Protein AF-A0A834H681-F1 (afdb_monomer_lite)

pLDDT: mean 88.31, std 17.69, range [28.94, 98.94]

Sequence (691 aa):
MGNYQSVFQFLSPVRQLLLTHRRGERERERERESEMENQNDLPNHPPKPRTVCCIGDIHGYITKLRNLWSNLETLIPPPDFQTALVIFLGDYCDRGPDTRLVIDFLVGLPSRYPNQTHVFLSGNHDLAFAAFVGVLPPPRDGSGFPETWREYAASEEREGWFKEEGFYEDMHLQGRRWAGTIRVRFNTAKGIEYKGSIYDAGTTFESYGVLHGSADLISAVPDEHKKFLADLVWVHEEDDVCLETKEGIKHCKLIAVHAGLEKGKAVEEQLKFLKARDTRVPKVEALSGRKSVWDIPEELTEYPTIVVSGHHAKLHIEGLRLIIDEGGGFENNAVAAVVLPSLKIVRDTDILAKQPPEFCGPSARERERESEMENQNDLSKPPPKPRTVCCIGDIHGYITKLRKLWSNLETLIPPPDFQTALVIFLGDYCDRGPDTRHVIDFLIGLPSKYPNQTHVFLSGNHDLAFAAFVGVLPPPRGGSGFSETWREYAASEEREGWFKEEGFYEDMHLQGRRWAGTIRVRFNAVKGTEYKGSIYDAGTTFESYGVQHGSADLIRAVPNEHKKFLADLVWVHEEDDVCLETEEGIKHCKLIAVHAGLEKGKAVEEQLKFLKARDTRVPKVEALSGKKNVWDIPEELTEYPTIVVSGHHAKLHIEGLRLIIDEGGGLENNAVAAVVLPSMKIVRDTDILAK

Foldseek 3Di:
DDDDDDDDDDDDPVVVVVVVVVVVVVVVVVVVVVVVVVVPPDPDDDDDFAKEKEWFAAAQPLLFVVLLVVQCCQVDAPVNSLQHEYEYFEHLHALYQASVVSLVVLLCVCVVRVNYHYAFAHALLLLLVLLQLVLADAAPVPDALVLLCVVPVVCCVQFQFQDDPPRPPRGHLSVRQLLGAGPDQADPVVRHGACRGPRNRQSVCVNLPHGRNDSCVSVSQDPSSSVVSNPHAQKDKDQWGWAQDPVGIDTAIEIRGAQADFEPDDVVVLVVCRRVSRSSHSDNCSNANEPRGQDHYPVCVVGHYAYEHEQHCDQDDDRSYGYQHVPNSPPPTWTWMAMPRHRDITTSPDDRDHDDDDDDDDDDPVVVVVVVVVVPPPPPDDPDDFAKEKEWFAAAQVVLFVVLLVVQCCQPDPVVNVLQHEYEYFEHLHALYQASPVSLVVLLCVCVVRVNYHYAFAHALLLLLVLLQLVLADAAPPPDALVLLCVVPVVCCVQQQFQDDPPRPPRGHLSVRQLLGAGPDQADPVVRHGQCRGPRNRQSVQVNLVHGRNDSCVSVSQDPSSSVVSNPHAQKDKDQWGWAQDPVGIDTAIEMRGAQADFEPDDPVVLVVCRRVSRRSHNDNCSNANEPRGQDHYPVRVVGHYAYEHEQHCDQDDDRSYGYQHVPNSPPPTWTWMAMPRHRDITTSPDDDDD

Organism: Rhododendron simsii (NCBI:txid118357)

Radius of gyration: 31.91 Å; chains: 1; bounding box: 69×125×88 Å

Secondary structure (DSSP, 8-state):
---------PPPHHHHHHHHHHHHHHHHHHHHHHHHHTTS-S--PPPPPPPEEEE---TT-HHHHHHHHHHHHHHS-HHHHHT-EEEE-S--SSSSS-HHHHHHHHHHHHHH-TTSEEEEB--HHHHHHHHHTT-SPPPTTS--GGGGGGGGGGGHHHHT----TTTSTT--HHHHHHS---S--EETTTTEE-SSSTT-THHHHHHTTS-TT-THHHHHS-HHHHHHHHH-BS-EEEEEEEEEETTEEEEEEEEE-SS---TTS-HHHHHHHHHHT-TTSSS-HHHH-SGGGSSPPGGGGTTTEEEEE--SSSEEEETTEEEE-SSTT-TTSPPEEEEETTTEEEETT---PPPPPPPP---TTSHHHHTTTTTS-TT-SPPPPPPPEEEE---TT-HHHHHHHHHHHHHHS-HHHHHT-EEEE-S--SSSSS-HHHHHHHHHHHHHH-TTSEEEEBPPHHHHHHHHHTT-SPPPTTS--GGGGGGGGGGGHHHHT----TTTSTT--HHHHHHT---S--EETTTTEE-SSSTT-THHHHHHTT--TT-TTHHHHS-HHHHHHHHH-BS-EEEEEEEEEETTEEEEEEEEE-SS---TTS-HHHHHHHHHTT-TT-SS-HHHH-SGGGSSPPGGGGSS-EEEEE--SSSEEEETTEEEE-SSTT-TTSPPEEEEETTTEEEETT-----

Structure (mmCIF, N/CA/C/O backbone):
data_AF-A0A834H681-F1
#
_entry.id   AF-A0A834H681-F1
#
loop_
_atom_site.group_PDB
_atom_site.id
_atom_site.type_symbol
_atom_site.label_atom_id
_atom_site.label_alt_id
_atom_site.label_comp_id
_atom_site.label_asym_id
_atom_site.label_entity_id
_atom_site.label_seq_id
_atom_site.pdbx_PDB_ins_code
_atom_site.Cartn_x
_atom_site.Cartn_y
_atom_site.Cartn_z
_atom_site.occupancy
_atom_site.B_iso_or_equiv
_atom_site.auth_seq_id
_atom_site.auth_comp_id
_atom_site.auth_asym_id
_atom_site.auth_atom_id
_atom_site.pdbx_PDB_model_num
ATOM 1 N N . MET A 1 1 ? 1.747 -93.106 55.199 1.00 36.97 1 MET A N 1
ATOM 2 C CA . MET A 1 1 ? 2.583 -92.811 54.008 1.00 36.97 1 MET A CA 1
ATOM 3 C C . MET A 1 1 ? 1.776 -91.834 53.155 1.00 36.97 1 MET A C 1
ATOM 5 O O . MET A 1 1 ? 0.634 -92.174 52.912 1.00 36.97 1 MET A O 1
ATOM 9 N N . GLY A 1 2 ? 2.163 -90.626 52.734 1.00 33.56 2 GLY A N 1
ATOM 10 C CA . GLY A 1 2 ? 3.380 -89.804 52.777 1.00 33.56 2 GLY A CA 1
ATOM 11 C C . GLY A 1 2 ? 3.065 -88.418 52.140 1.00 33.56 2 GLY A C 1
ATOM 12 O O . GLY A 1 2 ? 2.022 -88.267 51.511 1.00 33.56 2 GLY A O 1
ATOM 13 N N . ASN A 1 3 ? 3.946 -87.431 52.357 1.00 43.88 3 ASN A N 1
ATOM 14 C CA . ASN A 1 3 ? 3.920 -86.013 51.920 1.00 43.88 3 ASN A CA 1
ATOM 15 C C . ASN A 1 3 ? 3.771 -85.759 50.397 1.00 43.88 3 ASN A C 1
ATOM 17 O O . ASN A 1 3 ? 4.261 -86.570 49.620 1.00 43.88 3 ASN A O 1
ATOM 21 N N . TYR A 1 4 ? 3.243 -84.585 49.981 1.00 37.84 4 TYR A N 1
ATOM 22 C CA . TYR A 1 4 ? 3.998 -83.439 49.393 1.00 37.84 4 TYR A CA 1
ATOM 23 C C . TYR A 1 4 ? 3.100 -82.254 48.931 1.00 37.84 4 TYR A C 1
ATOM 25 O O . TYR A 1 4 ? 1.891 -82.383 48.780 1.00 37.84 4 TYR A O 1
ATOM 33 N N . GLN A 1 5 ? 3.742 -81.087 48.782 1.00 36.34 5 GLN A N 1
ATOM 34 C CA . GLN A 1 5 ? 3.258 -79.699 48.648 1.00 36.34 5 GLN A CA 1
ATOM 35 C C . GLN A 1 5 ? 2.785 -79.235 47.241 1.00 36.34 5 GLN A C 1
ATOM 37 O O . GLN A 1 5 ? 3.112 -79.844 46.232 1.00 36.34 5 GLN A O 1
ATOM 42 N N . SER A 1 6 ? 2.090 -78.081 47.244 1.00 41.66 6 SER A N 1
ATOM 43 C CA . SER A 1 6 ? 1.960 -76.962 46.269 1.00 41.66 6 SER A CA 1
ATOM 44 C C . SER A 1 6 ? 2.517 -77.043 44.839 1.00 41.66 6 SER A C 1
ATOM 46 O O . SER A 1 6 ? 3.700 -77.318 44.680 1.00 41.66 6 SER A O 1
ATOM 48 N N . VAL A 1 7 ? 1.766 -76.486 43.866 1.00 35.12 7 VAL A N 1
ATOM 49 C CA . VAL A 1 7 ? 2.305 -75.649 42.763 1.00 35.12 7 VAL A CA 1
ATOM 50 C C . VAL A 1 7 ? 1.282 -74.571 42.334 1.00 35.12 7 VAL A C 1
ATOM 52 O O . VAL A 1 7 ? 0.176 -74.888 41.907 1.00 35.12 7 VAL A O 1
ATOM 55 N N . PHE A 1 8 ? 1.680 -73.295 42.426 1.00 38.97 8 PHE A N 1
ATOM 56 C CA . PHE A 1 8 ? 1.077 -72.123 41.766 1.00 38.97 8 PHE A CA 1
ATOM 57 C C . PHE A 1 8 ? 1.587 -72.035 40.314 1.00 38.97 8 PHE A C 1
ATOM 59 O O . PHE A 1 8 ? 2.791 -72.163 40.094 1.00 38.97 8 PHE A O 1
ATOM 66 N N . GLN A 1 9 ? 0.721 -71.756 39.331 1.00 40.28 9 GLN A N 1
ATOM 67 C CA . GLN A 1 9 ? 1.133 -71.467 37.947 1.00 40.28 9 GLN A CA 1
ATOM 68 C C . GLN A 1 9 ? 1.022 -69.969 37.623 1.00 40.28 9 GLN A C 1
ATOM 70 O O . GLN A 1 9 ? -0.032 -69.353 37.763 1.00 40.28 9 GLN A O 1
ATOM 75 N N . PHE A 1 10 ? 2.157 -69.414 37.193 1.00 38.12 10 PHE A N 1
ATOM 76 C CA . PHE A 1 10 ? 2.402 -68.034 36.776 1.00 38.12 10 PHE A CA 1
ATOM 77 C C . PHE A 1 10 ? 1.747 -67.702 35.420 1.00 38.12 10 PHE A C 1
ATOM 79 O O . PHE A 1 10 ? 1.908 -68.442 34.451 1.00 38.12 10 PHE A O 1
ATOM 86 N N . LEU A 1 11 ? 1.094 -66.538 35.323 1.00 45.34 11 LEU A N 1
ATOM 87 C CA . LEU A 1 11 ? 0.776 -65.862 34.055 1.00 45.34 11 LEU A CA 1
ATOM 88 C C . LEU A 1 11 ? 1.923 -64.899 33.691 1.00 45.34 11 LEU A C 1
ATOM 90 O O . LEU A 1 11 ? 2.527 -64.297 34.576 1.00 45.34 11 LEU A O 1
ATOM 94 N N . SER A 1 12 ? 2.253 -64.770 32.399 1.00 55.94 12 SER A N 1
ATOM 95 C CA . SER A 1 12 ? 3.413 -63.977 31.959 1.00 55.94 12 SER A CA 1
ATOM 96 C C . SER A 1 12 ? 3.204 -62.457 32.130 1.00 55.94 12 SER A C 1
ATOM 98 O O . SER A 1 12 ? 2.076 -61.974 31.969 1.00 55.94 12 SER A O 1
ATOM 100 N N . PRO A 1 13 ? 4.280 -61.673 32.369 1.00 50.03 13 PRO A N 1
ATOM 101 C CA . PRO A 1 13 ? 4.199 -60.225 32.619 1.00 50.03 13 PRO A CA 1
ATOM 102 C C . PRO A 1 13 ? 3.519 -59.420 31.498 1.00 50.03 13 PRO A C 1
ATOM 104 O O . PRO A 1 13 ? 2.881 -58.402 31.755 1.00 50.03 13 PRO A O 1
ATOM 107 N N . VAL A 1 14 ? 3.593 -59.903 30.253 1.00 49.69 14 VAL A N 1
ATOM 108 C CA . VAL A 1 14 ? 3.029 -59.226 29.072 1.00 49.69 14 VAL A CA 1
ATOM 109 C C . VAL A 1 14 ? 1.497 -59.293 29.054 1.00 49.69 14 VAL A C 1
ATOM 111 O O . VAL A 1 14 ? 0.837 -58.334 28.655 1.00 49.69 14 VAL A O 1
ATOM 114 N N . ARG A 1 15 ? 0.899 -60.390 29.546 1.00 50.88 15 ARG A N 1
ATOM 115 C CA . ARG A 1 15 ? -0.566 -60.500 29.662 1.00 50.88 15 ARG A CA 1
ATOM 116 C C . ARG A 1 15 ? -1.120 -59.634 30.790 1.00 50.88 15 ARG A C 1
ATOM 118 O O . ARG A 1 15 ? -2.207 -59.089 30.631 1.00 50.88 15 ARG A O 1
ATOM 125 N N . GLN A 1 16 ? -0.371 -59.467 31.882 1.00 50.88 16 GLN A N 1
ATOM 126 C CA . GLN A 1 16 ? -0.759 -58.584 32.984 1.00 50.88 16 GLN A CA 1
ATOM 127 C C . GLN A 1 16 ? -0.803 -57.112 32.528 1.00 50.88 16 GLN A C 1
ATOM 129 O O . GLN A 1 16 ? -1.748 -56.407 32.868 1.00 50.88 16 GLN A O 1
ATOM 134 N N . LEU A 1 17 ? 0.162 -56.685 31.698 1.00 49.53 17 LEU A N 1
ATOM 135 C CA . LEU A 1 17 ? 0.259 -55.315 31.174 1.00 49.53 17 LEU A CA 1
ATOM 136 C C . LEU A 1 17 ? -0.844 -54.980 30.149 1.00 49.53 17 LEU A C 1
ATOM 138 O O . LEU A 1 17 ? -1.405 -53.889 30.162 1.00 49.53 17 LEU A O 1
ATOM 142 N N . LEU A 1 18 ? -1.212 -55.933 29.285 1.00 47.47 18 LEU A N 1
ATOM 143 C CA . LEU A 1 18 ? -2.312 -55.759 28.321 1.00 47.47 18 LEU A CA 1
ATOM 144 C C . LEU A 1 18 ? -3.694 -55.722 28.995 1.00 47.47 18 LEU A C 1
ATOM 146 O O . LEU A 1 18 ? -4.605 -55.052 28.507 1.00 47.47 18 LEU A O 1
ATOM 150 N N . LEU A 1 19 ? -3.858 -56.425 30.120 1.00 48.88 19 LEU A N 1
ATOM 151 C CA . LEU A 1 19 ? -5.096 -56.420 30.903 1.00 48.88 19 LEU A CA 1
ATOM 152 C C . LEU A 1 19 ? -5.259 -55.138 31.728 1.00 48.88 19 LEU A C 1
ATOM 154 O O . LEU A 1 19 ? -6.383 -54.658 31.854 1.00 48.88 19 LEU A O 1
ATOM 158 N N . THR A 1 20 ? -4.175 -54.551 32.246 1.00 52.03 20 THR A N 1
ATOM 159 C CA . THR A 1 20 ? -4.227 -53.251 32.936 1.00 52.03 20 THR A CA 1
ATOM 160 C C . THR A 1 20 ? -4.429 -52.089 31.965 1.00 52.03 20 THR A C 1
ATOM 162 O O . THR A 1 20 ? -5.186 -51.174 32.284 1.00 52.03 20 THR A O 1
ATOM 165 N N . HIS A 1 21 ? -3.864 -52.150 30.753 1.00 50.16 21 HIS A N 1
ATOM 166 C CA . HIS A 1 21 ? -4.070 -51.105 29.743 1.00 50.16 21 HIS A CA 1
ATOM 167 C C . HIS A 1 21 ? -5.521 -51.069 29.229 1.00 50.16 21 HIS A C 1
ATOM 169 O O . HIS A 1 21 ? -6.155 -50.019 29.267 1.00 50.16 21 HIS A O 1
ATOM 175 N N . ARG A 1 22 ? -6.113 -52.234 28.910 1.00 50.38 22 ARG A N 1
ATOM 176 C CA . ARG A 1 22 ? -7.532 -52.339 28.501 1.00 50.38 22 ARG A CA 1
ATOM 177 C C . ARG A 1 22 ? -8.534 -51.973 29.597 1.00 50.38 22 ARG A C 1
ATOM 179 O O . ARG A 1 22 ? -9.690 -51.693 29.289 1.00 50.38 22 ARG A O 1
ATOM 186 N N . ARG A 1 23 ? -8.133 -52.036 30.870 1.00 51.38 23 ARG A N 1
ATOM 187 C CA . ARG A 1 23 ? -8.980 -51.644 32.006 1.00 51.38 23 ARG A CA 1
ATOM 188 C C . ARG A 1 23 ? -8.952 -50.128 32.213 1.00 51.38 23 ARG A C 1
ATOM 190 O O . ARG A 1 23 ? -10.011 -49.540 32.379 1.00 51.38 23 ARG A O 1
ATOM 197 N N . GLY A 1 24 ? -7.778 -49.507 32.060 1.00 48.78 24 GLY A N 1
ATOM 198 C CA . GLY A 1 24 ? -7.617 -48.051 32.094 1.00 48.78 24 GLY A CA 1
ATOM 199 C C . GLY A 1 24 ? -8.143 -47.310 30.856 1.00 48.78 24 GLY A C 1
ATOM 200 O O . GLY A 1 24 ? -8.369 -46.107 30.939 1.00 48.78 24 GLY A O 1
ATOM 201 N N . GLU A 1 25 ? -8.341 -47.987 29.720 1.00 48.75 25 GLU A N 1
ATOM 202 C CA . GLU A 1 25 ? -9.065 -47.431 28.562 1.00 48.75 25 GLU A CA 1
ATOM 203 C C . GLU A 1 25 ? -10.582 -47.452 28.783 1.00 48.75 25 GLU A C 1
ATOM 205 O O . GLU A 1 25 ? -11.232 -46.440 28.558 1.00 48.75 25 GLU A O 1
ATOM 210 N N . ARG A 1 26 ? -11.140 -48.543 29.330 1.00 50.84 26 ARG A N 1
ATOM 211 C CA . ARG A 1 26 ? -12.583 -48.633 29.637 1.00 50.84 26 ARG A CA 1
ATOM 212 C C . ARG A 1 26 ? -13.028 -47.742 30.792 1.00 50.84 26 ARG A C 1
ATOM 214 O O . ARG A 1 26 ? -14.176 -47.320 30.810 1.00 50.84 26 ARG A O 1
ATOM 221 N N . GLU A 1 27 ? -12.161 -47.487 31.769 1.00 51.66 27 GLU A N 1
ATOM 222 C CA . GLU A 1 27 ? -12.452 -46.525 32.842 1.00 51.66 27 GLU A CA 1
ATOM 223 C C . GLU A 1 27 ? -12.434 -45.086 32.310 1.00 51.66 27 GLU A C 1
ATOM 225 O O . GLU A 1 27 ? -13.345 -44.333 32.623 1.00 51.66 27 GLU A O 1
ATOM 230 N N . ARG A 1 28 ? -11.517 -44.745 31.391 1.00 51.06 28 ARG A N 1
ATOM 231 C CA . ARG A 1 28 ? -11.504 -43.436 30.711 1.00 51.06 28 ARG A CA 1
ATOM 232 C C . ARG A 1 28 ? -12.653 -43.240 29.725 1.00 51.06 28 ARG A C 1
ATOM 234 O O . ARG A 1 28 ? -13.105 -42.119 29.536 1.00 51.06 28 ARG A O 1
ATOM 241 N N . GLU A 1 29 ? -13.111 -44.310 29.086 1.00 48.69 29 GLU A N 1
ATOM 242 C CA . GLU A 1 29 ? -14.276 -44.291 28.196 1.00 48.69 29 GLU A CA 1
ATOM 243 C C . GLU A 1 29 ? -15.570 -44.106 29.003 1.00 48.69 29 GLU A C 1
ATOM 245 O O . GLU A 1 29 ? -16.382 -43.259 28.654 1.00 48.69 29 GLU A O 1
ATOM 250 N N . ARG A 1 30 ? -15.693 -44.765 30.166 1.00 51.81 30 ARG A N 1
ATOM 251 C CA . ARG A 1 30 ? -16.807 -44.558 31.110 1.00 51.81 30 ARG A CA 1
ATOM 252 C C . ARG A 1 30 ? -16.793 -43.193 31.793 1.00 51.81 30 ARG A C 1
ATOM 254 O O . ARG A 1 30 ? -17.859 -42.641 32.030 1.00 51.81 30 ARG A O 1
ATOM 261 N N . GLU A 1 31 ? -15.620 -42.644 32.103 1.00 51.28 31 GLU A N 1
ATOM 262 C CA . GLU A 1 31 ? -15.499 -41.275 32.618 1.00 51.28 31 GLU A CA 1
ATOM 263 C C . GLU A 1 31 ? -15.919 -40.254 31.548 1.00 51.28 31 GLU A C 1
ATOM 265 O O . GLU A 1 31 ? -16.716 -39.374 31.858 1.00 51.28 31 GLU A O 1
ATOM 270 N N . ARG A 1 32 ? -15.528 -40.444 30.275 1.00 49.69 32 ARG A N 1
ATOM 271 C CA . ARG A 1 32 ? -15.985 -39.607 29.144 1.00 49.69 32 ARG A CA 1
ATOM 272 C C . ARG A 1 32 ? -17.480 -39.742 28.847 1.00 49.69 32 ARG A C 1
ATOM 274 O O . ARG A 1 32 ? -18.116 -38.747 28.518 1.00 49.69 32 ARG A O 1
ATOM 281 N N . GLU A 1 33 ? -18.045 -40.943 28.964 1.00 47.72 33 GLU A N 1
ATOM 282 C CA . GLU A 1 33 ? -19.491 -41.176 28.832 1.00 47.72 33 GLU A CA 1
ATOM 283 C C . GLU A 1 33 ? -20.264 -40.535 29.998 1.00 47.72 33 GLU A C 1
ATOM 285 O O . GLU A 1 33 ? -21.290 -39.900 29.771 1.00 47.72 33 GLU A O 1
ATOM 290 N N . SER A 1 34 ? -19.726 -40.583 31.225 1.00 44.97 34 SER A N 1
ATOM 291 C CA . SER A 1 34 ? -20.325 -39.925 32.397 1.00 44.97 34 SER A CA 1
ATOM 292 C C . SER A 1 34 ? -20.196 -38.392 32.383 1.00 44.97 34 SER A C 1
ATOM 294 O O . SER A 1 34 ? -21.065 -37.693 32.904 1.00 44.97 34 SER A O 1
ATOM 296 N N . GLU A 1 35 ? -19.138 -37.854 31.761 1.00 45.44 35 GLU A N 1
ATOM 297 C CA . GLU A 1 35 ? -18.955 -36.415 31.526 1.00 45.44 35 GLU A CA 1
ATOM 298 C C . GLU A 1 35 ? -19.866 -35.898 30.399 1.00 45.44 35 GLU A C 1
ATOM 300 O O . GLU A 1 35 ? -20.340 -34.766 30.483 1.00 45.44 35 GLU A O 1
ATOM 305 N N . MET A 1 36 ? -20.181 -36.730 29.395 1.00 43.28 36 MET A N 1
ATOM 306 C CA . MET A 1 36 ? -21.190 -36.426 28.368 1.00 43.28 36 MET A CA 1
ATOM 307 C C . MET A 1 36 ? -22.629 -36.522 28.896 1.00 43.28 36 MET A C 1
ATOM 309 O O . MET A 1 36 ? -23.465 -35.706 28.512 1.00 43.28 36 MET A O 1
ATOM 313 N N . GLU A 1 37 ? -22.939 -37.463 29.795 1.00 42.66 37 GLU A N 1
ATOM 314 C CA . GLU A 1 37 ? -24.291 -37.597 30.366 1.00 42.66 37 GLU A CA 1
ATOM 315 C C . GLU A 1 37 ? -24.643 -36.480 31.370 1.00 42.66 37 GLU A C 1
ATOM 317 O O . GLU A 1 37 ? -25.812 -36.117 31.487 1.00 42.66 37 GLU A O 1
ATOM 322 N N . ASN A 1 38 ? -23.654 -35.859 32.028 1.00 37.44 38 ASN A N 1
ATOM 323 C CA . ASN A 1 38 ? -23.869 -34.757 32.982 1.00 37.44 38 ASN A CA 1
ATOM 324 C C . ASN A 1 38 ? -23.935 -33.345 32.355 1.00 37.44 38 ASN A C 1
ATOM 326 O O . ASN A 1 38 ? -24.086 -32.367 33.088 1.00 37.44 38 ASN A O 1
ATOM 330 N N . GLN A 1 39 ? -23.848 -33.206 31.025 1.00 38.47 39 GLN A N 1
ATOM 331 C CA . GLN A 1 39 ? -23.998 -31.913 30.330 1.00 38.47 39 GLN A CA 1
ATOM 332 C C . GLN A 1 39 ? -25.424 -31.622 29.820 1.00 38.47 39 GLN A C 1
ATOM 334 O O . GLN A 1 39 ? -25.664 -30.543 29.285 1.00 38.47 39 GLN A O 1
ATOM 339 N N . ASN A 1 40 ? -26.387 -32.528 30.024 1.00 36.75 40 ASN A N 1
ATOM 340 C CA . ASN A 1 40 ? -27.733 -32.422 29.441 1.00 36.75 40 ASN A CA 1
ATOM 341 C C . ASN A 1 40 ? -28.775 -31.613 30.248 1.00 36.75 40 ASN A C 1
ATOM 343 O O . ASN A 1 40 ? -29.929 -31.576 29.836 1.00 36.75 40 ASN A O 1
ATOM 347 N N . ASP A 1 41 ? -28.398 -30.923 31.332 1.00 42.44 41 ASP A N 1
ATOM 348 C CA . ASP A 1 41 ? -29.339 -30.156 32.182 1.00 42.44 41 ASP A CA 1
ATOM 349 C C . ASP A 1 41 ? -28.985 -28.655 32.328 1.00 42.44 41 ASP A C 1
ATOM 351 O O . ASP A 1 41 ? -29.117 -28.050 33.395 1.00 42.44 41 ASP A O 1
ATOM 355 N N . LEU A 1 42 ? -28.560 -28.008 31.237 1.00 36.88 42 LEU A N 1
ATOM 356 C CA . LEU A 1 42 ? -28.492 -26.541 31.129 1.00 36.88 42 LEU A CA 1
ATOM 357 C C . LEU A 1 42 ? -29.442 -26.052 30.023 1.00 36.88 42 LEU A C 1
ATOM 359 O O . LEU A 1 42 ? -29.646 -26.771 29.044 1.00 36.88 42 LEU A O 1
ATOM 363 N N . PRO A 1 43 ? -30.056 -24.857 30.155 1.00 38.09 43 PRO A N 1
ATOM 364 C CA . PRO A 1 43 ? -31.043 -24.375 29.196 1.00 38.09 43 PRO A CA 1
ATOM 365 C C . PRO A 1 43 ? -30.431 -24.329 27.793 1.00 38.09 43 PRO A C 1
ATOM 367 O O . PRO A 1 43 ? -29.420 -23.671 27.554 1.00 38.09 43 PRO A O 1
ATOM 370 N N . ASN A 1 44 ? -31.052 -25.082 26.887 1.00 38.28 44 ASN A N 1
ATOM 371 C CA . ASN A 1 44 ? -30.623 -25.313 25.515 1.00 38.28 44 ASN A CA 1
ATOM 372 C C . ASN A 1 44 ? -30.735 -24.008 24.701 1.00 38.28 44 ASN A C 1
ATOM 374 O O . ASN A 1 44 ? -31.752 -23.747 24.057 1.00 38.28 44 ASN A O 1
ATOM 378 N N . HIS A 1 45 ? -29.717 -23.149 24.776 1.00 38.69 45 HIS A N 1
ATOM 379 C CA . HIS A 1 45 ? -29.534 -22.069 23.812 1.00 38.69 45 HIS A CA 1
ATOM 380 C C . HIS A 1 45 ? -29.067 -22.691 22.487 1.00 38.69 45 HIS A C 1
ATOM 382 O O . HIS A 1 45 ? -28.112 -23.470 22.504 1.00 38.69 45 HIS A O 1
ATOM 388 N N . PRO A 1 46 ? -29.712 -22.388 21.345 1.00 49.06 46 PRO A N 1
ATOM 389 C CA . PRO A 1 46 ? -29.274 -22.918 20.059 1.00 49.06 46 PRO A CA 1
ATOM 390 C C . PRO A 1 46 ? -27.809 -22.524 19.797 1.00 49.06 46 PRO A C 1
ATOM 392 O O . PRO A 1 46 ? -27.405 -21.419 20.179 1.00 49.06 46 PRO A O 1
ATOM 395 N N . PRO A 1 47 ? -27.001 -23.404 19.175 1.00 61.41 47 PRO A N 1
ATOM 396 C CA . PRO A 1 47 ? -25.599 -23.120 18.905 1.00 61.41 47 PRO A CA 1
ATOM 397 C C . PRO A 1 47 ? -25.474 -21.833 18.086 1.00 61.41 47 PRO A C 1
ATOM 399 O O . PRO A 1 47 ? -26.208 -21.618 17.119 1.00 61.41 47 PRO A O 1
ATOM 402 N N . LYS A 1 48 ? -24.555 -20.959 18.504 1.00 77.94 48 LYS A N 1
ATOM 403 C CA . LYS A 1 48 ? -24.290 -19.691 17.824 1.00 77.94 48 LYS A CA 1
ATOM 404 C C . LYS A 1 48 ? -23.881 -19.973 16.367 1.00 77.94 48 LYS A C 1
ATOM 406 O O . LYS A 1 48 ? -23.064 -20.869 16.148 1.00 77.94 48 LYS A O 1
ATOM 411 N N . PRO A 1 49 ? -24.434 -19.248 15.378 1.00 87.25 49 PRO A N 1
ATOM 412 C CA . PRO A 1 49 ? -24.120 -19.477 13.972 1.00 87.25 49 PRO A CA 1
ATOM 413 C C . PRO A 1 49 ? -22.628 -19.278 13.694 1.00 87.25 49 PRO A C 1
ATOM 415 O O . PRO A 1 49 ? -22.018 -18.337 14.203 1.00 87.25 49 PRO A O 1
ATOM 418 N N . ARG A 1 50 ? -22.049 -20.159 12.870 1.00 94.31 50 ARG A N 1
ATOM 419 C CA . ARG A 1 50 ? -20.644 -20.069 12.459 1.00 94.31 50 ARG A CA 1
ATOM 420 C C . ARG A 1 50 ? -20.413 -18.794 11.647 1.00 94.31 50 ARG A C 1
ATOM 422 O O . ARG A 1 50 ? -21.146 -18.524 10.698 1.00 94.31 50 ARG A O 1
ATOM 429 N N . THR A 1 51 ? -19.360 -18.053 11.979 1.00 97.94 51 THR A N 1
ATOM 430 C CA . THR A 1 51 ? -18.931 -16.890 11.194 1.00 97.94 51 THR A CA 1
ATOM 431 C C . THR A 1 51 ? -18.356 -17.330 9.851 1.00 97.94 51 THR A C 1
ATOM 433 O O . THR A 1 51 ? -17.485 -18.203 9.804 1.00 97.94 51 THR A O 1
ATOM 436 N N . VAL A 1 52 ? -18.813 -16.698 8.766 1.00 98.69 52 VAL A N 1
ATOM 437 C CA . VAL A 1 52 ? -18.262 -16.900 7.416 1.00 98.69 52 VAL A CA 1
ATOM 438 C C . VAL A 1 52 ? -17.749 -15.573 6.873 1.00 98.69 52 VAL A C 1
ATOM 440 O O . VAL A 1 52 ? -18.509 -14.613 6.761 1.00 98.69 52 VAL A O 1
ATOM 443 N N . CYS A 1 53 ? -16.471 -15.520 6.511 1.00 98.69 53 CYS A N 1
ATOM 444 C CA . CYS A 1 53 ? -15.829 -14.353 5.914 1.00 9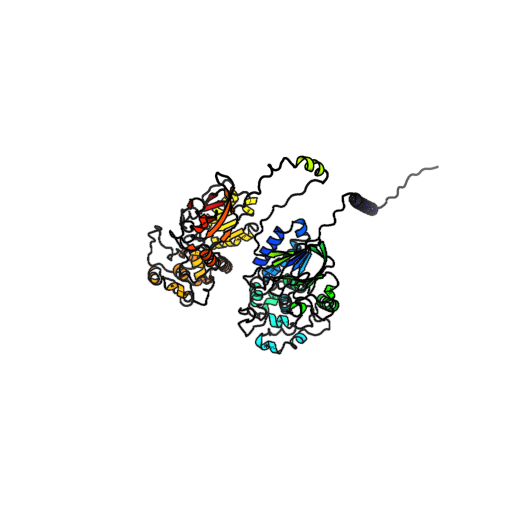8.69 53 CYS A CA 1
ATOM 445 C C . CYS A 1 53 ? -15.569 -14.620 4.432 1.00 98.69 53 CYS A C 1
ATOM 447 O O . CYS A 1 53 ? -14.800 -15.519 4.102 1.00 98.69 53 CYS A O 1
ATOM 449 N N . CYS A 1 54 ? -16.171 -13.833 3.543 1.00 98.81 54 CYS A N 1
ATOM 450 C CA . CYS A 1 54 ? -15.906 -13.898 2.104 1.00 98.81 54 CYS A CA 1
ATOM 451 C C . CYS A 1 54 ? -15.039 -12.702 1.698 1.00 98.81 54 CYS A C 1
ATOM 453 O O . CYS A 1 54 ? -15.495 -11.567 1.824 1.00 98.81 54 CYS A O 1
ATOM 455 N N . ILE A 1 55 ? -13.808 -12.947 1.247 1.00 98.88 55 ILE A N 1
ATOM 456 C CA . ILE A 1 55 ? -12.789 -11.925 0.955 1.00 98.88 55 ILE A CA 1
ATOM 457 C C . ILE A 1 55 ? -12.620 -11.789 -0.559 1.00 98.88 55 ILE A C 1
ATOM 459 O O . ILE A 1 55 ? -12.386 -12.790 -1.235 1.00 98.88 55 ILE A O 1
ATOM 463 N N . GLY A 1 56 ? -12.735 -10.561 -1.068 1.00 98.69 56 GLY A N 1
ATOM 464 C CA . GLY A 1 56 ? -12.611 -10.246 -2.492 1.00 98.69 56 GLY A CA 1
ATOM 465 C C . GLY A 1 56 ? -11.198 -10.338 -3.067 1.00 98.69 56 GLY A C 1
ATOM 466 O O . GLY A 1 56 ? -10.251 -10.736 -2.386 1.00 98.69 56 GLY A O 1
ATOM 467 N N . ASP A 1 57 ? -11.077 -9.938 -4.332 1.00 98.81 57 ASP A N 1
ATOM 468 C CA . ASP A 1 57 ? -9.849 -10.010 -5.127 1.00 98.81 57 ASP A CA 1
ATOM 469 C C . ASP A 1 57 ? -8.710 -9.186 -4.500 1.00 98.81 57 ASP A C 1
ATOM 471 O O . ASP A 1 57 ? -8.893 -8.035 -4.087 1.00 98.81 57 ASP A O 1
ATOM 475 N N . ILE A 1 58 ? -7.510 -9.773 -4.442 1.00 98.75 58 ILE A N 1
ATOM 476 C CA . ILE A 1 58 ? -6.362 -9.217 -3.700 1.00 98.75 58 ILE A CA 1
ATOM 477 C C . ILE A 1 58 ? -5.329 -8.599 -4.641 1.00 98.75 58 ILE A C 1
ATOM 479 O O . ILE A 1 58 ? -4.751 -7.561 -4.314 1.00 98.75 58 ILE A O 1
ATOM 483 N N . HIS A 1 59 ? -5.081 -9.231 -5.790 1.00 98.62 59 HIS A N 1
ATOM 484 C CA . HIS A 1 59 ? -4.219 -8.731 -6.859 1.00 98.62 59 HIS A CA 1
ATOM 485 C C . HIS A 1 59 ? -2.859 -8.204 -6.373 1.00 98.62 59 HIS A C 1
ATOM 487 O O . HIS A 1 59 ? -2.501 -7.056 -6.617 1.00 98.62 59 HIS A O 1
ATOM 493 N N . GLY A 1 60 ? -2.103 -9.005 -5.619 1.00 96.75 60 GLY A N 1
ATOM 494 C CA . GLY A 1 60 ? -0.739 -8.661 -5.205 1.00 96.75 60 GLY A CA 1
ATOM 495 C C . GLY A 1 60 ? -0.614 -7.500 -4.207 1.00 96.75 60 GLY A C 1
ATOM 496 O O . GLY A 1 60 ? 0.500 -7.047 -3.957 1.00 96.75 60 GLY A O 1
ATOM 497 N N . TYR A 1 61 ? -1.704 -6.999 -3.617 1.00 94.62 61 TYR A N 1
ATOM 498 C CA . TYR A 1 61 ? -1.657 -5.922 -2.621 1.00 94.62 61 TYR A CA 1
ATOM 499 C C . TYR A 1 61 ? -1.560 -6.460 -1.185 1.00 94.62 61 TYR A C 1
ATOM 501 O O . TYR A 1 61 ? -2.538 -6.481 -0.432 1.00 94.62 61 TYR A O 1
ATOM 509 N N . ILE A 1 62 ? -0.356 -6.863 -0.768 1.00 97.62 62 ILE A N 1
ATOM 510 C CA . ILE A 1 62 ? -0.123 -7.448 0.565 1.00 97.62 62 ILE A CA 1
ATOM 511 C C . ILE A 1 62 ? -0.510 -6.520 1.725 1.00 97.62 62 ILE A C 1
ATOM 513 O O . ILE A 1 62 ? -0.998 -6.988 2.754 1.00 97.62 62 ILE A O 1
ATOM 517 N N . THR A 1 63 ? -0.315 -5.208 1.585 1.00 84.69 63 THR A N 1
ATOM 518 C CA . THR A 1 63 ? -0.687 -4.232 2.621 1.00 84.69 63 THR A CA 1
ATOM 519 C C . THR A 1 63 ? -2.196 -4.213 2.844 1.00 84.69 63 THR A C 1
ATOM 521 O O . THR A 1 63 ? -2.640 -4.294 3.988 1.00 84.69 63 THR A O 1
ATOM 524 N N . LYS A 1 64 ? -2.981 -4.221 1.760 1.00 95.25 64 LYS A N 1
ATOM 525 C CA . LYS A 1 64 ? -4.447 -4.286 1.814 1.00 95.25 64 LYS A CA 1
ATOM 526 C C . LYS A 1 64 ? -4.914 -5.580 2.476 1.00 95.25 64 LYS A C 1
ATOM 528 O O . LYS A 1 64 ? -5.725 -5.544 3.396 1.00 95.25 64 LYS A O 1
ATOM 533 N N . LEU A 1 65 ? -4.334 -6.718 2.087 1.00 97.88 65 LEU A N 1
ATOM 534 C CA . LEU A 1 65 ? -4.652 -8.013 2.694 1.00 97.88 65 LEU A CA 1
ATOM 535 C C . LEU A 1 65 ? -4.374 -8.034 4.206 1.00 97.88 65 LEU A C 1
ATOM 537 O O . LEU A 1 65 ? -5.225 -8.468 4.979 1.00 97.88 65 LEU A O 1
ATOM 541 N N . ARG A 1 66 ? -3.204 -7.551 4.642 1.00 95.44 66 ARG A N 1
ATOM 542 C CA . ARG A 1 66 ? -2.837 -7.519 6.069 1.00 95.44 66 ARG A CA 1
ATOM 543 C C . ARG A 1 66 ? -3.752 -6.608 6.880 1.00 95.44 66 ARG A C 1
ATOM 545 O O . ARG A 1 66 ? -4.175 -6.998 7.967 1.00 95.44 66 ARG A O 1
ATOM 552 N N . ASN A 1 67 ? -4.076 -5.432 6.351 1.00 84.62 67 ASN A N 1
ATOM 553 C CA . ASN A 1 67 ? -4.965 -4.493 7.025 1.00 84.62 67 ASN A CA 1
ATOM 554 C C . ASN A 1 67 ? -6.386 -5.058 7.129 1.00 84.62 67 ASN A C 1
ATOM 556 O O . ASN A 1 67 ? -6.951 -5.079 8.220 1.00 84.62 67 ASN A O 1
ATOM 560 N N . LEU A 1 68 ? -6.930 -5.606 6.036 1.00 96.69 68 LEU A N 1
ATOM 561 C CA . LEU A 1 68 ? -8.244 -6.252 6.042 1.00 96.69 68 LEU A CA 1
ATOM 562 C C . LEU A 1 68 ? -8.292 -7.419 7.033 1.00 96.69 68 LEU A C 1
ATOM 564 O O . LEU A 1 68 ? -9.247 -7.534 7.796 1.00 96.69 68 LEU A O 1
ATOM 568 N N . TRP A 1 69 ? -7.252 -8.256 7.062 1.00 97.69 69 TRP A N 1
ATOM 569 C CA . TRP A 1 69 ? -7.154 -9.352 8.024 1.00 97.69 69 TRP A CA 1
ATOM 570 C C . TRP A 1 69 ? -7.167 -8.849 9.471 1.00 97.69 69 TRP A C 1
ATOM 572 O O . TRP A 1 69 ? -7.929 -9.355 10.291 1.00 97.69 69 TRP A O 1
ATOM 582 N N . SER A 1 70 ? -6.376 -7.815 9.776 1.00 91.62 70 SER A N 1
ATOM 583 C CA . SER A 1 70 ? -6.361 -7.186 11.102 1.00 91.62 70 SER A CA 1
ATOM 584 C C . SER A 1 70 ? -7.727 -6.597 11.472 1.00 91.62 70 SER A C 1
ATOM 586 O O . SER A 1 70 ? -8.156 -6.708 12.622 1.00 91.62 70 SER A O 1
ATOM 588 N N . ASN A 1 71 ? -8.433 -5.996 10.514 1.00 87.38 71 ASN A N 1
ATOM 589 C CA . ASN A 1 71 ? -9.769 -5.447 10.732 1.00 87.38 71 ASN A CA 1
ATOM 590 C C . ASN A 1 71 ? -10.802 -6.547 10.994 1.00 87.38 71 ASN A C 1
ATOM 592 O O . ASN A 1 71 ? -11.619 -6.405 11.901 1.00 87.38 71 ASN A O 1
ATOM 596 N N . LEU A 1 72 ? -10.734 -7.670 10.276 1.00 94.25 72 LEU A N 1
ATOM 597 C CA . LEU A 1 72 ? -11.574 -8.840 10.542 1.00 94.25 72 LEU A CA 1
ATOM 598 C C . LEU A 1 72 ? -11.312 -9.424 11.937 1.00 94.25 72 LEU A C 1
ATOM 600 O O . LEU A 1 72 ? -12.263 -9.661 12.676 1.00 94.25 72 LEU A O 1
ATOM 604 N N . GLU A 1 73 ? -10.044 -9.593 12.318 1.00 93.69 73 GLU A N 1
ATOM 605 C CA . GLU A 1 73 ? -9.646 -10.091 13.644 1.00 93.69 73 GLU A CA 1
ATOM 606 C C . GLU A 1 73 ? -10.085 -9.152 14.777 1.00 93.69 73 GLU A C 1
ATOM 608 O O . GLU A 1 73 ? -10.411 -9.597 15.873 1.00 93.69 73 GLU A O 1
ATOM 613 N N . THR A 1 74 ? -10.122 -7.846 14.511 1.00 87.81 74 THR A N 1
ATOM 614 C CA . THR A 1 74 ? -10.580 -6.836 15.474 1.00 87.81 74 THR A CA 1
ATOM 615 C C . THR A 1 74 ? -12.100 -6.807 15.596 1.00 87.81 74 THR A C 1
ATOM 617 O O . THR A 1 74 ? -12.642 -6.632 16.686 1.00 87.81 74 THR A O 1
ATOM 620 N N . LEU A 1 75 ? -12.799 -6.939 14.470 1.00 91.31 75 LEU A N 1
ATOM 621 C CA . LEU A 1 75 ? -14.249 -6.860 14.411 1.00 91.31 75 LEU A CA 1
ATOM 622 C C . LEU A 1 75 ? -14.931 -8.101 14.991 1.00 91.31 75 LEU A C 1
ATOM 624 O O . LEU A 1 75 ? -15.984 -7.992 15.621 1.00 91.31 75 LEU A O 1
ATOM 628 N N . ILE A 1 76 ? -14.397 -9.278 14.674 1.00 91.75 76 ILE A N 1
ATOM 629 C CA . ILE A 1 76 ? -15.038 -10.555 14.961 1.00 91.75 76 ILE A CA 1
ATOM 630 C C . ILE A 1 76 ? -14.571 -11.020 16.344 1.00 91.75 76 ILE A C 1
ATOM 632 O O . ILE A 1 76 ? -13.364 -11.098 16.573 1.00 91.75 76 ILE A O 1
ATOM 636 N N . PRO A 1 77 ? -15.488 -11.373 17.267 1.00 93.25 77 PRO A N 1
ATOM 637 C CA . PRO A 1 77 ? -15.101 -11.866 18.583 1.00 93.25 77 PRO A CA 1
ATOM 638 C C . PRO A 1 77 ? -14.104 -13.033 18.474 1.00 93.25 77 PRO A C 1
ATOM 640 O O . PRO A 1 77 ? -14.335 -13.938 17.666 1.00 93.25 77 PRO A O 1
ATOM 643 N N . PRO A 1 78 ? -13.032 -13.081 19.290 1.00 91.38 78 PRO A N 1
ATOM 644 C CA . PRO A 1 78 ? -11.958 -14.061 19.116 1.00 91.38 78 PRO A CA 1
ATOM 645 C C . PRO A 1 78 ? -12.406 -15.531 19.013 1.00 91.38 78 PRO A C 1
ATOM 647 O O . PRO A 1 78 ? -11.873 -16.230 18.151 1.00 91.38 78 PRO A O 1
ATOM 650 N N . PRO A 1 79 ? -13.392 -16.031 19.794 1.00 92.62 79 PRO A N 1
ATOM 651 C CA . PRO A 1 79 ? -13.870 -17.411 19.643 1.00 92.62 79 PRO A CA 1
ATOM 652 C C . PRO A 1 79 ? -14.521 -17.682 18.279 1.00 92.62 79 PRO A C 1
ATOM 654 O O . PRO A 1 79 ? -14.329 -18.748 17.690 1.00 92.62 79 PRO A O 1
ATOM 657 N N . ASP A 1 80 ? -15.261 -16.700 17.760 1.00 95.12 80 ASP A N 1
ATOM 658 C CA . ASP A 1 80 ? -15.928 -16.800 16.465 1.00 95.12 80 ASP A CA 1
ATOM 659 C C . ASP A 1 80 ? -14.902 -16.699 15.331 1.00 95.12 80 ASP A C 1
ATOM 661 O O . ASP A 1 80 ? -14.966 -17.452 14.362 1.00 95.12 80 ASP A O 1
ATOM 665 N N . PHE A 1 81 ? -13.923 -15.796 15.465 1.00 96.38 81 PHE A N 1
ATOM 666 C CA . PHE A 1 81 ? -12.856 -15.633 14.484 1.00 96.38 81 PHE A CA 1
ATOM 667 C C . PHE A 1 81 ? -12.003 -16.897 14.397 1.00 96.38 81 PHE A C 1
ATOM 669 O O . PHE A 1 81 ? -11.747 -17.384 13.301 1.00 96.38 81 PHE A O 1
ATOM 676 N N . GLN A 1 82 ? -11.616 -17.487 15.532 1.00 95.19 82 GLN A N 1
ATOM 677 C CA . GLN A 1 82 ? -10.782 -18.693 15.564 1.00 95.19 82 GLN A CA 1
ATOM 678 C C . GLN A 1 82 ? -11.427 -19.919 14.908 1.00 95.19 82 GLN A C 1
ATOM 680 O O . GLN A 1 82 ? -10.698 -20.824 14.521 1.00 95.19 82 GLN A O 1
ATOM 685 N N . THR A 1 83 ? -12.755 -19.965 14.784 1.00 96.81 83 THR A N 1
ATOM 686 C CA . THR A 1 83 ? -13.497 -21.101 14.204 1.00 96.81 83 THR A CA 1
ATOM 687 C C . THR A 1 83 ? -14.180 -20.763 12.874 1.00 96.81 83 THR A C 1
ATOM 689 O O . THR A 1 83 ? -14.900 -21.589 12.293 1.00 96.81 83 THR A O 1
ATOM 692 N N . ALA A 1 84 ? -13.940 -19.552 12.364 1.00 98.12 84 ALA A N 1
ATOM 693 C CA . ALA A 1 84 ? -14.570 -19.041 11.161 1.00 98.12 84 ALA A CA 1
ATOM 694 C C . ALA A 1 84 ? -14.276 -19.913 9.930 1.00 98.12 84 ALA A C 1
ATOM 696 O O . ALA A 1 84 ? -13.223 -20.550 9.807 1.00 98.12 84 ALA A O 1
ATOM 697 N N . LEU A 1 85 ? -15.228 -19.920 9.000 1.00 98.75 85 LEU A N 1
ATOM 698 C CA . LEU A 1 85 ? -14.981 -20.305 7.616 1.00 98.75 85 LEU A CA 1
ATOM 699 C C . LEU A 1 85 ? -14.526 -19.056 6.858 1.00 98.75 85 LEU A C 1
ATOM 701 O O . LEU A 1 85 ? -15.251 -18.064 6.807 1.00 98.75 85 LEU A O 1
ATOM 705 N N . VAL A 1 86 ? -13.340 -19.093 6.265 1.00 98.88 86 VAL A N 1
ATOM 706 C CA . VAL A 1 86 ? -12.779 -17.976 5.504 1.00 98.88 86 VAL A CA 1
ATOM 707 C C . VAL A 1 86 ? -12.623 -18.392 4.048 1.00 98.88 86 VAL A C 1
ATOM 709 O O . VAL A 1 86 ? -11.833 -19.279 3.728 1.00 98.88 86 VAL A O 1
ATOM 712 N N . ILE A 1 87 ? -13.382 -17.743 3.169 1.00 98.94 87 ILE A N 1
ATOM 713 C CA . ILE A 1 87 ? -13.422 -18.009 1.733 1.00 98.94 87 ILE A CA 1
ATOM 714 C C . ILE A 1 87 ? -12.769 -16.837 1.004 1.00 98.94 87 ILE A C 1
ATOM 716 O O . ILE A 1 87 ? -13.312 -15.734 0.954 1.00 98.94 87 ILE A O 1
ATOM 720 N N . PHE A 1 88 ? -11.613 -17.087 0.407 1.00 98.94 88 PHE A N 1
ATOM 721 C CA . PHE A 1 88 ? -10.931 -16.155 -0.478 1.00 98.94 88 PHE A CA 1
ATOM 722 C C . PHE A 1 88 ? -11.420 -16.354 -1.910 1.00 98.94 88 PHE A C 1
ATOM 724 O O . PHE A 1 88 ? -11.286 -17.448 -2.461 1.00 98.94 88 PHE A O 1
ATOM 731 N N . LEU A 1 89 ? -11.960 -15.302 -2.524 1.00 98.94 89 LEU A N 1
ATOM 732 C CA . LEU A 1 89 ? -12.744 -15.404 -3.757 1.00 98.94 89 LEU A CA 1
ATOM 733 C C . LEU A 1 89 ? -11.916 -15.475 -5.049 1.00 98.94 89 LEU A C 1
ATOM 735 O O . LEU A 1 89 ? -12.507 -15.581 -6.121 1.00 98.94 89 LEU A O 1
ATOM 739 N N . GLY A 1 90 ? -10.586 -15.496 -4.947 1.00 98.56 90 GLY A N 1
ATOM 740 C CA . GLY A 1 90 ? -9.649 -15.641 -6.063 1.00 98.56 90 GLY A CA 1
ATOM 741 C C . GLY A 1 90 ? -8.921 -14.343 -6.402 1.00 98.56 90 GLY A C 1
ATOM 742 O O . GLY A 1 90 ? -9.016 -13.360 -5.673 1.00 98.56 90 GLY A O 1
ATOM 743 N N . ASP A 1 91 ? -8.174 -14.376 -7.500 1.00 98.88 91 ASP A N 1
ATOM 744 C CA . ASP A 1 91 ? -7.347 -13.301 -8.045 1.00 98.88 91 ASP A CA 1
ATOM 745 C C . ASP A 1 91 ? -6.355 -12.750 -7.006 1.00 98.88 91 ASP A C 1
ATOM 747 O O . ASP A 1 91 ? -6.405 -11.602 -6.556 1.00 98.88 91 ASP A O 1
ATOM 751 N N . TYR A 1 92 ? -5.418 -13.610 -6.608 1.00 98.88 92 TYR A N 1
ATOM 752 C CA . TYR A 1 92 ? -4.353 -13.304 -5.650 1.00 98.88 92 TYR A CA 1
ATOM 753 C C . TYR A 1 92 ? -3.163 -12.612 -6.306 1.00 98.88 92 TYR A C 1
ATOM 755 O O . TYR A 1 92 ? -2.463 -11.834 -5.652 1.00 98.88 92 TYR A O 1
ATOM 763 N N . CYS A 1 93 ? -2.927 -12.911 -7.583 1.00 98.75 93 CYS A N 1
ATOM 764 C CA . CYS A 1 93 ? -1.808 -12.406 -8.364 1.00 98.75 93 CYS A CA 1
ATOM 765 C C . CYS A 1 93 ? -2.178 -11.236 -9.287 1.00 98.75 93 CYS A C 1
ATOM 767 O O . CYS A 1 93 ? -3.346 -10.909 -9.500 1.00 98.75 93 CYS A O 1
ATOM 769 N N . ASP A 1 94 ? -1.138 -10.655 -9.880 1.00 98.31 94 ASP A N 1
ATOM 770 C CA . ASP A 1 94 ? -1.154 -9.622 -10.918 1.00 98.31 94 ASP A CA 1
ATOM 771 C C . ASP A 1 94 ? -1.620 -8.243 -10.455 1.00 98.31 94 ASP A C 1
ATOM 773 O O . ASP A 1 94 ? -2.236 -8.088 -9.406 1.00 98.31 94 ASP A O 1
ATOM 777 N N . ARG A 1 95 ? -1.335 -7.227 -11.282 1.00 94.94 95 ARG A N 1
ATOM 778 C CA . ARG A 1 95 ? -1.601 -5.793 -11.052 1.00 94.94 95 ARG A CA 1
ATOM 779 C C . ARG A 1 95 ? -0.818 -5.185 -9.889 1.00 94.94 95 ARG A C 1
ATOM 781 O O . ARG A 1 95 ? -0.075 -4.227 -10.124 1.00 94.94 95 ARG A O 1
ATOM 788 N N . GLY A 1 96 ? -0.993 -5.674 -8.666 1.00 92.19 96 GLY A N 1
ATOM 789 C CA . GLY A 1 96 ? -0.253 -5.221 -7.491 1.00 92.19 96 GLY A CA 1
ATOM 790 C C . GLY A 1 96 ? 1.161 -5.806 -7.430 1.00 92.19 96 GLY A C 1
ATOM 791 O O . GLY A 1 96 ? 1.467 -6.767 -8.142 1.00 92.19 96 GLY A O 1
ATOM 792 N N . PRO A 1 97 ? 2.049 -5.199 -6.627 1.00 91.19 97 PRO A N 1
ATOM 793 C CA . PRO A 1 97 ? 3.488 -5.462 -6.684 1.00 91.19 97 PRO A CA 1
ATOM 794 C C . PRO A 1 97 ? 3.951 -6.727 -5.944 1.00 91.19 97 PRO A C 1
ATOM 796 O O . PRO A 1 97 ? 5.029 -7.231 -6.237 1.00 91.19 97 PRO A O 1
ATOM 799 N N . ASP A 1 98 ? 3.170 -7.254 -4.998 1.00 95.81 98 ASP A N 1
ATOM 800 C CA . ASP A 1 98 ? 3.665 -8.181 -3.973 1.00 95.81 98 ASP A CA 1
ATOM 801 C C . ASP A 1 98 ? 2.971 -9.559 -4.005 1.00 95.81 98 ASP A C 1
ATOM 803 O O . ASP A 1 98 ? 2.695 -10.145 -2.954 1.00 95.81 98 ASP A O 1
ATOM 807 N N . THR A 1 99 ? 2.690 -10.112 -5.195 1.00 98.56 99 THR A N 1
ATOM 808 C CA . THR A 1 99 ? 2.043 -11.438 -5.353 1.00 98.56 99 THR A CA 1
ATOM 809 C C . THR A 1 99 ? 2.713 -12.523 -4.508 1.00 98.56 99 THR A C 1
ATOM 811 O O . THR A 1 99 ? 2.027 -13.292 -3.833 1.00 98.56 99 THR A O 1
ATOM 814 N N . ARG A 1 100 ? 4.051 -12.583 -4.507 1.00 97.69 100 ARG A N 1
ATOM 815 C CA . ARG A 1 100 ? 4.802 -13.529 -3.672 1.00 97.69 100 ARG A CA 1
ATOM 816 C C . ARG A 1 100 ? 4.410 -13.434 -2.194 1.00 97.69 100 ARG A C 1
ATOM 818 O O . ARG A 1 100 ? 4.058 -14.450 -1.606 1.00 97.69 100 ARG A O 1
ATOM 825 N N . LEU A 1 101 ? 4.399 -12.226 -1.628 1.00 95.75 101 LEU A N 1
ATOM 826 C CA . LEU A 1 101 ? 4.079 -12.015 -0.213 1.00 95.75 101 LEU A CA 1
ATOM 827 C C . LEU A 1 101 ? 2.599 -12.267 0.103 1.00 95.75 101 LEU A C 1
ATOM 829 O O . LEU A 1 101 ? 2.277 -12.662 1.225 1.00 95.75 101 LEU A O 1
ATOM 833 N N . VAL A 1 102 ? 1.698 -12.038 -0.860 1.00 98.69 102 VAL A N 1
ATOM 834 C CA . VAL A 1 102 ? 0.284 -12.433 -0.747 1.00 98.69 102 VAL A CA 1
ATOM 835 C C . VAL A 1 102 ? 0.181 -13.946 -0.596 1.00 98.69 102 VAL A C 1
ATOM 837 O O . VAL A 1 102 ? -0.430 -14.411 0.362 1.00 98.69 102 VAL A O 1
ATOM 840 N N . ILE A 1 103 ? 0.823 -14.720 -1.473 1.00 98.81 103 ILE A N 1
ATOM 841 C CA . ILE A 1 103 ? 0.773 -16.185 -1.393 1.00 98.81 103 ILE A CA 1
ATOM 842 C C . ILE A 1 103 ? 1.480 -16.696 -0.126 1.00 98.81 103 ILE A C 1
ATOM 844 O O . ILE A 1 103 ? 0.906 -17.541 0.557 1.00 98.81 103 ILE A O 1
ATOM 848 N N . ASP A 1 104 ? 2.624 -16.120 0.272 1.00 97.56 104 ASP A N 1
ATOM 849 C CA . ASP A 1 104 ? 3.287 -16.429 1.556 1.00 97.56 104 ASP A CA 1
ATOM 850 C C . ASP A 1 104 ? 2.317 -16.251 2.743 1.00 97.56 104 ASP A C 1
ATOM 852 O O . ASP A 1 104 ? 2.261 -17.065 3.670 1.00 97.56 104 ASP A O 1
ATOM 856 N N . PHE A 1 105 ? 1.530 -15.168 2.731 1.00 98.00 105 PHE A N 1
ATOM 857 C CA . PHE A 1 105 ? 0.544 -14.896 3.771 1.00 98.00 105 PHE A CA 1
ATOM 858 C C . PHE A 1 105 ? -0.557 -15.960 3.796 1.00 98.00 105 PHE A C 1
ATOM 860 O O . PHE A 1 105 ? -0.844 -16.485 4.872 1.00 98.00 105 PHE A O 1
ATOM 867 N N . LEU A 1 106 ? -1.141 -16.288 2.637 1.00 98.69 106 LEU A N 1
ATOM 868 C CA . LEU A 1 106 ? -2.240 -17.253 2.511 1.00 98.69 106 LEU A CA 1
ATOM 869 C C . LEU A 1 106 ? -1.800 -18.675 2.891 1.00 98.69 106 LEU A C 1
ATOM 871 O O . LEU A 1 106 ? -2.496 -19.345 3.654 1.00 98.69 106 LEU A O 1
ATOM 875 N N . VAL A 1 107 ? -0.617 -19.105 2.441 1.00 98.25 107 VAL A N 1
ATOM 876 C CA . VAL A 1 107 ? -0.005 -20.395 2.813 1.00 98.25 107 VAL A CA 1
ATOM 877 C C . VAL A 1 107 ? 0.232 -20.486 4.323 1.00 98.25 107 VAL A C 1
ATOM 879 O O . VAL A 1 107 ? 0.072 -21.552 4.917 1.00 98.25 107 VAL A O 1
ATOM 882 N N . GLY A 1 108 ? 0.562 -19.368 4.974 1.00 96.19 108 GLY A N 1
ATOM 883 C CA . GLY A 1 108 ? 0.770 -19.314 6.420 1.00 96.19 108 GLY A CA 1
ATOM 884 C C . GLY A 1 108 ? -0.507 -19.384 7.268 1.00 96.19 108 GLY A C 1
ATOM 885 O O . GLY A 1 108 ? -0.406 -19.654 8.468 1.00 96.19 108 GLY A O 1
ATOM 886 N N . LEU A 1 109 ? -1.694 -19.142 6.697 1.00 97.25 109 LEU A N 1
ATOM 887 C CA . LEU A 1 109 ? -2.943 -19.029 7.461 1.00 97.25 109 LEU A CA 1
ATOM 888 C C . LEU A 1 109 ? -3.339 -20.309 8.213 1.00 97.25 109 LEU A C 1
ATOM 890 O O . LEU A 1 109 ? -3.585 -20.202 9.416 1.00 97.25 109 LEU A O 1
ATOM 894 N N . PRO A 1 110 ? -3.338 -21.515 7.606 1.00 94.62 110 PRO A N 1
ATOM 895 C CA . PRO A 1 110 ? -3.707 -22.739 8.320 1.00 94.62 110 PRO A CA 1
ATOM 896 C C . PRO A 1 110 ? -2.834 -23.013 9.550 1.00 94.62 110 PRO A C 1
ATOM 898 O O . PRO A 1 110 ? -3.325 -23.500 10.564 1.00 94.62 110 PRO A O 1
ATOM 901 N N . SER A 1 111 ? -1.548 -22.657 9.492 1.00 93.31 111 SER A N 1
ATOM 902 C CA . SER A 1 111 ? -0.624 -22.804 10.623 1.00 93.31 111 SER A CA 1
ATOM 903 C C . SER A 1 111 ? -0.878 -21.775 11.728 1.00 93.31 111 SER A C 1
ATOM 905 O O . SER A 1 111 ? -0.699 -22.081 12.905 1.00 93.31 111 SER A O 1
ATOM 907 N N . ARG A 1 112 ? -1.281 -20.549 11.365 1.00 92.88 112 ARG A N 1
ATOM 908 C CA . ARG A 1 112 ? -1.575 -19.465 12.320 1.00 92.88 112 ARG A CA 1
ATOM 909 C C . ARG A 1 112 ? -2.940 -19.632 12.988 1.00 92.88 112 ARG A C 1
ATOM 911 O O . ARG A 1 112 ? -3.073 -19.327 14.168 1.00 92.88 112 ARG A O 1
ATOM 918 N N . TYR A 1 113 ? -3.922 -20.142 12.249 1.00 95.56 113 TYR A N 1
ATOM 919 C CA . TYR A 1 113 ? -5.305 -20.309 12.690 1.00 95.56 113 TYR A CA 1
ATOM 920 C C . TYR A 1 113 ? -5.784 -21.745 12.417 1.00 95.56 113 TYR A C 1
ATOM 922 O O . TYR A 1 113 ? -6.595 -21.973 11.520 1.00 95.56 113 TYR A O 1
ATOM 930 N N . PRO A 1 114 ? -5.308 -22.737 13.192 1.00 95.19 114 PRO A N 1
ATOM 931 C CA . PRO A 1 114 ? -5.554 -24.157 12.915 1.00 95.19 114 PRO A CA 1
ATOM 932 C C . PRO A 1 114 ? -7.018 -24.590 13.072 1.00 95.19 114 PRO A C 1
ATOM 934 O O . PRO A 1 114 ? -7.398 -25.648 12.579 1.00 95.19 114 PRO A O 1
ATOM 937 N N . ASN A 1 115 ? -7.834 -23.784 13.756 1.00 96.62 115 ASN A N 1
ATOM 938 C CA . ASN A 1 115 ? -9.257 -24.049 13.975 1.00 96.62 115 ASN A CA 1
ATOM 939 C C . ASN A 1 115 ? -10.161 -23.360 12.935 1.00 96.62 115 ASN A C 1
ATOM 941 O O . ASN A 1 115 ? -11.366 -23.620 12.910 1.00 96.62 115 ASN A O 1
ATOM 945 N N . GLN A 1 116 ? -9.601 -22.503 12.072 1.00 97.88 116 GLN A N 1
ATOM 946 C CA . GLN A 1 116 ? -10.325 -21.931 10.941 1.00 97.88 116 GLN A CA 1
ATOM 947 C C . GLN A 1 116 ? -10.376 -22.936 9.788 1.00 97.88 116 GLN A C 1
ATOM 949 O O . GLN A 1 116 ? -9.466 -23.744 9.585 1.00 97.88 116 GLN A O 1
ATOM 954 N N . THR A 1 117 ? -11.429 -22.850 8.979 1.00 98.44 117 THR A N 1
ATOM 955 C CA . THR A 1 117 ? -11.451 -23.501 7.665 1.00 98.44 117 THR A CA 1
ATOM 956 C C . THR A 1 117 ? -11.128 -22.455 6.615 1.00 98.44 117 THR A C 1
ATOM 958 O O . THR A 1 117 ? -11.833 -21.456 6.516 1.00 98.44 117 THR A O 1
ATOM 961 N N . HIS A 1 118 ? -10.079 -22.689 5.832 1.00 98.75 118 HIS A N 1
ATOM 962 C CA . HIS A 1 118 ? -9.670 -21.792 4.757 1.00 98.75 118 HIS A CA 1
ATOM 963 C C . HIS A 1 118 ? -10.030 -22.402 3.408 1.00 98.75 118 HIS A C 1
ATOM 965 O O . HIS A 1 118 ? -9.667 -23.543 3.121 1.00 98.75 118 HIS A O 1
ATOM 971 N N . VAL A 1 119 ? -10.717 -21.625 2.580 1.00 98.88 119 VAL A N 1
ATOM 972 C CA . VAL A 1 119 ? -11.060 -21.978 1.207 1.00 98.88 119 VAL A CA 1
ATOM 973 C C . VAL A 1 119 ? -10.442 -20.941 0.289 1.00 98.88 119 VAL A C 1
ATOM 975 O O . VAL A 1 119 ? -10.664 -19.744 0.456 1.00 98.88 119 VAL A O 1
ATOM 978 N N . PHE A 1 120 ? -9.688 -21.411 -0.697 1.00 98.88 120 PHE A N 1
ATOM 979 C CA . PHE A 1 120 ? -9.025 -20.566 -1.681 1.00 98.88 120 PHE A CA 1
ATOM 980 C C . PHE A 1 120 ? -9.583 -20.894 -3.065 1.00 98.88 120 PHE A C 1
ATOM 982 O O . PHE A 1 120 ? -9.313 -21.968 -3.617 1.00 98.88 120 PHE A O 1
ATOM 989 N N . LEU A 1 121 ? -10.421 -20.004 -3.600 1.00 98.88 121 LEU A N 1
ATOM 990 C CA . LEU A 1 121 ? -10.936 -20.148 -4.954 1.00 98.88 121 LEU A CA 1
ATOM 991 C C . LEU A 1 121 ? -9.856 -19.812 -5.985 1.00 98.88 121 LEU A C 1
ATOM 993 O O . LEU A 1 121 ? -9.076 -18.883 -5.815 1.00 98.88 121 LEU A O 1
ATOM 997 N N . SER A 1 122 ? -9.853 -20.522 -7.106 1.00 98.75 122 SER A N 1
ATOM 998 C CA . SER A 1 122 ? -9.076 -20.106 -8.270 1.00 98.75 122 SER A CA 1
ATOM 999 C C . SER A 1 122 ? -9.763 -18.921 -8.931 1.00 98.75 122 SER A C 1
ATOM 1001 O O . SER A 1 122 ? -10.848 -19.079 -9.493 1.00 98.75 122 SER A O 1
ATOM 1003 N N . GLY A 1 123 ? -9.107 -17.766 -8.940 1.00 98.75 123 GLY A N 1
ATOM 1004 C CA . GLY A 1 123 ? -9.454 -16.684 -9.844 1.00 98.75 123 GLY A CA 1
ATOM 1005 C C . GLY A 1 123 ? -9.063 -16.997 -11.285 1.00 98.75 123 GLY A C 1
ATOM 1006 O O . GLY A 1 123 ? -8.385 -17.999 -11.566 1.00 98.75 123 GLY A O 1
ATOM 1007 N N . ASN A 1 124 ? -9.480 -16.152 -12.232 1.00 98.75 124 ASN A N 1
ATOM 1008 C CA . ASN A 1 124 ? -9.016 -16.317 -13.610 1.00 98.75 124 ASN A CA 1
ATOM 1009 C C . ASN A 1 124 ? -7.548 -15.919 -13.781 1.00 98.75 124 ASN A C 1
ATOM 1011 O O . ASN A 1 124 ? -6.904 -16.429 -14.699 1.00 98.75 124 ASN A O 1
ATOM 1015 N N . HIS A 1 125 ? -7.032 -15.014 -12.947 1.00 98.81 125 HIS A N 1
ATOM 1016 C CA . HIS A 1 125 ? -5.610 -14.682 -12.913 1.00 98.81 125 HIS A CA 1
ATOM 1017 C C . HIS A 1 125 ? -4.800 -15.850 -12.334 1.00 98.81 125 HIS A C 1
ATOM 1019 O O . HIS A 1 125 ? -3.847 -16.302 -12.969 1.00 98.81 125 HIS A O 1
ATOM 1025 N N . ASP A 1 126 ? -5.249 -16.443 -11.223 1.00 98.81 126 ASP A N 1
ATOM 1026 C CA . ASP A 1 126 ? -4.531 -17.556 -10.582 1.00 98.81 126 ASP A CA 1
ATOM 1027 C C . ASP A 1 126 ? -4.543 -18.825 -11.436 1.00 98.81 126 ASP A C 1
ATOM 1029 O O . ASP A 1 126 ? -3.539 -19.530 -11.498 1.00 98.81 126 ASP A O 1
ATOM 1033 N N . LEU A 1 127 ? -5.644 -19.101 -12.152 1.00 98.75 127 LEU A N 1
ATOM 1034 C CA . LEU A 1 127 ? -5.705 -20.198 -13.125 1.00 98.75 127 LEU A CA 1
ATOM 1035 C C . LEU A 1 127 ? -4.626 -20.032 -14.201 1.00 98.75 127 LEU A C 1
ATOM 1037 O O . LEU A 1 127 ? -3.987 -20.999 -14.620 1.00 98.75 127 LEU A O 1
ATOM 1041 N N . ALA A 1 128 ? -4.460 -18.804 -14.687 1.00 98.88 128 ALA A N 1
ATOM 1042 C CA . ALA A 1 128 ? -3.518 -18.491 -15.744 1.00 98.88 128 ALA A CA 1
ATOM 1043 C C . ALA A 1 128 ? -2.067 -18.549 -15.234 1.00 98.88 128 ALA A C 1
ATOM 1045 O O . ALA A 1 128 ? -1.199 -19.088 -15.921 1.00 98.88 128 ALA A O 1
ATOM 1046 N N . PHE A 1 129 ? -1.825 -18.115 -13.997 1.00 98.88 129 PHE A N 1
ATOM 1047 C CA . PHE A 1 129 ? -0.539 -18.288 -13.328 1.00 98.88 129 PHE A CA 1
ATOM 1048 C C . PHE A 1 129 ? -0.215 -19.775 -13.088 1.00 98.88 129 PHE A C 1
ATOM 1050 O O . PHE A 1 129 ? 0.865 -20.236 -13.453 1.00 98.88 129 PHE A O 1
ATOM 1057 N N . ALA A 1 130 ? -1.173 -20.558 -12.581 1.00 98.75 130 ALA A N 1
ATOM 1058 C CA . ALA A 1 130 ? -1.055 -22.005 -12.387 1.00 98.75 130 ALA A CA 1
ATOM 1059 C C . ALA A 1 130 ? -0.769 -22.755 -13.701 1.00 98.75 130 ALA A C 1
ATOM 1061 O O . ALA A 1 130 ? 0.034 -23.690 -13.727 1.00 98.75 130 ALA A O 1
ATOM 1062 N N . ALA A 1 131 ? -1.391 -22.324 -14.804 1.00 98.44 131 ALA A N 1
ATOM 1063 C CA . ALA A 1 131 ? -1.098 -22.831 -16.142 1.00 98.44 131 ALA A CA 1
ATOM 1064 C C . ALA A 1 131 ? 0.353 -22.570 -16.546 1.00 98.44 131 ALA A C 1
ATOM 1066 O O . ALA A 1 131 ? 1.000 -23.458 -17.093 1.00 98.44 131 ALA A O 1
ATOM 1067 N N . PHE A 1 132 ? 0.855 -21.361 -16.285 1.00 98.75 132 PHE A N 1
ATOM 1068 C CA . PHE A 1 132 ? 2.210 -20.975 -16.655 1.00 98.75 132 PHE A CA 1
ATOM 1069 C C . PHE A 1 132 ? 3.275 -21.742 -15.859 1.00 98.75 132 PHE A C 1
ATOM 1071 O O . PHE A 1 132 ? 4.251 -22.206 -16.440 1.00 98.75 132 PHE A O 1
ATOM 1078 N N . VAL A 1 133 ? 3.074 -21.944 -14.550 1.00 98.31 133 VAL A N 1
ATOM 1079 C CA . VAL A 1 133 ? 4.018 -22.705 -13.705 1.00 98.31 133 VAL A CA 1
ATOM 1080 C C . VAL A 1 133 ? 3.838 -24.226 -13.780 1.00 98.31 133 VAL A C 1
ATOM 1082 O O . VAL A 1 133 ? 4.524 -24.956 -13.065 1.00 98.31 133 VAL A O 1
ATOM 1085 N N . GLY A 1 134 ? 2.934 -24.710 -14.639 1.00 97.25 134 GLY A N 1
ATOM 1086 C CA . GLY A 1 134 ? 2.787 -26.132 -14.954 1.00 97.25 134 GLY A CA 1
ATOM 1087 C C . GLY A 1 134 ? 2.128 -26.971 -13.858 1.00 97.25 134 GLY A C 1
ATOM 1088 O O . GLY A 1 134 ? 2.457 -28.146 -13.718 1.00 97.25 134 GLY A O 1
ATOM 1089 N N . VAL A 1 135 ? 1.216 -26.392 -13.068 1.00 97.88 135 VAL A N 1
ATOM 1090 C CA . VAL A 1 135 ? 0.558 -27.098 -11.945 1.00 97.88 135 VAL A CA 1
ATOM 1091 C C . VAL A 1 135 ? -0.923 -27.404 -12.179 1.00 97.88 135 VAL A C 1
ATOM 1093 O O . VAL A 1 135 ? -1.602 -27.915 -11.288 1.00 97.88 135 VAL A O 1
ATOM 1096 N N . LEU A 1 136 ? -1.444 -27.114 -13.374 1.00 96.75 136 LEU A N 1
ATOM 1097 C CA . LEU A 1 136 ? -2.801 -27.512 -13.738 1.00 96.75 136 LEU A CA 1
ATOM 1098 C C . LEU A 1 136 ? -2.915 -29.029 -13.928 1.00 96.75 136 LEU A C 1
ATOM 1100 O O . LEU A 1 136 ? -2.006 -29.651 -14.480 1.00 96.75 136 LEU A O 1
ATOM 1104 N N . PRO A 1 137 ? -4.054 -29.638 -13.548 1.00 94.81 137 PRO A N 1
ATOM 1105 C CA . PRO A 1 137 ? -4.304 -31.029 -13.880 1.00 94.81 137 PRO A CA 1
ATOM 1106 C C . PRO A 1 137 ? -4.416 -31.192 -15.405 1.00 94.81 137 PRO A C 1
ATOM 1108 O O . PRO A 1 137 ? -5.019 -30.338 -16.071 1.00 94.81 137 PRO A O 1
ATOM 1111 N N . PRO A 1 138 ? -3.885 -32.290 -15.970 1.00 93.25 138 PRO A N 1
ATOM 1112 C CA . PRO A 1 138 ? -4.026 -32.562 -17.391 1.00 93.25 138 PRO A CA 1
ATOM 1113 C C . PRO A 1 138 ? -5.505 -32.779 -17.758 1.00 93.25 138 PRO A C 1
ATOM 1115 O O . PRO A 1 138 ? -6.292 -33.244 -16.919 1.00 93.25 138 PRO A O 1
ATOM 1118 N N . PRO A 1 139 ? -5.895 -32.497 -19.011 1.00 94.31 139 PRO A N 1
ATOM 1119 C CA . PRO A 1 139 ? -7.235 -32.780 -19.504 1.00 94.31 139 PRO A CA 1
ATOM 1120 C C . PRO A 1 139 ? -7.665 -34.236 -19.290 1.00 94.31 139 PRO A C 1
ATOM 1122 O O . PRO A 1 139 ? -6.961 -35.183 -19.646 1.00 94.31 139 PRO A O 1
ATOM 1125 N N . ARG A 1 140 ? -8.863 -34.438 -18.730 1.00 88.81 140 ARG A N 1
ATOM 1126 C CA . ARG A 1 140 ? -9.349 -35.773 -18.322 1.00 88.81 140 ARG A CA 1
ATOM 1127 C C . ARG A 1 140 ? -9.595 -36.744 -19.476 1.00 88.81 140 ARG A C 1
ATOM 1129 O O . ARG A 1 140 ? -9.619 -37.950 -19.254 1.00 88.81 140 ARG A O 1
ATOM 1136 N N . ASP A 1 141 ? -9.816 -36.235 -20.682 1.00 90.06 141 ASP A N 1
ATOM 1137 C CA . ASP A 1 141 ? -10.016 -37.048 -21.886 1.00 90.06 141 ASP A CA 1
ATOM 1138 C C . ASP A 1 141 ? -8.706 -37.384 -22.617 1.00 90.06 141 ASP A C 1
ATOM 1140 O O . ASP A 1 141 ? -8.743 -38.017 -23.672 1.00 90.06 141 ASP A O 1
ATOM 1144 N N . GLY A 1 142 ? -7.557 -36.992 -22.056 1.00 90.50 142 GLY A N 1
ATOM 1145 C CA . GLY A 1 142 ? -6.236 -37.239 -22.631 1.00 90.50 142 GLY A CA 1
ATOM 1146 C C . GLY A 1 142 ? -5.858 -36.288 -23.767 1.00 90.50 142 GLY A C 1
ATOM 1147 O O . GLY A 1 142 ? -4.823 -36.493 -24.399 1.00 90.50 142 GLY A O 1
ATOM 1148 N N . SER A 1 143 ? -6.671 -35.262 -24.041 1.00 93.12 143 SER A N 1
ATOM 1149 C CA . SER A 1 143 ? -6.274 -34.180 -24.941 1.00 93.12 143 SER A CA 1
ATOM 1150 C C . SER A 1 143 ? -5.081 -33.396 -24.377 1.00 93.12 143 SER A C 1
ATOM 1152 O O . SER A 1 143 ? -4.885 -33.308 -23.167 1.00 93.12 143 SER A O 1
ATOM 1154 N N . GLY A 1 144 ? -4.256 -32.837 -25.263 1.00 94.06 144 GLY A N 1
ATOM 1155 C CA . GLY A 1 144 ? -3.175 -31.939 -24.860 1.00 94.06 144 GLY A CA 1
ATOM 1156 C C . GLY A 1 144 ? -3.690 -30.520 -24.637 1.00 94.06 144 GLY A C 1
ATOM 1157 O O . GLY A 1 144 ? -4.645 -30.085 -25.288 1.00 94.06 144 GLY A O 1
ATOM 1158 N N . PHE A 1 145 ? -3.005 -29.749 -23.794 1.00 96.94 145 PHE A N 1
ATOM 1159 C CA . PHE A 1 145 ? -3.313 -28.330 -23.617 1.00 96.94 145 PHE A CA 1
ATOM 1160 C C . PHE A 1 145 ? -3.325 -27.489 -24.913 1.00 96.94 145 PHE A C 1
ATOM 1162 O O . PHE A 1 145 ? -4.123 -26.546 -24.971 1.00 96.94 145 PHE A O 1
ATOM 1169 N N . PRO A 1 146 ? -2.558 -27.810 -25.979 1.00 96.56 146 PRO A N 1
ATOM 1170 C CA . PRO A 1 146 ? -2.623 -27.085 -27.251 1.00 96.56 146 PRO A CA 1
ATOM 1171 C C . PRO A 1 146 ? -3.988 -27.046 -27.935 1.00 96.56 146 PRO A C 1
ATOM 1173 O O . PRO A 1 146 ? -4.271 -26.121 -28.702 1.00 96.56 146 PRO A O 1
ATOM 1176 N N . GLU A 1 147 ? -4.872 -28.001 -27.639 1.00 96.31 147 GLU A N 1
ATOM 1177 C CA . GLU A 1 147 ? -6.250 -27.990 -28.142 1.00 96.31 147 GLU A CA 1
ATOM 1178 C C . GLU A 1 147 ? -6.990 -26.710 -27.726 1.00 96.31 147 GLU A C 1
ATOM 1180 O O . GLU A 1 147 ? -7.809 -26.181 -28.484 1.00 96.31 147 GLU A O 1
ATOM 1185 N N . THR A 1 148 ? -6.634 -26.157 -26.562 1.00 97.31 148 THR A N 1
ATOM 1186 C CA . THR A 1 148 ? -7.265 -24.960 -26.001 1.00 97.31 148 THR A CA 1
ATOM 1187 C C . THR A 1 148 ? -6.930 -23.677 -26.763 1.00 97.31 148 THR A C 1
ATOM 1189 O O . THR A 1 148 ? -7.611 -22.666 -26.616 1.00 97.31 148 THR A O 1
ATOM 1192 N N . TRP A 1 149 ? -5.906 -23.687 -27.620 1.00 97.94 149 TRP A N 1
ATOM 1193 C CA . TRP A 1 149 ? -5.442 -22.483 -28.311 1.00 97.94 149 TRP A CA 1
ATOM 1194 C C . TRP A 1 149 ? -6.350 -22.072 -29.471 1.00 97.94 149 TRP A C 1
ATOM 1196 O O . TRP A 1 149 ? -6.459 -20.885 -29.786 1.00 97.94 149 TRP A O 1
ATOM 1206 N N . ARG A 1 150 ? -6.998 -23.048 -30.122 1.00 96.38 150 ARG A N 1
ATOM 1207 C CA . ARG A 1 150 ? -7.648 -22.865 -31.432 1.00 96.38 150 ARG A CA 1
ATOM 1208 C C . ARG A 1 150 ? -8.730 -21.795 -31.431 1.00 96.38 150 ARG A C 1
ATOM 1210 O O . ARG A 1 150 ? -8.775 -20.988 -32.354 1.00 96.38 150 ARG A O 1
ATOM 1217 N N . GLU A 1 151 ? -9.576 -21.782 -30.403 1.00 97.06 151 GLU A N 1
ATOM 1218 C CA . GLU A 1 151 ? -10.707 -20.852 -30.304 1.00 97.06 151 GLU A CA 1
ATOM 1219 C C . GLU A 1 151 ? -10.243 -19.387 -30.294 1.00 97.06 151 GLU A C 1
ATOM 1221 O O . GLU A 1 151 ? -10.889 -18.522 -30.882 1.00 97.06 151 GLU A O 1
ATOM 1226 N N . TYR A 1 152 ? -9.078 -19.115 -29.698 1.00 97.06 152 TYR A N 1
ATOM 1227 C CA . TYR A 1 152 ? -8.550 -17.763 -29.515 1.00 97.06 152 TYR A CA 1
ATOM 1228 C C . TYR A 1 152 ? -7.337 -17.450 -30.396 1.00 97.06 152 TYR A C 1
ATOM 1230 O O . TYR A 1 152 ? -6.743 -16.387 -30.228 1.00 97.06 152 TYR A O 1
ATOM 1238 N N . ALA A 1 153 ? -6.982 -18.312 -31.356 1.00 96.38 153 ALA A N 1
ATOM 1239 C CA . ALA A 1 153 ? -5.760 -18.189 -32.159 1.00 96.38 153 ALA A CA 1
ATOM 1240 C C . ALA A 1 153 ? -5.609 -16.815 -32.843 1.00 96.38 153 ALA A C 1
ATOM 1242 O O . ALA A 1 153 ? -4.512 -16.269 -32.919 1.00 96.38 153 ALA A O 1
ATOM 1243 N N . ALA A 1 154 ? -6.720 -16.198 -33.260 1.00 96.44 154 ALA A N 1
ATOM 1244 C CA . ALA A 1 154 ? -6.723 -14.861 -33.858 1.00 96.44 154 ALA A CA 1
ATOM 1245 C C . ALA A 1 154 ? -6.255 -13.737 -32.904 1.00 96.44 154 ALA A C 1
ATOM 1247 O O . ALA A 1 154 ? -5.917 -12.646 -33.359 1.00 96.44 154 ALA A O 1
ATOM 1248 N N . SER A 1 155 ? -6.233 -13.975 -31.588 1.00 95.50 155 SER A N 1
ATOM 1249 C CA . SER A 1 155 ? -5.763 -13.010 -30.583 1.00 95.50 155 SER A CA 1
ATOM 1250 C C . SER A 1 155 ? -4.260 -13.101 -30.312 1.00 95.50 155 SER A C 1
ATOM 1252 O O . SER A 1 155 ? -3.717 -12.187 -29.691 1.00 95.50 155 SER A O 1
ATOM 1254 N N . GLU A 1 156 ? -3.585 -14.156 -30.786 1.00 96.25 156 GLU A N 1
ATOM 1255 C CA . GLU A 1 156 ? -2.182 -14.441 -30.465 1.00 96.25 156 GLU A CA 1
ATOM 1256 C C . GLU A 1 156 ? -1.249 -13.287 -30.830 1.00 96.25 156 GLU A C 1
ATOM 1258 O O . GLU A 1 156 ? -0.392 -12.910 -30.034 1.00 96.25 156 GLU A O 1
ATOM 1263 N N . GLU A 1 157 ? -1.431 -12.687 -32.007 1.00 94.12 157 GLU A N 1
ATOM 1264 C CA . GLU A 1 157 ? -0.578 -11.586 -32.447 1.00 94.12 157 GLU A CA 1
ATOM 1265 C C . GLU A 1 157 ? -0.742 -10.345 -31.559 1.00 94.12 157 GLU A C 1
ATOM 1267 O O . GLU A 1 157 ? 0.246 -9.730 -31.156 1.00 94.12 157 GLU A O 1
ATOM 1272 N N . ARG A 1 158 ? -1.989 -9.979 -31.240 1.00 95.12 158 ARG A N 1
ATOM 1273 C CA . ARG A 1 158 ? -2.305 -8.794 -30.430 1.00 95.12 158 ARG A CA 1
ATOM 1274 C C . ARG A 1 158 ? -1.812 -8.950 -28.994 1.00 95.12 158 ARG A C 1
ATOM 1276 O O . ARG A 1 158 ? -1.283 -8.002 -28.417 1.00 95.12 158 ARG A O 1
ATOM 1283 N N . GLU A 1 159 ? -2.044 -10.123 -28.416 1.00 95.94 159 GLU A N 1
ATOM 1284 C CA . GLU A 1 159 ? -1.731 -10.434 -27.019 1.00 95.94 159 GLU A CA 1
ATOM 1285 C C . GLU A 1 159 ? -0.279 -10.885 -26.826 1.00 95.94 159 GLU A C 1
ATOM 1287 O O . GLU A 1 159 ? 0.191 -10.913 -25.694 1.00 95.94 159 GLU A O 1
ATOM 1292 N N . GLY A 1 160 ? 0.421 -11.210 -27.918 1.00 96.44 160 GLY A N 1
ATOM 1293 C CA . GLY A 1 160 ? 1.821 -11.615 -27.917 1.00 96.44 160 GLY A CA 1
ATOM 1294 C C . GLY A 1 160 ? 2.070 -12.830 -27.037 1.00 96.44 160 GLY A C 1
ATOM 1295 O O . GLY A 1 160 ? 2.930 -12.769 -26.167 1.00 96.44 160 GLY A O 1
ATOM 1296 N N . TRP A 1 161 ? 1.291 -13.900 -27.223 1.00 98.12 161 TRP A N 1
ATOM 1297 C CA . TRP A 1 161 ? 1.350 -15.083 -26.358 1.00 98.12 161 TRP A CA 1
ATOM 1298 C C . TRP A 1 161 ? 2.779 -15.601 -26.167 1.00 98.12 161 TRP A C 1
ATOM 1300 O O . TRP A 1 161 ? 3.579 -15.585 -27.104 1.00 98.12 161 TRP A O 1
ATOM 1310 N N . PHE A 1 162 ? 3.061 -16.119 -24.973 1.00 97.81 162 PHE A N 1
ATOM 1311 C CA . PHE A 1 162 ? 4.340 -16.730 -24.623 1.00 97.81 162 PHE A CA 1
ATOM 1312 C C . PHE A 1 162 ? 4.695 -17.896 -25.568 1.00 97.81 162 PHE A C 1
ATOM 1314 O O . PHE A 1 162 ? 3.819 -18.688 -25.951 1.00 97.81 162 PHE A O 1
ATOM 1321 N N . LYS A 1 163 ? 5.967 -17.951 -25.991 1.00 95.50 163 LYS A N 1
ATOM 1322 C CA . LYS A 1 163 ? 6.494 -18.817 -27.070 1.00 95.50 163 LYS A CA 1
ATOM 1323 C C . LYS A 1 163 ? 7.941 -19.288 -26.829 1.00 95.50 163 LYS A C 1
ATOM 1325 O O . LYS A 1 163 ? 8.641 -19.593 -27.788 1.00 95.50 163 LYS A O 1
ATOM 1330 N N . GLU A 1 164 ? 8.423 -19.296 -25.588 1.00 93.69 164 GLU A N 1
ATOM 1331 C CA . GLU A 1 164 ? 9.784 -19.772 -25.309 1.00 93.69 164 GLU A CA 1
ATOM 1332 C C . GLU A 1 164 ? 9.869 -21.294 -25.490 1.00 93.69 164 GLU A C 1
ATOM 1334 O O . GLU A 1 164 ? 9.193 -22.039 -24.776 1.00 93.69 164 GLU A O 1
ATOM 1339 N N . GLU A 1 165 ? 10.655 -21.744 -26.474 1.00 89.50 165 GLU A N 1
ATOM 1340 C CA . GLU A 1 165 ? 10.771 -23.158 -26.853 1.00 89.50 165 GLU A CA 1
ATOM 1341 C C . GLU A 1 165 ? 11.131 -24.053 -25.661 1.00 89.50 165 GLU A C 1
ATOM 1343 O O . GLU A 1 165 ? 12.019 -23.740 -24.869 1.00 89.50 165 GLU A O 1
ATOM 1348 N N . GLY A 1 166 ? 10.441 -25.188 -25.553 1.00 89.62 166 GLY A N 1
ATOM 1349 C CA . GLY A 1 166 ? 10.600 -26.149 -24.462 1.00 89.62 166 GLY A CA 1
ATOM 1350 C C . GLY A 1 166 ? 9.716 -25.886 -23.241 1.00 89.62 166 GLY A C 1
ATOM 1351 O O . GLY A 1 166 ? 9.664 -26.742 -22.357 1.00 89.62 166 GLY A O 1
ATOM 1352 N N . PHE A 1 167 ? 9.006 -24.754 -23.190 1.00 92.31 167 PHE A N 1
ATOM 1353 C CA . PHE A 1 167 ? 8.112 -24.407 -22.081 1.00 92.31 167 PHE A CA 1
ATOM 1354 C C . PHE A 1 167 ? 6.645 -24.232 -22.488 1.00 92.31 167 PHE A C 1
ATOM 1356 O O . PHE A 1 167 ? 5.758 -24.475 -21.672 1.00 92.31 167 PHE A O 1
ATOM 1363 N N . TYR A 1 168 ? 6.348 -23.789 -23.715 1.00 93.25 168 TYR A N 1
ATOM 1364 C CA . TYR A 1 168 ? 4.979 -23.404 -24.098 1.00 93.25 168 TYR A CA 1
ATOM 1365 C C . TYR A 1 168 ? 4.179 -24.513 -24.796 1.00 93.25 168 TYR A C 1
ATOM 1367 O O . TYR A 1 168 ? 2.957 -24.399 -24.907 1.00 93.25 168 TYR A O 1
ATOM 1375 N N . GLU A 1 169 ? 4.842 -25.554 -25.299 1.00 94.19 169 GLU A N 1
ATOM 1376 C CA . GLU A 1 169 ? 4.274 -26.566 -26.196 1.00 94.19 169 GLU A CA 1
ATOM 1377 C C . GLU A 1 169 ? 3.193 -27.420 -25.534 1.00 94.19 169 GLU A C 1
ATOM 1379 O O . GLU A 1 169 ? 2.314 -27.918 -26.228 1.00 94.19 169 GLU A O 1
ATOM 1384 N N . ASP A 1 170 ? 3.229 -27.546 -24.208 1.00 94.19 170 ASP A N 1
ATOM 1385 C CA . ASP A 1 170 ? 2.203 -28.213 -23.402 1.00 94.19 170 ASP A CA 1
ATOM 1386 C C . ASP A 1 170 ? 1.604 -27.258 -22.357 1.00 94.19 170 ASP A C 1
ATOM 1388 O O . ASP A 1 170 ? 1.315 -27.626 -21.225 1.00 94.19 170 ASP A O 1
ATOM 1392 N N . MET A 1 171 ? 1.446 -25.980 -22.714 1.00 97.69 171 MET A N 1
ATOM 1393 C CA . MET A 1 171 ? 0.878 -24.969 -21.822 1.00 97.69 171 MET A CA 1
ATOM 1394 C C . MET A 1 171 ? -0.573 -24.651 -22.194 1.00 97.69 171 MET A C 1
ATOM 1396 O O . MET A 1 171 ? -0.898 -24.382 -23.355 1.00 97.69 171 MET A O 1
ATOM 1400 N N . HIS A 1 172 ? -1.460 -24.615 -21.196 1.00 98.44 172 HIS A N 1
ATOM 1401 C CA . HIS A 1 172 ? -2.846 -24.173 -21.384 1.00 98.44 172 HIS A CA 1
ATOM 1402 C C . HIS A 1 172 ? -2.894 -22.744 -21.950 1.00 98.44 172 HIS A C 1
ATOM 1404 O O . HIS A 1 172 ? -2.068 -21.902 -21.584 1.00 98.44 172 HIS A O 1
ATOM 1410 N N . LEU A 1 173 ? -3.889 -22.445 -22.801 1.00 98.56 173 LEU A N 1
ATOM 1411 C CA . LEU A 1 173 ? -4.061 -21.135 -23.448 1.00 98.56 173 LEU A CA 1
ATOM 1412 C C . LEU A 1 173 ? -3.839 -19.968 -22.478 1.00 98.56 173 LEU A C 1
ATOM 1414 O O . LEU A 1 173 ? -3.132 -19.014 -22.795 1.00 98.56 173 LEU A O 1
ATOM 1418 N N . GLN A 1 174 ? -4.450 -20.037 -21.295 1.00 98.56 174 GLN A N 1
ATOM 1419 C CA . GLN A 1 174 ? -4.395 -18.929 -20.344 1.00 98.56 174 GLN A CA 1
ATOM 1420 C C . GLN A 1 174 ? -2.986 -18.671 -19.802 1.00 98.56 174 GLN A C 1
ATOM 1422 O O . GLN A 1 174 ? -2.624 -17.508 -19.684 1.00 98.56 174 GLN A O 1
ATOM 1427 N N . GLY A 1 175 ? -2.151 -19.697 -19.599 1.00 98.50 175 GLY A N 1
ATOM 1428 C CA . GLY A 1 175 ? -0.745 -19.496 -19.221 1.00 98.50 175 GLY A CA 1
ATOM 1429 C C . GLY A 1 175 ? 0.034 -18.759 -20.309 1.00 98.50 175 GLY A C 1
ATOM 1430 O O . GLY A 1 175 ? 0.759 -17.802 -20.033 1.00 98.50 175 GLY A O 1
ATOM 1431 N N . ARG A 1 176 ? -0.222 -19.111 -21.576 1.00 98.50 176 ARG A N 1
ATOM 1432 C CA . ARG A 1 176 ? 0.397 -18.433 -22.722 1.00 98.50 176 ARG A CA 1
ATOM 1433 C C . ARG A 1 176 ? -0.039 -16.972 -22.851 1.00 98.50 176 ARG A C 1
ATOM 1435 O O . ARG A 1 176 ? 0.774 -16.119 -23.201 1.00 98.50 176 ARG A O 1
ATOM 1442 N N . ARG A 1 177 ? -1.310 -16.669 -22.567 1.00 98.56 177 ARG A N 1
ATOM 1443 C CA . ARG A 1 177 ? -1.853 -15.296 -22.552 1.00 98.56 177 ARG A CA 1
ATOM 1444 C C . ARG A 1 177 ? -1.330 -14.481 -21.372 1.00 98.56 177 ARG A C 1
ATOM 1446 O O . ARG A 1 177 ? -1.076 -13.289 -21.522 1.00 98.56 177 ARG A O 1
ATOM 1453 N N . TRP A 1 178 ? -1.171 -15.123 -20.220 1.00 98.69 178 TRP A N 1
ATOM 1454 C CA . TRP A 1 178 ? -0.744 -14.511 -18.967 1.00 98.69 178 TRP A CA 1
ATOM 1455 C C . TRP A 1 178 ? 0.714 -14.067 -18.991 1.00 98.69 178 TRP A C 1
ATOM 1457 O O . TRP A 1 178 ? 1.001 -12.931 -18.632 1.00 98.69 178 TRP A O 1
ATOM 1467 N N . ALA A 1 179 ? 1.613 -14.894 -19.521 1.00 98.31 179 ALA A N 1
ATOM 1468 C CA . ALA A 1 179 ? 3.019 -14.534 -19.714 1.00 98.31 179 ALA A CA 1
ATOM 1469 C C . ALA A 1 179 ? 3.307 -13.840 -21.058 1.00 98.31 179 ALA A C 1
ATOM 1471 O O . ALA A 1 179 ? 4.462 -13.588 -21.395 1.00 98.31 179 ALA A O 1
ATOM 1472 N N . GLY A 1 180 ? 2.271 -13.558 -21.854 1.00 97.50 180 GLY A N 1
ATOM 1473 C CA . GLY A 1 180 ? 2.422 -12.897 -23.146 1.00 97.50 180 GLY A CA 1
ATOM 1474 C C . GLY A 1 180 ? 2.885 -11.443 -23.028 1.00 97.50 180 GLY A C 1
ATOM 1475 O O . GLY A 1 180 ? 2.754 -10.810 -21.982 1.00 97.50 180 GLY A O 1
ATOM 1476 N N . THR A 1 181 ? 3.385 -10.887 -24.125 1.00 96.38 181 THR A N 1
ATOM 1477 C CA . THR A 1 181 ? 3.782 -9.478 -24.225 1.00 96.38 181 THR A CA 1
ATOM 1478 C C . THR A 1 181 ? 2.784 -8.738 -25.099 1.00 96.38 181 THR A C 1
ATOM 1480 O O . THR A 1 181 ? 2.846 -8.789 -26.332 1.00 96.38 181 THR A O 1
ATOM 1483 N N . ILE A 1 182 ? 1.841 -8.044 -24.462 1.00 93.88 182 ILE A N 1
ATOM 1484 C CA . ILE A 1 182 ? 0.749 -7.388 -25.180 1.00 93.88 182 ILE A CA 1
ATOM 1485 C C . ILE A 1 182 ? 1.276 -6.242 -26.052 1.00 93.88 182 ILE A C 1
ATOM 1487 O O . ILE A 1 182 ? 2.015 -5.368 -25.602 1.00 93.88 182 ILE A O 1
ATOM 1491 N N . ARG A 1 183 ? 0.884 -6.222 -27.331 1.00 88.38 183 ARG A N 1
ATOM 1492 C CA . ARG A 1 183 ? 1.349 -5.192 -28.280 1.00 88.38 183 ARG A CA 1
ATOM 1493 C C . ARG A 1 183 ? 0.636 -3.854 -28.109 1.00 88.38 183 ARG A C 1
ATOM 1495 O O . ARG A 1 183 ? 1.161 -2.810 -28.489 1.00 88.38 183 ARG A O 1
ATOM 1502 N N . VAL A 1 184 ? -0.577 -3.884 -27.567 1.00 82.88 184 VAL A N 1
ATOM 1503 C CA . VAL A 1 184 ? -1.365 -2.686 -27.273 1.00 82.88 184 VAL A CA 1
ATOM 1504 C C . VAL A 1 184 ? -1.018 -2.225 -25.865 1.00 82.88 184 VAL A C 1
ATOM 1506 O O . VAL A 1 184 ? -1.299 -2.933 -24.908 1.00 82.88 184 VAL A O 1
ATOM 1509 N N . ARG A 1 185 ? -0.425 -1.034 -25.739 1.00 76.44 185 ARG A N 1
ATOM 1510 C CA . ARG A 1 185 ? 0.046 -0.520 -24.442 1.00 76.44 185 ARG A CA 1
ATOM 1511 C C . ARG A 1 185 ? -1.083 -0.131 -23.489 1.00 76.44 185 ARG A C 1
ATOM 1513 O O . ARG A 1 185 ? -0.945 -0.308 -22.289 1.00 76.44 185 ARG A O 1
ATOM 1520 N N . PHE A 1 186 ? -2.204 0.366 -24.013 1.00 76.25 186 PHE A N 1
ATOM 1521 C CA . PHE A 1 186 ? -3.277 0.943 -23.203 1.00 76.25 186 PHE A CA 1
ATOM 1522 C C . PHE A 1 186 ? -4.541 0.079 -23.189 1.00 76.25 186 PHE A C 1
ATOM 1524 O O . PHE A 1 186 ? -5.076 -0.291 -24.238 1.00 76.25 186 PHE A O 1
ATOM 1531 N N . ASN A 1 187 ? -5.059 -0.197 -21.995 1.00 78.19 187 ASN A N 1
ATOM 1532 C CA . ASN A 1 187 ? -6.347 -0.836 -21.782 1.00 78.19 187 ASN A CA 1
ATOM 1533 C C . ASN A 1 187 ? -7.452 0.227 -21.748 1.00 78.19 187 ASN A C 1
ATOM 1535 O O . ASN A 1 187 ? -7.703 0.857 -20.722 1.00 78.19 187 ASN A O 1
ATOM 1539 N N . THR A 1 188 ? -8.167 0.395 -22.860 1.00 73.25 188 THR A N 1
ATOM 1540 C CA . THR A 1 188 ? -9.250 1.387 -22.968 1.00 73.25 188 THR A CA 1
ATOM 1541 C C . THR A 1 188 ? -10.418 1.130 -22.019 1.00 73.25 188 THR A C 1
ATOM 1543 O O . THR A 1 188 ? -11.111 2.074 -21.660 1.00 73.25 188 THR A O 1
ATOM 1546 N N . ALA A 1 189 ? -10.657 -0.122 -21.615 1.00 68.56 189 ALA A N 1
ATOM 1547 C CA . ALA A 1 189 ? -11.754 -0.462 -20.712 1.00 68.56 189 ALA A CA 1
ATOM 1548 C C . ALA A 1 189 ? -11.434 -0.110 -19.253 1.00 68.56 189 ALA A C 1
ATOM 1550 O O . ALA A 1 189 ? -12.325 0.312 -18.522 1.00 68.56 189 ALA A O 1
ATOM 1551 N N . LYS A 1 190 ? -10.170 -0.275 -18.841 1.00 68.94 190 LYS A N 1
ATOM 1552 C CA . LYS A 1 190 ? -9.704 0.043 -17.482 1.00 68.94 190 LYS A CA 1
ATOM 1553 C C . LYS A 1 190 ? -9.125 1.458 -17.347 1.00 68.94 190 LYS A C 1
ATOM 1555 O O . LYS A 1 190 ? -8.944 1.926 -16.232 1.00 68.94 190 LYS A O 1
ATOM 1560 N N . GLY A 1 191 ? -8.814 2.127 -18.458 1.00 72.88 191 GLY A N 1
ATOM 1561 C CA . GLY A 1 191 ? -8.210 3.462 -18.460 1.00 72.88 191 GLY A CA 1
ATOM 1562 C C . GLY A 1 191 ? -6.748 3.494 -17.995 1.00 72.88 191 GLY A C 1
ATOM 1563 O O . GLY A 1 191 ? -6.286 4.542 -17.554 1.00 72.88 191 GLY A O 1
ATOM 1564 N N . ILE A 1 192 ? -6.030 2.369 -18.076 1.00 77.12 192 ILE A N 1
ATOM 1565 C CA . ILE A 1 192 ? -4.645 2.213 -17.599 1.00 77.12 192 ILE A CA 1
ATOM 1566 C C . ILE A 1 192 ? -3.787 1.470 -18.626 1.00 77.12 192 ILE A C 1
ATOM 1568 O O . ILE A 1 192 ? -4.313 0.787 -19.504 1.00 77.12 192 ILE A O 1
ATOM 1572 N N . GLU A 1 193 ? -2.465 1.586 -18.517 1.00 84.25 193 GLU A N 1
ATOM 1573 C CA . GLU A 1 193 ? -1.542 0.768 -19.307 1.00 84.25 193 GLU A CA 1
ATOM 1574 C C . GLU A 1 193 ? -1.476 -0.668 -18.784 1.00 84.25 193 GLU A C 1
ATOM 1576 O O . GLU A 1 193 ? -1.582 -0.907 -17.580 1.00 84.25 193 GLU A O 1
ATOM 1581 N N . TYR A 1 194 ? -1.306 -1.620 -19.702 1.00 86.25 194 TYR A N 1
ATOM 1582 C CA . TYR A 1 194 ? -1.094 -3.013 -19.333 1.00 86.25 194 TYR A CA 1
ATOM 1583 C C . TYR A 1 194 ? 0.282 -3.203 -18.698 1.00 86.25 194 TYR A C 1
ATOM 1585 O O . TYR A 1 194 ? 1.287 -2.706 -19.213 1.00 86.25 194 TYR A O 1
ATOM 1593 N N . LYS A 1 195 ? 0.352 -4.007 -17.636 1.00 90.50 195 LYS A N 1
ATOM 1594 C CA . LYS A 1 195 ? 1.628 -4.391 -17.011 1.00 90.50 195 LYS A CA 1
ATOM 1595 C C . LYS A 1 195 ? 2.146 -5.696 -17.619 1.00 90.50 195 LYS A C 1
ATOM 1597 O O . LYS A 1 195 ? 1.913 -6.783 -17.097 1.00 90.50 195 LYS A O 1
ATOM 1602 N N . GLY A 1 196 ? 2.815 -5.593 -18.767 1.00 93.25 196 GLY A N 1
ATOM 1603 C CA . GLY A 1 196 ? 3.433 -6.725 -19.473 1.00 93.25 196 GLY A CA 1
ATOM 1604 C C . GLY A 1 196 ? 2.471 -7.505 -20.376 1.00 93.25 196 GLY A C 1
ATOM 1605 O O . GLY A 1 196 ? 2.669 -7.544 -21.591 1.00 93.25 196 GLY A O 1
ATOM 1606 N N . SER A 1 197 ? 1.410 -8.088 -19.813 1.00 97.38 197 SER A N 1
ATOM 1607 C CA . SER A 1 197 ? 0.454 -8.941 -20.539 1.00 97.38 197 SER A CA 1
ATOM 1608 C C . SER A 1 197 ? -0.986 -8.438 -20.461 1.00 97.38 197 SER A C 1
ATOM 1610 O O . SER A 1 197 ? -1.292 -7.497 -19.732 1.00 97.38 197 SER A O 1
ATOM 1612 N N . ILE A 1 198 ? -1.910 -9.109 -21.164 1.00 96.00 198 ILE A N 1
ATOM 1613 C CA . ILE A 1 198 ? -3.354 -8.832 -21.040 1.00 96.00 198 ILE A CA 1
ATOM 1614 C C . ILE A 1 198 ? -3.896 -9.084 -19.617 1.00 96.00 198 ILE A C 1
ATOM 1616 O O . ILE A 1 198 ? -4.968 -8.587 -19.269 1.00 96.00 198 ILE A O 1
ATOM 1620 N N . TYR A 1 199 ? -3.153 -9.841 -18.806 1.00 97.31 199 TYR A N 1
ATOM 1621 C CA . TYR A 1 199 ? -3.451 -10.138 -17.407 1.00 97.31 199 TYR A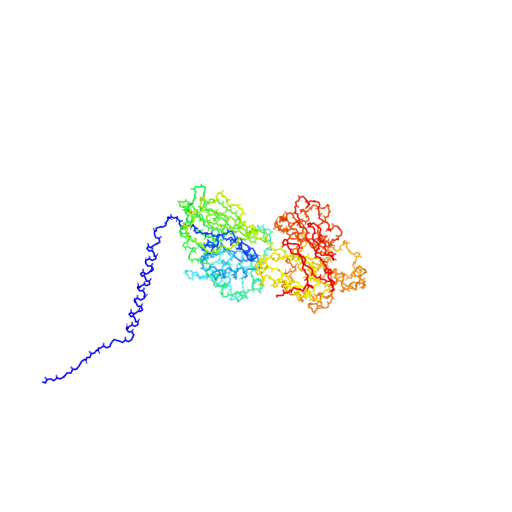 CA 1
ATOM 1622 C C . TYR A 1 199 ? -2.779 -9.171 -16.426 1.00 97.31 199 TYR A C 1
ATOM 1624 O O . TYR A 1 199 ? -3.001 -9.302 -15.230 1.00 97.31 199 TYR A O 1
ATOM 1632 N N . ASP A 1 200 ? -1.995 -8.194 -16.892 1.00 96.62 200 ASP A N 1
ATOM 1633 C CA . ASP A 1 200 ? -1.194 -7.328 -16.015 1.00 96.62 200 ASP A CA 1
ATOM 1634 C C . ASP A 1 200 ? -0.192 -8.130 -15.148 1.00 96.62 200 ASP A C 1
ATOM 1636 O O . ASP A 1 200 ? 0.079 -7.778 -13.999 1.00 96.62 200 ASP A O 1
ATOM 1640 N N . ALA A 1 201 ? 0.341 -9.226 -15.706 1.00 98.25 201 ALA A N 1
ATOM 1641 C CA . ALA A 1 201 ? 1.151 -10.214 -14.992 1.00 98.25 201 ALA A CA 1
ATOM 1642 C C . ALA A 1 201 ? 2.582 -9.770 -14.666 1.00 98.25 201 ALA A C 1
ATOM 1644 O O . ALA A 1 201 ? 3.244 -10.415 -13.855 1.00 98.25 201 ALA A O 1
ATOM 1645 N N . GLY A 1 202 ? 3.076 -8.685 -15.271 1.00 97.44 202 GLY A N 1
ATOM 1646 C CA . GLY A 1 202 ? 4.470 -8.256 -15.123 1.00 97.44 202 GLY A CA 1
ATOM 1647 C C . GLY A 1 202 ? 4.892 -8.079 -13.664 1.00 97.44 202 GLY A C 1
ATOM 1648 O O . GLY A 1 202 ? 5.965 -8.532 -13.277 1.00 97.44 202 GLY A O 1
ATOM 1649 N N . THR A 1 203 ? 4.003 -7.547 -12.822 1.00 95.31 203 THR A N 1
ATOM 1650 C CA . THR A 1 203 ? 4.280 -7.377 -11.390 1.00 95.31 203 THR A CA 1
ATOM 1651 C C . THR A 1 203 ? 4.359 -8.701 -10.634 1.00 95.31 203 THR A C 1
ATOM 1653 O O . THR A 1 203 ? 5.105 -8.807 -9.664 1.00 95.31 203 THR A O 1
ATOM 1656 N N . THR A 1 204 ? 3.656 -9.746 -11.082 1.00 98.56 204 THR A N 1
ATOM 1657 C CA . THR A 1 204 ? 3.818 -11.087 -10.512 1.00 98.56 204 THR A CA 1
ATOM 1658 C C . THR A 1 204 ? 5.219 -11.615 -10.791 1.00 98.56 204 THR A C 1
ATOM 1660 O O . THR A 1 204 ? 5.874 -12.042 -9.843 1.00 98.56 204 THR A O 1
ATOM 1663 N N . PHE A 1 205 ? 5.715 -11.528 -12.032 1.00 98.38 205 PHE A N 1
ATOM 1664 C CA . PHE A 1 205 ? 7.099 -11.909 -12.360 1.00 98.38 205 PHE A CA 1
ATOM 1665 C C . PHE A 1 205 ? 8.110 -11.154 -11.485 1.00 98.38 205 PHE A C 1
ATOM 1667 O O . PHE A 1 205 ? 8.952 -11.773 -10.827 1.00 98.38 205 PHE A O 1
ATOM 1674 N N . GLU A 1 206 ? 7.963 -9.830 -11.400 1.00 95.56 206 GLU A N 1
ATOM 1675 C CA . GLU A 1 206 ? 8.832 -8.962 -10.599 1.00 95.56 206 GLU A CA 1
ATOM 1676 C C . GLU A 1 206 ? 8.816 -9.338 -9.109 1.00 95.56 206 GLU A C 1
ATOM 1678 O O . GLU A 1 206 ? 9.874 -9.385 -8.480 1.00 95.56 206 GLU A O 1
ATOM 1683 N N . SER A 1 207 ? 7.653 -9.701 -8.552 1.00 96.44 207 SER A N 1
ATOM 1684 C CA . SER A 1 207 ? 7.524 -10.111 -7.143 1.00 96.44 207 SER A CA 1
ATOM 1685 C C . SER A 1 207 ? 8.294 -11.398 -6.797 1.00 96.44 207 SER A C 1
ATOM 1687 O O . SER A 1 207 ? 8.663 -11.617 -5.640 1.00 96.44 207 SER A O 1
ATOM 1689 N N . TYR A 1 208 ? 8.574 -12.243 -7.795 1.00 95.81 208 TYR A N 1
ATOM 1690 C CA . TYR A 1 208 ? 9.427 -13.430 -7.665 1.00 95.81 208 TYR A CA 1
ATOM 1691 C C . TYR A 1 208 ? 10.878 -13.177 -8.102 1.00 95.81 208 TYR A C 1
ATOM 1693 O O . TYR A 1 208 ? 11.692 -14.098 -8.072 1.00 95.81 208 TYR A O 1
ATOM 1701 N N . GLY A 1 209 ? 11.230 -11.934 -8.442 1.00 91.06 209 GLY A N 1
ATOM 1702 C CA . GLY A 1 209 ? 12.597 -11.527 -8.764 1.00 91.06 209 GLY A CA 1
ATOM 1703 C C . GLY A 1 209 ? 13.037 -11.853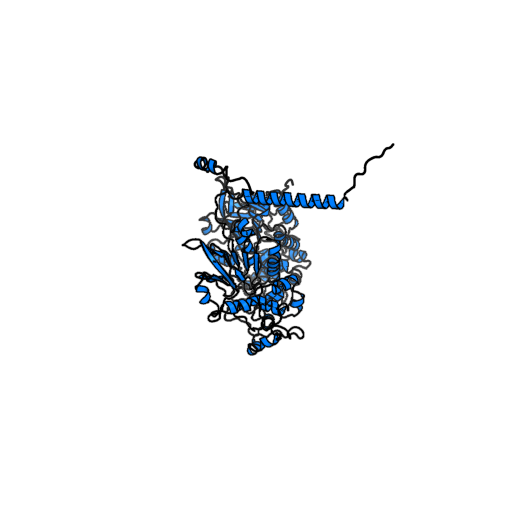 -10.191 1.00 91.06 209 GLY A C 1
ATOM 1704 O O . GLY A 1 209 ? 14.236 -11.966 -10.438 1.00 91.06 209 GLY A O 1
ATOM 1705 N N . VAL A 1 210 ? 12.097 -12.009 -11.126 1.00 94.12 210 VAL A N 1
ATOM 1706 C CA . VAL A 1 210 ? 12.383 -12.316 -12.535 1.00 94.12 210 VAL A CA 1
ATOM 1707 C C . VAL A 1 210 ? 11.710 -11.316 -13.473 1.00 94.12 210 VAL A C 1
ATOM 1709 O O . VAL A 1 210 ? 10.749 -10.642 -13.110 1.00 94.12 210 VAL A O 1
ATOM 1712 N N . LEU A 1 211 ? 12.230 -11.200 -14.695 1.00 94.81 211 LEU A N 1
ATOM 1713 C CA . LEU A 1 211 ? 11.654 -10.320 -15.713 1.00 94.81 211 LEU A CA 1
ATOM 1714 C C . LEU A 1 211 ? 10.339 -10.890 -16.257 1.00 94.81 211 LEU A C 1
ATOM 1716 O O . LEU A 1 211 ? 10.190 -12.106 -16.392 1.00 94.81 211 LEU A O 1
ATOM 1720 N N . HIS A 1 212 ? 9.411 -9.996 -16.620 1.00 97.06 212 HIS A N 1
ATOM 1721 C CA . HIS A 1 212 ? 8.152 -10.363 -17.273 1.00 97.06 212 HIS A CA 1
ATOM 1722 C C . HIS A 1 212 ? 8.384 -11.262 -18.492 1.00 97.06 212 HIS A C 1
ATOM 1724 O O . HIS A 1 212 ? 9.189 -10.935 -19.366 1.00 97.06 212 HIS A O 1
ATOM 1730 N N . GLY A 1 213 ? 7.641 -12.367 -18.556 1.00 93.69 213 GLY A N 1
ATOM 1731 C CA . GLY A 1 213 ? 7.687 -13.309 -19.671 1.00 93.69 213 GLY A CA 1
ATOM 1732 C C . GLY A 1 213 ? 8.903 -14.240 -19.682 1.00 93.69 213 GLY A C 1
ATOM 1733 O O . GLY A 1 213 ? 9.104 -14.903 -20.690 1.00 93.69 213 GLY A O 1
ATOM 1734 N N . SER A 1 214 ? 9.704 -14.305 -18.610 1.00 96.56 214 SER A N 1
ATOM 1735 C CA . SER A 1 214 ? 10.805 -15.276 -18.491 1.00 96.56 214 SER A CA 1
ATOM 1736 C C . SER A 1 214 ? 10.319 -16.647 -18.003 1.00 96.56 214 SER A C 1
ATOM 1738 O O . SER A 1 214 ? 9.638 -16.733 -16.975 1.00 96.56 214 SER A O 1
ATOM 1740 N N . ALA A 1 215 ? 10.737 -17.738 -18.657 1.00 96.62 215 ALA A N 1
ATOM 1741 C CA . ALA A 1 215 ? 10.532 -19.094 -18.140 1.00 96.62 215 ALA A CA 1
ATOM 1742 C C . ALA A 1 215 ? 11.193 -19.341 -16.768 1.00 96.62 215 ALA A C 1
ATOM 1744 O O . ALA A 1 215 ? 10.754 -20.229 -16.032 1.00 96.62 215 ALA A O 1
ATOM 1745 N N . ASP A 1 216 ? 12.179 -18.526 -16.365 1.00 96.69 216 ASP A N 1
ATOM 1746 C CA . ASP A 1 216 ? 12.835 -18.624 -15.053 1.00 96.69 216 ASP A CA 1
ATOM 1747 C C . ASP A 1 216 ? 11.842 -18.511 -13.891 1.00 96.69 216 ASP A C 1
ATOM 1749 O O . ASP A 1 216 ? 12.089 -19.063 -12.815 1.00 96.69 216 ASP A O 1
ATOM 1753 N N . LEU A 1 217 ? 10.689 -17.860 -14.101 1.00 97.81 217 LEU A N 1
ATOM 1754 C CA . LEU A 1 217 ? 9.629 -17.791 -13.098 1.00 97.81 217 LEU A CA 1
ATOM 1755 C C . LEU A 1 217 ? 9.181 -19.189 -12.643 1.00 97.81 217 LEU A C 1
ATOM 1757 O O . LEU A 1 217 ? 8.919 -19.383 -11.459 1.00 97.81 217 LEU A O 1
ATOM 1761 N N . ILE A 1 218 ? 9.154 -20.183 -13.539 1.00 97.50 218 ILE A N 1
ATOM 1762 C CA . ILE A 1 218 ? 8.792 -21.568 -13.196 1.00 97.50 218 ILE A CA 1
ATOM 1763 C C . ILE A 1 218 ? 9.722 -22.112 -12.103 1.00 97.50 218 ILE A C 1
ATOM 1765 O O . ILE A 1 218 ? 9.277 -22.846 -11.221 1.00 97.50 218 ILE A O 1
ATOM 1769 N N . SER A 1 219 ? 11.001 -21.737 -12.129 1.00 95.06 219 SER A N 1
ATOM 1770 C CA . SER A 1 219 ? 11.978 -22.133 -11.110 1.00 95.06 219 SER A CA 1
ATOM 1771 C C . SER A 1 219 ? 11.978 -21.200 -9.895 1.00 95.06 219 SER A C 1
ATOM 1773 O O . SER A 1 219 ? 12.253 -21.651 -8.787 1.00 95.06 219 SER A O 1
ATOM 1775 N N . ALA A 1 220 ? 11.662 -19.917 -10.083 1.00 94.12 220 ALA A N 1
ATOM 1776 C CA . ALA A 1 220 ? 11.649 -18.920 -9.013 1.00 94.12 220 ALA A CA 1
ATOM 1777 C C . ALA A 1 220 ? 10.460 -19.073 -8.047 1.00 94.12 220 ALA A C 1
ATOM 1779 O O . ALA A 1 220 ? 10.570 -18.696 -6.878 1.00 94.12 220 ALA A O 1
ATOM 1780 N N . VAL A 1 221 ? 9.328 -19.616 -8.511 1.00 97.75 221 VAL A N 1
ATOM 1781 C CA . VAL A 1 221 ? 8.150 -19.862 -7.666 1.00 97.75 221 VAL A CA 1
ATOM 1782 C C . VAL A 1 221 ? 8.408 -21.066 -6.744 1.00 97.75 221 VAL A C 1
ATOM 1784 O O . VAL A 1 221 ? 8.613 -22.174 -7.253 1.00 97.75 221 VAL A O 1
ATOM 1787 N N . PRO A 1 222 ? 8.359 -20.891 -5.406 1.00 97.50 222 PRO A N 1
ATOM 1788 C CA . PRO A 1 222 ? 8.583 -21.975 -4.450 1.00 97.50 222 PRO A CA 1
ATOM 1789 C C . PRO A 1 222 ? 7.580 -23.125 -4.598 1.00 97.50 222 PRO A C 1
ATOM 1791 O O . PRO A 1 222 ? 6.422 -22.914 -4.963 1.00 97.50 222 PRO A O 1
ATOM 1794 N N . ASP A 1 223 ? 7.990 -24.338 -4.225 1.00 97.75 223 ASP A N 1
ATOM 1795 C CA . ASP A 1 223 ? 7.129 -25.527 -4.303 1.00 97.75 223 ASP A CA 1
ATOM 1796 C C . ASP A 1 223 ? 5.864 -25.405 -3.443 1.00 97.75 223 ASP A C 1
ATOM 1798 O O . ASP A 1 223 ? 4.801 -25.882 -3.834 1.00 97.75 223 ASP A O 1
ATOM 1802 N N . GLU A 1 224 ? 5.937 -24.707 -2.308 1.00 97.75 224 GLU A N 1
ATOM 1803 C CA . GLU A 1 224 ? 4.766 -24.420 -1.471 1.00 97.75 224 GLU A CA 1
ATOM 1804 C C . GLU A 1 224 ? 3.738 -23.545 -2.202 1.00 97.75 224 GLU A C 1
ATOM 1806 O O . GLU A 1 224 ? 2.535 -23.769 -2.083 1.00 97.75 224 GLU A O 1
ATOM 1811 N N . HIS A 1 225 ? 4.196 -22.603 -3.030 1.00 98.62 225 HIS A N 1
ATOM 1812 C CA . HIS A 1 225 ? 3.325 -21.723 -3.812 1.00 98.62 225 HIS A CA 1
ATOM 1813 C C . HIS A 1 225 ? 2.738 -22.468 -5.010 1.00 98.62 225 HIS A C 1
ATOM 1815 O O . HIS A 1 225 ? 1.554 -22.332 -5.308 1.00 98.62 225 HIS A O 1
ATOM 1821 N N . LYS A 1 226 ? 3.539 -23.316 -5.664 1.00 98.69 226 LYS A N 1
ATOM 1822 C CA . LYS A 1 226 ? 3.053 -24.245 -6.695 1.00 98.69 226 LYS A CA 1
ATOM 1823 C C . LYS A 1 226 ? 1.980 -25.170 -6.141 1.00 98.69 226 LYS A C 1
ATOM 1825 O O . LYS A 1 226 ? 0.947 -25.345 -6.779 1.00 98.69 226 LYS A O 1
ATOM 1830 N N . LYS A 1 227 ? 2.198 -25.718 -4.944 1.00 98.44 227 LYS A N 1
ATOM 1831 C CA . LYS A 1 227 ? 1.213 -26.539 -4.241 1.00 98.44 227 LYS A CA 1
ATOM 1832 C C . LYS A 1 227 ? -0.053 -25.744 -3.927 1.00 98.44 227 LYS A C 1
ATOM 1834 O O . LYS A 1 227 ? -1.137 -26.235 -4.212 1.00 98.44 227 LYS A O 1
ATOM 1839 N N . PHE A 1 228 ? 0.078 -24.525 -3.406 1.00 98.81 228 PHE A N 1
ATOM 1840 C CA . PHE A 1 228 ? -1.060 -23.641 -3.157 1.00 98.81 228 PHE A CA 1
ATOM 1841 C C . PHE A 1 228 ? -1.900 -23.424 -4.424 1.00 98.81 228 PHE A C 1
ATOM 1843 O O . PHE A 1 228 ? -3.100 -23.679 -4.408 1.00 98.81 228 PHE A O 1
ATOM 1850 N N . LEU A 1 229 ? -1.264 -23.051 -5.541 1.00 98.81 229 LEU A N 1
ATOM 1851 C CA . LEU A 1 229 ? -1.922 -22.875 -6.842 1.00 98.81 229 LEU A CA 1
ATOM 1852 C C . LEU A 1 229 ? -2.578 -24.173 -7.347 1.00 98.81 229 LEU A C 1
ATOM 1854 O O . LEU A 1 229 ? -3.692 -24.145 -7.869 1.00 98.81 229 LEU A O 1
ATOM 1858 N N . ALA A 1 230 ? -1.908 -25.315 -7.169 1.00 98.50 230 ALA A N 1
ATOM 1859 C CA . ALA A 1 230 ? -2.420 -26.633 -7.541 1.00 98.50 230 ALA A CA 1
ATOM 1860 C C . ALA A 1 230 ? -3.625 -27.075 -6.699 1.00 98.50 230 ALA A C 1
ATOM 1862 O O . ALA A 1 230 ? -4.409 -27.909 -7.155 1.00 98.50 230 ALA A O 1
ATOM 1863 N N . ASP A 1 231 ? -3.770 -26.552 -5.482 1.00 98.25 231 ASP A N 1
ATOM 1864 C CA . ASP A 1 231 ? -4.826 -26.909 -4.533 1.00 98.25 231 ASP A CA 1
ATOM 1865 C C . ASP A 1 231 ? -6.052 -25.985 -4.629 1.00 98.25 231 ASP A C 1
ATOM 1867 O O . ASP A 1 231 ? -7.095 -26.307 -4.057 1.00 98.25 231 ASP A O 1
ATOM 1871 N N . LEU A 1 232 ? -5.974 -24.881 -5.386 1.00 98.69 232 LEU A N 1
ATOM 1872 C CA . LEU A 1 232 ? -7.105 -23.973 -5.583 1.00 98.69 232 LEU A CA 1
ATOM 1873 C C . LEU A 1 232 ? -8.324 -24.718 -6.145 1.00 98.69 232 LEU A C 1
ATOM 1875 O O . LEU A 1 232 ? -8.234 -25.529 -7.083 1.00 98.69 232 LEU A O 1
ATOM 1879 N N . VAL A 1 233 ? -9.490 -24.416 -5.574 1.00 98.75 233 VAL A N 1
ATOM 1880 C CA . VAL A 1 233 ? -10.774 -24.992 -5.990 1.00 98.75 233 VAL A CA 1
ATOM 1881 C C . VAL A 1 233 ? -11.498 -24.025 -6.921 1.00 98.75 233 VAL A C 1
ATOM 1883 O O . VAL A 1 233 ? -11.432 -22.816 -6.747 1.00 98.75 233 VAL A O 1
ATOM 1886 N N . TRP A 1 234 ? -12.196 -24.519 -7.942 1.00 98.69 234 TRP A N 1
ATOM 1887 C CA . TRP A 1 234 ? -12.949 -23.632 -8.849 1.00 98.69 234 TRP A CA 1
ATOM 1888 C C . TRP A 1 234 ? -14.339 -23.280 -8.314 1.00 98.69 234 TRP A C 1
ATOM 1890 O O . TRP A 1 234 ? -14.954 -22.322 -8.773 1.00 98.69 234 TRP A O 1
ATOM 1900 N N . VAL A 1 235 ? -14.833 -24.059 -7.353 1.00 98.81 235 VAL A N 1
ATOM 1901 C CA . VAL A 1 235 ? -16.090 -23.829 -6.648 1.00 98.81 235 VAL A CA 1
ATOM 1902 C C . VAL A 1 235 ? -15.993 -24.408 -5.243 1.00 98.81 235 VAL A C 1
ATOM 1904 O O . VAL A 1 235 ? -15.314 -25.416 -5.029 1.00 98.81 235 VAL A O 1
ATOM 1907 N N . HIS A 1 236 ? -16.692 -23.790 -4.303 1.00 98.62 236 HIS A N 1
ATOM 1908 C CA . HIS A 1 236 ? -16.901 -24.314 -2.964 1.00 98.62 236 HIS A CA 1
ATOM 1909 C C . HIS A 1 236 ? -18.384 -24.231 -2.603 1.00 98.62 236 HIS A C 1
ATOM 1911 O O . HIS A 1 236 ? -19.067 -23.283 -2.990 1.00 98.62 236 HIS A O 1
ATOM 1917 N N . GLU A 1 237 ? -18.868 -25.240 -1.888 1.00 98.38 237 GLU A N 1
ATOM 1918 C CA . GLU A 1 237 ? -20.256 -25.351 -1.458 1.00 98.38 237 GLU A CA 1
ATOM 1919 C C . GLU A 1 237 ? -20.309 -25.589 0.043 1.00 98.38 237 GLU A C 1
ATOM 1921 O O . GLU A 1 237 ? -19.567 -26.422 0.562 1.00 98.38 237 GLU A O 1
ATOM 1926 N N . GLU A 1 238 ? -21.221 -24.884 0.701 1.00 97.38 238 GLU A N 1
ATOM 1927 C CA . GLU A 1 238 ? -21.612 -25.123 2.085 1.00 97.38 238 GLU A CA 1
ATOM 1928 C C . GLU A 1 238 ? -23.114 -25.376 2.141 1.00 97.38 238 GLU A C 1
ATOM 1930 O O . GLU A 1 238 ? -23.915 -24.632 1.563 1.00 97.38 238 GLU A O 1
ATOM 1935 N N . ASP A 1 239 ? -23.492 -26.439 2.844 1.00 93.44 239 ASP A N 1
ATOM 1936 C CA . ASP A 1 239 ? -24.886 -26.868 2.939 1.00 93.44 239 ASP A CA 1
ATOM 1937 C C . ASP A 1 239 ? -25.714 -25.967 3.862 1.00 93.44 239 ASP A C 1
ATOM 1939 O O . ASP A 1 239 ? -26.922 -25.830 3.653 1.00 93.44 239 ASP A O 1
ATOM 1943 N N . ASP A 1 240 ? -25.077 -25.357 4.866 1.00 93.50 240 ASP A N 1
ATOM 1944 C CA . ASP A 1 240 ? -25.755 -24.532 5.861 1.00 93.50 240 ASP A CA 1
ATOM 1945 C C . ASP A 1 240 ? -24.890 -23.354 6.332 1.00 93.50 240 ASP A C 1
ATOM 1947 O O . ASP A 1 240 ? -23.918 -23.511 7.074 1.00 93.50 240 ASP A O 1
ATOM 1951 N N . VAL A 1 241 ? -25.278 -22.149 5.914 1.00 95.06 241 VAL A N 1
ATOM 1952 C CA . VAL A 1 241 ? -24.764 -20.879 6.423 1.00 95.06 241 VAL A CA 1
ATOM 1953 C C . VAL A 1 241 ? -25.911 -19.995 6.893 1.00 95.06 241 VAL A C 1
ATOM 1955 O O . VAL A 1 241 ? -26.984 -19.934 6.287 1.00 95.06 241 VAL A O 1
ATOM 1958 N N . CYS A 1 242 ? -25.670 -19.252 7.967 1.00 94.25 242 CYS A N 1
ATOM 1959 C CA . CYS A 1 242 ? -26.667 -18.349 8.520 1.00 94.25 242 CYS A CA 1
ATOM 1960 C C . CYS A 1 242 ? -26.584 -16.961 7.883 1.00 94.25 242 CYS A C 1
ATOM 1962 O O . CYS A 1 242 ? -25.503 -16.442 7.609 1.00 94.25 242 CYS A O 1
ATOM 1964 N N . LEU A 1 243 ? -27.745 -16.335 7.717 1.00 92.69 243 LEU A N 1
ATOM 1965 C CA . LEU A 1 243 ? -27.910 -14.980 7.210 1.00 92.69 243 LEU A CA 1
ATOM 1966 C C . LEU A 1 243 ? -28.893 -14.219 8.100 1.00 92.69 243 LEU A C 1
ATOM 1968 O O . LEU A 1 243 ? -30.030 -14.652 8.279 1.00 92.69 243 LEU A O 1
ATOM 1972 N N . GLU A 1 244 ? -28.488 -13.076 8.640 1.00 90.19 244 GLU A N 1
ATOM 1973 C CA . GLU A 1 244 ? -29.388 -12.195 9.380 1.00 90.19 244 GLU A CA 1
ATOM 1974 C C . GLU A 1 244 ? -30.253 -11.391 8.407 1.00 90.19 244 GLU A C 1
ATOM 1976 O O . GLU A 1 244 ? -29.768 -10.678 7.530 1.00 90.19 244 GLU A O 1
ATOM 1981 N N . THR A 1 245 ? -31.568 -11.507 8.568 1.00 84.56 245 THR A N 1
ATOM 1982 C CA . THR A 1 245 ? -32.562 -10.759 7.796 1.00 84.56 245 THR A CA 1
ATOM 1983 C C . THR A 1 245 ? -33.479 -9.985 8.738 1.00 84.56 245 THR A C 1
ATOM 1985 O O . THR A 1 245 ? -33.509 -10.226 9.945 1.00 84.56 245 THR A O 1
ATOM 1988 N N . LYS A 1 246 ? -34.297 -9.078 8.191 1.00 81.62 246 LYS A N 1
ATOM 1989 C CA . LYS A 1 246 ? -35.324 -8.366 8.976 1.00 81.62 246 LYS A CA 1
ATOM 1990 C C . LYS A 1 246 ? -36.343 -9.307 9.635 1.00 81.62 246 LYS A C 1
ATOM 1992 O O . LYS A 1 246 ? -36.982 -8.915 10.603 1.00 81.62 246 LYS A O 1
ATOM 1997 N N . GLU A 1 247 ? -36.495 -10.520 9.108 1.00 82.12 247 GLU A N 1
ATOM 1998 C CA . GLU A 1 247 ? -37.417 -11.554 9.593 1.00 82.12 247 GLU A CA 1
ATOM 1999 C C . GLU A 1 247 ? -36.747 -12.513 10.598 1.00 82.12 247 GLU A C 1
ATOM 2001 O O . GLU A 1 247 ? -37.405 -13.406 11.128 1.00 82.12 247 GLU A O 1
ATOM 2006 N N . GLY A 1 248 ? -35.453 -12.318 10.888 1.00 86.25 248 GLY A N 1
ATOM 2007 C CA . GLY A 1 248 ? -34.639 -13.171 11.754 1.00 86.25 248 GLY A CA 1
ATOM 2008 C C . GLY A 1 248 ? -33.499 -13.869 11.006 1.00 86.25 248 GLY A C 1
ATOM 2009 O O . GLY A 1 248 ? -33.171 -13.524 9.867 1.00 86.25 248 GLY A O 1
ATOM 2010 N N . ILE A 1 249 ? -32.876 -14.851 11.663 1.00 89.19 249 ILE A N 1
ATOM 2011 C CA . ILE A 1 249 ? -31.803 -15.667 11.080 1.00 89.19 249 ILE A CA 1
ATOM 2012 C C . ILE A 1 249 ? -32.403 -16.655 10.073 1.00 89.19 249 ILE A C 1
ATOM 2014 O O . ILE A 1 249 ? -33.328 -17.401 10.393 1.00 89.19 249 ILE A O 1
ATOM 2018 N N . LYS A 1 250 ? -31.848 -16.675 8.862 1.00 90.31 250 LYS A N 1
ATOM 2019 C CA . LYS A 1 250 ? -32.205 -17.588 7.779 1.00 90.31 250 LYS A CA 1
ATOM 2020 C C . LYS A 1 250 ? -31.043 -18.530 7.483 1.00 90.31 250 LYS A C 1
ATOM 2022 O O . LYS A 1 250 ? -29.916 -18.078 7.315 1.00 90.31 250 LYS A O 1
ATOM 2027 N N . HIS A 1 251 ? -31.342 -19.817 7.364 1.00 92.81 251 HIS A N 1
ATOM 2028 C CA . HIS A 1 251 ? -30.395 -20.832 6.909 1.00 92.81 251 HIS A CA 1
ATOM 2029 C C . HIS A 1 251 ? -30.414 -20.900 5.382 1.00 92.81 251 HIS A C 1
ATOM 2031 O O . HIS A 1 251 ? -31.486 -20.973 4.768 1.00 92.81 251 HIS A O 1
ATOM 2037 N N . CYS A 1 252 ? -29.239 -20.812 4.772 1.00 94.12 252 CYS A N 1
ATOM 2038 C CA . CYS A 1 252 ? -29.055 -20.815 3.328 1.00 94.12 252 CYS A CA 1
ATOM 2039 C C . CYS A 1 252 ? -27.962 -21.813 2.949 1.00 94.12 252 CYS A C 1
ATOM 2041 O O . CYS A 1 252 ? -27.005 -21.995 3.694 1.00 94.12 252 CYS A O 1
ATOM 2043 N N . LYS A 1 253 ? -28.047 -22.374 1.744 1.00 96.38 253 LYS A N 1
ATOM 2044 C CA . LYS A 1 253 ? -26.857 -22.937 1.096 1.00 96.38 253 LYS A CA 1
ATOM 2045 C C . LYS A 1 253 ? -25.932 -21.804 0.666 1.00 96.38 253 LYS A C 1
ATOM 2047 O O . LYS A 1 253 ? -26.407 -20.690 0.433 1.00 96.38 253 LYS A O 1
ATOM 2052 N N . LEU A 1 254 ? -24.647 -22.076 0.490 1.00 98.19 254 LEU A N 1
ATOM 2053 C CA . LEU A 1 254 ? -23.703 -21.131 -0.102 1.00 98.19 254 LEU A CA 1
ATOM 2054 C C . LEU A 1 254 ? -22.910 -21.798 -1.217 1.00 98.19 254 LEU A C 1
ATOM 2056 O O . LEU A 1 254 ? -22.381 -22.889 -1.044 1.00 98.19 254 LEU A O 1
ATOM 2060 N N . ILE A 1 255 ? -22.813 -21.110 -2.352 1.00 98.69 255 ILE A N 1
ATOM 2061 C CA . ILE A 1 255 ? -21.954 -21.465 -3.477 1.00 98.69 255 ILE A CA 1
ATOM 2062 C C . ILE A 1 255 ? -20.985 -20.307 -3.695 1.00 98.69 255 ILE A C 1
ATOM 2064 O O . ILE A 1 255 ? -21.395 -19.193 -4.035 1.00 98.69 255 ILE A O 1
ATOM 2068 N N . ALA A 1 256 ? -19.697 -20.574 -3.512 1.00 98.88 256 ALA A N 1
ATOM 2069 C CA . ALA A 1 256 ? -18.628 -19.629 -3.783 1.00 98.88 256 ALA A CA 1
ATOM 2070 C C . ALA A 1 256 ? -17.932 -19.996 -5.096 1.00 98.88 256 ALA A C 1
ATOM 2072 O O . ALA A 1 256 ? -17.419 -21.105 -5.252 1.00 98.88 256 ALA A O 1
ATOM 2073 N N . VAL A 1 257 ? -17.918 -19.060 -6.043 1.00 98.81 257 VAL A N 1
ATOM 2074 C CA . VAL A 1 257 ? -17.295 -19.217 -7.364 1.00 98.81 257 VAL A CA 1
ATOM 2075 C C . VAL A 1 257 ? -16.817 -17.851 -7.849 1.00 98.81 257 VAL A C 1
ATOM 2077 O O . VAL A 1 257 ? -17.544 -16.865 -7.719 1.00 98.81 257 VAL A O 1
ATOM 2080 N N . HIS A 1 258 ? -15.598 -17.779 -8.390 1.00 98.81 258 HIS A N 1
ATOM 2081 C CA . HIS A 1 258 ? -14.895 -16.508 -8.585 1.00 98.81 258 HIS A CA 1
ATOM 2082 C C . HIS A 1 258 ? -15.694 -15.463 -9.383 1.00 98.81 258 HIS A C 1
ATOM 2084 O O . HIS A 1 258 ? -15.868 -14.354 -8.887 1.00 98.81 258 HIS A O 1
ATOM 2090 N N . ALA A 1 259 ? -16.257 -15.802 -10.553 1.00 98.38 259 ALA A N 1
ATOM 2091 C CA . ALA A 1 259 ? -17.093 -14.870 -11.321 1.00 98.38 259 ALA A CA 1
ATOM 2092 C C . ALA A 1 259 ? -18.599 -15.113 -11.136 1.00 98.38 259 ALA A C 1
ATOM 2094 O O . ALA A 1 259 ? -19.361 -14.156 -10.984 1.00 98.38 259 ALA A O 1
ATOM 2095 N N . GLY A 1 260 ? -19.052 -16.366 -11.162 1.00 98.31 260 GLY A N 1
ATOM 2096 C CA . GLY A 1 260 ? -20.470 -16.714 -11.023 1.00 98.31 260 GLY A CA 1
ATOM 2097 C C . GLY A 1 260 ? -20.843 -17.987 -11.779 1.00 98.31 260 GLY A C 1
ATOM 2098 O O . GLY A 1 260 ? -19.974 -18.730 -12.225 1.00 98.31 260 GLY A O 1
ATOM 2099 N N . LEU A 1 261 ? -22.144 -18.222 -11.948 1.00 98.12 261 LEU A N 1
ATOM 2100 C CA . LEU A 1 261 ? -22.687 -19.359 -12.697 1.00 98.12 261 LEU A CA 1
ATOM 2101 C C . LEU A 1 261 ? -23.465 -18.865 -13.918 1.00 98.12 261 LEU A C 1
ATOM 2103 O O . LEU A 1 261 ? -24.136 -17.836 -13.868 1.00 98.12 261 LEU A O 1
ATOM 2107 N N . GLU A 1 262 ? -23.373 -19.595 -15.023 1.00 95.88 262 GLU A N 1
ATOM 2108 C CA . GLU A 1 262 ? -24.014 -19.227 -16.282 1.00 95.88 262 GLU A CA 1
ATOM 2109 C C . GLU A 1 262 ? -25.529 -19.446 -16.229 1.00 95.88 262 GLU A C 1
ATOM 2111 O O . GLU A 1 262 ? -26.018 -20.464 -15.730 1.00 95.88 262 GLU A O 1
ATOM 2116 N N . LYS A 1 263 ? -26.281 -18.519 -16.832 1.00 90.19 263 LYS A N 1
ATOM 2117 C CA . LYS A 1 263 ? -27.716 -18.706 -17.083 1.00 90.19 263 LYS A CA 1
ATOM 2118 C C . LYS A 1 263 ? -27.970 -19.742 -18.177 1.00 90.19 263 LYS A C 1
ATOM 2120 O O . LYS A 1 263 ? -27.227 -19.827 -19.152 1.00 90.19 263 LYS A O 1
ATOM 2125 N N . GLY A 1 264 ? -29.078 -20.473 -18.054 1.00 87.19 264 GLY A N 1
ATOM 2126 C CA . GLY A 1 264 ? -29.552 -21.410 -19.080 1.00 87.19 264 GLY A CA 1
ATOM 2127 C C . GLY A 1 264 ? -28.756 -22.716 -19.186 1.00 87.19 264 GLY A C 1
ATOM 2128 O O . GLY A 1 264 ? -29.041 -23.521 -20.071 1.00 87.19 264 GLY A O 1
ATOM 2129 N N . LYS A 1 265 ? -27.780 -22.943 -18.299 1.00 92.75 265 LYS A N 1
ATOM 2130 C CA . LYS A 1 265 ? -27.081 -24.222 -18.134 1.00 92.75 265 LYS A CA 1
ATOM 2131 C C . LYS A 1 265 ? -27.453 -24.834 -16.789 1.00 92.75 265 LYS A C 1
ATOM 2133 O O . LYS A 1 265 ? -27.447 -24.125 -15.787 1.00 92.75 265 LYS A O 1
ATOM 2138 N N . ALA A 1 266 ? -27.684 -26.146 -16.779 1.00 95.62 266 ALA A N 1
ATOM 2139 C CA . ALA A 1 266 ? -28.002 -26.890 -15.564 1.00 95.62 266 ALA A CA 1
ATOM 2140 C C . ALA A 1 266 ? -26.933 -26.661 -14.488 1.00 95.62 266 ALA A C 1
ATOM 2142 O O . ALA A 1 266 ? -25.743 -26.874 -14.745 1.00 95.62 266 ALA A O 1
ATOM 2143 N N . VAL A 1 267 ? -27.347 -26.226 -13.298 1.00 96.00 267 VAL A N 1
ATOM 2144 C CA . VAL A 1 267 ? -26.419 -25.826 -12.229 1.00 96.00 267 VAL A CA 1
ATOM 2145 C C . VAL A 1 267 ? -25.573 -27.009 -11.781 1.00 96.00 267 VAL A C 1
ATOM 2147 O O . VAL A 1 267 ? -24.357 -26.889 -11.676 1.00 96.00 267 VAL A O 1
ATOM 2150 N N . GLU A 1 268 ? -26.184 -28.180 -11.624 1.00 95.69 268 GLU A N 1
ATOM 2151 C CA . GLU A 1 268 ? -25.483 -29.405 -11.227 1.00 95.69 268 GLU A CA 1
ATOM 2152 C C . GLU A 1 268 ? -24.364 -29.794 -12.212 1.00 95.69 268 GLU A C 1
ATOM 2154 O O . GLU A 1 268 ? -23.279 -30.205 -11.803 1.00 95.69 268 GLU A O 1
ATOM 2159 N N . GLU A 1 269 ? -24.579 -29.618 -13.519 1.00 96.75 269 GLU A N 1
ATOM 2160 C CA . GLU A 1 269 ? -23.552 -29.909 -14.527 1.00 96.75 269 GLU A CA 1
ATOM 2161 C C . GLU A 1 269 ? -22.416 -28.879 -14.495 1.00 96.75 269 GLU A C 1
ATOM 2163 O O . GLU A 1 269 ? -21.247 -29.248 -14.634 1.00 96.75 269 GLU A O 1
ATOM 2168 N N . GLN A 1 270 ? -22.731 -27.604 -14.230 1.00 97.75 270 GLN A N 1
ATOM 2169 C CA . GLN A 1 270 ? -21.711 -26.582 -13.978 1.00 97.75 270 GLN A CA 1
ATOM 2170 C C . GLN A 1 270 ? -20.882 -26.933 -12.732 1.00 97.75 270 GLN A C 1
ATOM 2172 O O . GLN A 1 270 ? -19.655 -26.928 -12.792 1.00 97.75 270 GLN A O 1
ATOM 2177 N N . LEU A 1 271 ? -21.518 -27.312 -11.621 1.00 97.94 271 LEU A N 1
ATOM 2178 C CA . LEU A 1 271 ? -20.824 -27.673 -10.380 1.00 97.94 271 LEU A CA 1
ATOM 2179 C C . LEU A 1 271 ? -19.942 -28.915 -10.551 1.00 97.94 271 LEU A C 1
ATOM 2181 O O . LEU A 1 271 ? -18.797 -28.913 -10.097 1.00 97.94 271 LEU A O 1
ATOM 2185 N N . LYS A 1 272 ? -20.414 -29.953 -11.256 1.00 97.69 272 LYS A N 1
ATOM 2186 C CA . LYS A 1 272 ? -19.592 -31.128 -11.602 1.00 97.69 272 LYS A CA 1
ATOM 2187 C C . LYS A 1 272 ? -18.363 -30.741 -12.415 1.00 97.69 272 LYS A C 1
ATOM 2189 O O . LYS A 1 272 ? -17.269 -31.219 -12.118 1.00 97.69 272 LYS A O 1
ATOM 2194 N N . PHE A 1 273 ? -18.533 -29.874 -13.412 1.00 96.88 273 PHE A N 1
ATOM 2195 C CA . PHE A 1 273 ? -17.440 -29.359 -14.233 1.00 96.88 273 PHE A CA 1
ATOM 2196 C C . PHE A 1 273 ? -16.403 -28.591 -13.391 1.00 96.88 273 PHE A C 1
ATOM 2198 O O . PHE A 1 273 ? -15.201 -28.839 -13.507 1.00 96.88 273 PHE A O 1
ATOM 2205 N N . LEU A 1 274 ? -16.855 -27.717 -12.487 1.00 98.12 274 LEU A N 1
ATOM 2206 C CA . LEU A 1 274 ? -15.976 -26.914 -11.631 1.00 98.12 274 LEU A CA 1
ATOM 2207 C C . LEU A 1 274 ? -15.250 -27.769 -10.585 1.00 98.12 274 LEU A C 1
ATOM 2209 O O . LEU A 1 274 ? -14.029 -27.681 -10.464 1.00 98.12 274 LEU A O 1
ATOM 2213 N N . LYS A 1 275 ? -15.957 -28.674 -9.895 1.00 97.88 275 LYS A N 1
ATOM 2214 C CA . LYS A 1 275 ? -15.350 -29.660 -8.979 1.00 97.88 275 LYS A CA 1
ATOM 2215 C C . LYS A 1 275 ? -14.329 -30.544 -9.685 1.00 97.88 275 LYS A C 1
ATOM 2217 O O . LYS A 1 275 ? -13.340 -30.966 -9.089 1.00 97.88 275 LYS A O 1
ATOM 2222 N N . ALA A 1 276 ? -14.566 -30.838 -10.962 1.00 96.31 276 ALA A N 1
ATOM 2223 C CA . ALA A 1 276 ? -13.658 -31.633 -11.764 1.00 96.31 276 ALA A CA 1
ATOM 2224 C C . ALA A 1 276 ? -12.367 -30.894 -12.152 1.00 96.31 276 ALA A C 1
ATOM 2226 O O . ALA A 1 276 ? -11.396 -31.576 -12.505 1.00 96.31 276 ALA A O 1
ATOM 2227 N N . ARG A 1 277 ? -12.352 -29.554 -12.065 1.00 96.81 277 ARG A N 1
ATOM 2228 C CA . ARG A 1 277 ? -11.288 -28.670 -12.569 1.00 96.81 277 ARG A CA 1
ATOM 2229 C C . ARG A 1 277 ? -10.921 -29.026 -14.002 1.00 96.81 277 ARG A C 1
ATOM 2231 O O . ARG A 1 277 ? -9.792 -29.399 -14.306 1.00 96.81 277 ARG A O 1
ATOM 2238 N N . ASP A 1 278 ? -11.934 -29.031 -14.856 1.00 95.88 278 ASP A N 1
ATOM 2239 C CA . ASP A 1 278 ? -11.807 -29.486 -16.230 1.00 95.88 278 ASP A CA 1
ATOM 2240 C C . ASP A 1 278 ? -11.102 -28.437 -17.105 1.00 95.88 278 ASP A C 1
ATOM 2242 O O . ASP A 1 278 ? -11.678 -27.440 -17.543 1.00 95.88 278 ASP A O 1
ATOM 2246 N N . THR A 1 279 ? -9.821 -28.689 -17.356 1.00 96.56 279 THR A N 1
ATOM 2247 C CA . THR A 1 279 ? -8.880 -27.803 -18.053 1.00 96.56 279 THR A CA 1
ATOM 2248 C C . THR A 1 279 ? -8.927 -27.913 -19.579 1.00 96.56 279 THR A C 1
ATOM 2250 O O . THR A 1 279 ? -8.064 -27.378 -20.271 1.00 96.56 279 THR A O 1
ATOM 2253 N N . ARG A 1 280 ? -9.943 -28.585 -20.133 1.00 95.38 280 ARG A N 1
ATOM 2254 C CA . ARG A 1 280 ? -10.176 -28.656 -21.588 1.00 95.38 280 ARG A CA 1
ATOM 2255 C C . ARG A 1 280 ? -10.724 -27.367 -22.174 1.00 95.38 280 ARG A C 1
ATOM 2257 O O . ARG A 1 280 ? -10.649 -27.155 -23.381 1.00 95.38 280 ARG A O 1
ATOM 2264 N N . VAL A 1 281 ? -11.349 -26.544 -21.338 1.00 95.00 281 VAL A N 1
ATOM 2265 C CA . VAL A 1 281 ? -12.056 -25.350 -21.788 1.00 95.00 281 VAL A CA 1
ATOM 2266 C C . VAL A 1 281 ? -11.063 -24.195 -21.900 1.00 95.00 281 VAL A C 1
ATOM 2268 O O . VAL A 1 281 ? -10.496 -23.799 -20.882 1.00 95.00 281 VAL A O 1
ATOM 2271 N N . PRO A 1 282 ? -10.900 -23.587 -23.093 1.00 96.50 282 PRO A N 1
ATOM 2272 C CA . PRO A 1 282 ? -9.964 -22.488 -23.303 1.00 96.50 282 PRO A CA 1
ATOM 2273 C C . PRO A 1 282 ? -10.134 -21.350 -22.309 1.00 96.50 282 PRO A C 1
ATOM 2275 O O . PRO A 1 282 ? -9.149 -20.809 -21.814 1.00 96.50 282 PRO A O 1
ATOM 2278 N N . LYS A 1 283 ? -11.383 -20.982 -22.015 1.00 97.31 283 LYS A N 1
ATOM 2279 C CA . LYS A 1 283 ? -11.748 -19.901 -21.105 1.00 97.31 283 LYS A CA 1
ATOM 2280 C C . LYS A 1 283 ? -12.960 -20.315 -20.273 1.00 97.31 283 LYS A C 1
ATOM 2282 O O . LYS A 1 283 ? -14.054 -20.478 -20.802 1.00 97.31 283 LYS A O 1
ATOM 2287 N N . VAL A 1 284 ? -12.760 -20.479 -18.969 1.00 97.56 284 VAL A N 1
ATOM 2288 C CA . VAL A 1 284 ? -13.809 -20.928 -18.047 1.00 97.56 284 VAL A CA 1
ATOM 2289 C C . VAL A 1 284 ? -14.727 -19.757 -17.693 1.00 97.56 284 VAL A C 1
ATOM 2291 O O . VAL A 1 284 ? -14.314 -18.835 -16.990 1.00 97.56 284 VAL A O 1
ATOM 2294 N N . GLU A 1 285 ? -15.979 -19.780 -18.156 1.00 97.31 285 GLU A N 1
ATOM 2295 C CA . GLU A 1 285 ? -16.939 -18.685 -17.924 1.00 97.31 285 GLU A CA 1
ATOM 2296 C C . GLU A 1 285 ? -17.234 -18.450 -16.438 1.00 97.31 285 GLU A C 1
ATOM 2298 O O . GLU A 1 285 ? -17.324 -17.302 -16.016 1.00 97.31 285 GLU A O 1
ATOM 2303 N N . ALA A 1 286 ? -17.267 -19.496 -15.612 1.00 98.25 286 ALA A N 1
ATOM 2304 C CA . ALA A 1 286 ? -17.471 -19.349 -14.170 1.00 98.25 286 ALA A CA 1
ATOM 2305 C C . ALA A 1 286 ? -16.341 -18.587 -13.446 1.00 98.25 286 ALA A C 1
ATOM 2307 O O . ALA A 1 286 ? -16.529 -18.115 -12.326 1.00 98.25 286 ALA A O 1
ATOM 2308 N N . LEU A 1 287 ? -15.173 -18.451 -14.086 1.00 98.44 287 LEU A N 1
ATOM 2309 C CA . LEU A 1 287 ? -14.035 -17.684 -13.576 1.00 98.44 287 LEU A CA 1
ATOM 2310 C C . LEU A 1 287 ? -13.827 -16.379 -14.359 1.00 98.44 287 LEU A C 1
ATOM 2312 O O . LEU A 1 287 ? -13.333 -15.415 -13.816 1.00 98.44 287 LEU A O 1
ATOM 2316 N N . SER A 1 288 ? -14.171 -16.320 -15.646 1.00 97.62 288 SER A N 1
ATOM 2317 C CA . SER A 1 288 ? -13.818 -15.182 -16.519 1.00 97.62 288 SER A CA 1
ATOM 2318 C C . SER A 1 288 ? -15.017 -14.414 -17.084 1.00 97.62 288 SER A C 1
ATOM 2320 O O . SER A 1 288 ? -14.837 -13.385 -17.751 1.00 97.62 288 SER A O 1
ATOM 2322 N N . GLY A 1 289 ? -16.230 -14.925 -16.880 1.00 96.06 289 GLY A N 1
ATOM 2323 C CA . GLY A 1 289 ? -17.477 -14.380 -17.406 1.00 96.06 289 GLY A CA 1
ATOM 2324 C C . GLY A 1 289 ? -17.804 -13.015 -16.809 1.00 96.06 289 GLY A C 1
ATOM 2325 O O . GLY A 1 289 ? -17.284 -12.623 -15.771 1.00 96.06 289 GLY A O 1
ATOM 2326 N N . ARG A 1 290 ? -18.657 -12.244 -17.485 1.00 94.81 290 ARG A N 1
ATOM 2327 C CA . ARG A 1 290 ? -19.092 -10.915 -17.011 1.00 94.81 290 ARG A CA 1
ATOM 2328 C C . ARG A 1 290 ? -20.606 -10.913 -16.835 1.00 94.81 290 ARG A C 1
ATOM 2330 O O . ARG A 1 290 ? -21.118 -11.496 -15.890 1.00 94.81 290 ARG A O 1
ATOM 2337 N N . LYS A 1 291 ? -21.342 -10.345 -17.794 1.00 93.88 291 LYS A N 1
ATOM 2338 C CA . LYS A 1 291 ? -22.815 -10.325 -17.771 1.00 93.88 291 LYS A CA 1
ATOM 2339 C C . LYS A 1 291 ? -23.440 -11.727 -17.777 1.00 93.88 291 LYS A C 1
ATOM 2341 O O . LYS A 1 291 ? -24.523 -11.893 -17.235 1.00 93.88 291 LYS A O 1
ATOM 2346 N N . SER A 1 292 ? -22.765 -12.711 -18.376 1.00 94.69 292 SER A N 1
ATOM 2347 C CA . SER A 1 292 ? -23.205 -14.112 -18.459 1.00 94.69 292 SER A CA 1
ATOM 2348 C C . SER A 1 292 ? -23.375 -14.787 -17.094 1.00 94.69 292 SER A C 1
ATOM 2350 O O . SER A 1 292 ? -24.174 -15.713 -16.987 1.00 94.69 292 SER A O 1
ATOM 2352 N N . VAL A 1 293 ? -22.652 -14.309 -16.077 1.00 97.25 293 VAL A N 1
ATOM 2353 C CA . VAL A 1 293 ? -22.536 -14.930 -14.746 1.00 97.25 293 VAL A CA 1
ATOM 2354 C C . VAL A 1 293 ? -22.848 -13.954 -13.601 1.00 97.25 293 VAL A C 1
ATOM 2356 O O . VAL A 1 293 ? -22.521 -14.196 -12.439 1.00 97.25 293 VAL A O 1
ATOM 2359 N N . TRP A 1 294 ? -23.442 -12.802 -13.928 1.00 96.56 294 TRP A N 1
ATOM 2360 C CA . TRP A 1 294 ? -23.734 -11.754 -12.950 1.00 96.56 294 TRP A CA 1
ATOM 2361 C C . TRP A 1 294 ? -24.875 -12.151 -12.007 1.00 96.56 294 TRP A C 1
ATOM 2363 O O . TRP A 1 294 ? -24.727 -12.045 -10.792 1.00 96.56 294 TRP A O 1
ATOM 2373 N N . ASP A 1 295 ? -25.994 -12.628 -12.553 1.00 95.38 295 ASP A N 1
ATOM 2374 C CA . ASP A 1 295 ? -27.180 -12.977 -11.766 1.00 95.38 295 ASP A CA 1
ATOM 2375 C C . ASP A 1 295 ? -27.139 -14.427 -11.258 1.00 95.38 295 ASP A C 1
ATOM 2377 O O . ASP A 1 295 ? -26.417 -15.271 -11.786 1.00 95.38 295 ASP A O 1
ATOM 2381 N N . ILE A 1 296 ? -27.987 -14.732 -10.274 1.00 94.81 296 ILE A N 1
ATOM 2382 C CA . ILE A 1 296 ? -28.227 -16.105 -9.810 1.00 94.81 296 ILE A CA 1
ATOM 2383 C C . ILE A 1 296 ? -28.991 -16.889 -10.901 1.00 94.81 296 ILE A C 1
ATOM 2385 O O . ILE A 1 296 ? -29.999 -16.383 -11.405 1.00 94.81 296 ILE A O 1
ATOM 2389 N N . PRO A 1 297 ? -28.555 -18.110 -11.277 1.00 92.88 297 PRO A N 1
ATOM 2390 C CA . PRO A 1 297 ? -29.325 -18.999 -12.148 1.00 92.88 297 PRO A CA 1
ATOM 2391 C C . PRO A 1 297 ? -30.717 -19.318 -11.587 1.00 92.88 297 PRO A C 1
ATOM 2393 O O . PRO A 1 297 ? -30.871 -19.507 -10.384 1.00 92.88 297 PRO A O 1
ATOM 2396 N N . GLU A 1 298 ? -31.721 -19.449 -12.459 1.00 88.94 298 GLU A N 1
ATOM 2397 C CA . GLU A 1 298 ? -33.126 -19.670 -12.067 1.00 88.94 298 GLU A CA 1
ATOM 2398 C C . GLU A 1 298 ? -33.310 -20.893 -11.148 1.00 88.94 298 GLU A C 1
ATOM 2400 O O . GLU A 1 298 ? -34.022 -20.802 -10.151 1.00 88.94 298 GLU A O 1
ATOM 2405 N N . GLU A 1 299 ? -32.589 -21.990 -11.404 1.00 89.88 299 GLU A N 1
ATOM 2406 C CA . GLU A 1 299 ? -32.607 -23.220 -10.587 1.00 89.88 299 GLU A CA 1
ATOM 2407 C C . GLU A 1 299 ? -32.226 -22.984 -9.112 1.00 89.88 299 GLU A C 1
ATOM 2409 O O . GLU A 1 299 ? -32.692 -23.696 -8.226 1.00 89.88 299 GLU A O 1
ATOM 2414 N N . LEU A 1 300 ? -31.408 -21.966 -8.820 1.00 90.62 300 LEU A N 1
ATOM 2415 C CA . LEU A 1 300 ? -30.983 -21.628 -7.456 1.00 90.62 300 LEU A CA 1
ATOM 2416 C C . LEU A 1 300 ? -31.931 -20.654 -6.748 1.00 90.62 300 LEU A C 1
ATOM 2418 O O . LEU A 1 300 ? -31.668 -20.262 -5.613 1.00 90.62 300 LEU A O 1
ATOM 2422 N N . THR A 1 301 ? -33.026 -20.251 -7.396 1.00 78.62 301 THR A N 1
ATOM 2423 C CA . THR A 1 301 ? -34.040 -19.380 -6.780 1.00 78.62 301 THR A CA 1
ATOM 2424 C C . THR A 1 301 ? -35.113 -20.161 -6.017 1.00 78.62 301 THR A C 1
ATOM 2426 O O . THR A 1 301 ? -35.814 -19.575 -5.193 1.00 78.62 301 THR A O 1
ATOM 2429 N N . GLU A 1 302 ? -35.209 -21.480 -6.231 1.00 76.38 302 GLU A N 1
ATOM 2430 C CA . GLU A 1 302 ? -36.191 -22.357 -5.574 1.00 76.38 302 GLU A CA 1
ATOM 2431 C C . GLU A 1 302 ? -35.878 -22.604 -4.089 1.00 76.38 302 GLU A C 1
ATOM 2433 O O . GLU A 1 302 ? -36.788 -22.727 -3.267 1.00 76.38 302 GLU A O 1
ATOM 2438 N N . TYR A 1 303 ? -34.591 -22.624 -3.730 1.00 79.81 303 TYR A N 1
ATOM 2439 C CA . TYR A 1 303 ? -34.101 -22.782 -2.360 1.00 79.81 303 TYR A CA 1
ATOM 2440 C C . TYR A 1 303 ? -33.159 -21.630 -2.014 1.00 79.81 303 TYR A C 1
ATOM 2442 O O . TYR A 1 303 ? -32.366 -21.228 -2.865 1.00 79.81 303 TYR A O 1
ATOM 2450 N N . PRO A 1 304 ? -33.185 -21.098 -0.778 1.00 89.00 304 PRO A N 1
ATOM 2451 C CA . PRO A 1 304 ? -32.324 -19.984 -0.408 1.00 89.00 304 PRO A CA 1
ATOM 2452 C C . PRO A 1 304 ? -30.845 -20.371 -0.517 1.00 89.00 304 PRO A C 1
ATOM 2454 O O . PRO A 1 304 ? -30.309 -21.079 0.334 1.00 89.00 304 PRO A O 1
ATOM 2457 N N . THR A 1 305 ? -30.203 -19.891 -1.579 1.00 96.06 305 THR A N 1
ATOM 2458 C CA . THR A 1 305 ? -28.804 -20.166 -1.902 1.00 96.06 305 THR A CA 1
ATOM 2459 C C . THR A 1 305 ? -28.065 -18.851 -2.094 1.00 96.06 305 THR A C 1
ATOM 2461 O O . THR A 1 305 ? -28.388 -18.074 -2.992 1.00 96.06 305 THR A O 1
ATOM 2464 N N . ILE A 1 306 ? -27.075 -18.597 -1.242 1.00 97.62 306 ILE A N 1
ATOM 2465 C CA . ILE A 1 306 ? -26.135 -17.492 -1.389 1.00 97.62 306 ILE A CA 1
ATOM 2466 C C . ILE A 1 306 ? -25.165 -17.846 -2.512 1.00 97.62 306 ILE A C 1
ATOM 2468 O O . ILE A 1 306 ? -24.504 -18.878 -2.456 1.00 97.62 306 ILE A O 1
ATOM 2472 N N . VAL A 1 307 ? -25.053 -16.981 -3.517 1.00 98.25 307 VAL A N 1
ATOM 2473 C CA . VAL A 1 307 ? -24.027 -17.102 -4.561 1.00 98.25 307 VAL A CA 1
ATOM 2474 C C . VAL A 1 307 ? -23.039 -15.961 -4.385 1.00 98.25 307 VAL A C 1
ATOM 2476 O O . VAL A 1 307 ? -23.377 -14.797 -4.638 1.00 98.25 307 VAL A O 1
ATOM 2479 N N . VAL A 1 308 ? -21.823 -16.290 -3.950 1.00 98.75 308 VAL A N 1
ATOM 2480 C CA . VAL A 1 308 ? -20.767 -15.318 -3.646 1.00 98.75 308 VAL A CA 1
ATOM 2481 C C . VAL A 1 308 ? -19.625 -15.378 -4.664 1.00 98.75 308 VAL A C 1
ATOM 2483 O O . VAL A 1 308 ? -19.167 -16.458 -5.037 1.00 98.75 308 VAL A O 1
ATOM 2486 N N . SER A 1 309 ? -19.193 -14.209 -5.142 1.00 98.88 309 SER A N 1
ATOM 2487 C CA . SER A 1 309 ? -18.173 -14.044 -6.190 1.00 98.88 309 SER A CA 1
ATOM 2488 C C . SER A 1 309 ? -17.321 -12.797 -5.968 1.00 98.88 309 SER A C 1
ATOM 2490 O O . SER A 1 309 ? -17.765 -11.872 -5.295 1.00 98.88 309 SER A O 1
ATOM 2492 N N . GLY A 1 310 ? -16.133 -12.766 -6.564 1.00 98.56 310 GLY A N 1
ATOM 2493 C CA . GLY A 1 310 ? -15.269 -11.590 -6.697 1.00 98.56 310 GLY A CA 1
ATOM 2494 C C . GLY A 1 310 ? -15.347 -11.004 -8.115 1.00 98.56 310 GLY A C 1
ATOM 2495 O O . GLY A 1 310 ? -16.455 -10.783 -8.618 1.00 98.56 310 GLY A O 1
ATOM 2496 N N . HIS A 1 311 ? -14.197 -10.806 -8.772 1.00 98.44 311 HIS A N 1
ATOM 2497 C CA . HIS A 1 311 ? -13.961 -10.578 -10.217 1.00 98.44 311 HIS A CA 1
ATOM 2498 C C . HIS A 1 311 ? -14.487 -9.289 -10.860 1.00 98.44 311 HIS A C 1
ATOM 2500 O O . HIS A 1 311 ? -13.894 -8.744 -11.802 1.00 98.44 311 HIS A O 1
ATOM 2506 N N . HIS A 1 312 ? -15.690 -8.845 -10.497 1.00 97.00 312 HIS A N 1
ATOM 2507 C CA . HIS A 1 312 ? -16.463 -7.883 -11.292 1.00 97.00 312 HIS A CA 1
ATOM 2508 C C . HIS A 1 312 ? -16.086 -6.412 -11.080 1.00 97.00 312 HIS A C 1
ATOM 2510 O O . HIS A 1 312 ? -16.757 -5.542 -11.646 1.00 97.00 312 HIS A O 1
ATOM 2516 N N . ALA A 1 313 ? -15.032 -6.131 -10.313 1.00 94.25 313 ALA A N 1
ATOM 2517 C CA . ALA A 1 313 ? -14.586 -4.801 -9.901 1.00 94.25 313 ALA A CA 1
ATOM 2518 C C . ALA A 1 313 ? -15.729 -3.960 -9.303 1.00 94.25 313 ALA A C 1
ATOM 2520 O O . ALA A 1 313 ? -15.868 -2.764 -9.586 1.00 94.25 313 ALA A O 1
ATOM 2521 N N . LYS A 1 314 ? -16.617 -4.622 -8.552 1.00 92.38 314 LYS A N 1
ATOM 2522 C CA . LYS A 1 314 ? -17.744 -4.018 -7.846 1.00 92.38 314 LYS A CA 1
ATOM 2523 C C . LYS A 1 314 ? -17.970 -4.685 -6.499 1.00 92.38 314 LYS A C 1
ATOM 2525 O O . LYS A 1 314 ? -17.877 -5.901 -6.368 1.00 92.38 314 LYS A O 1
ATOM 2530 N N . LEU A 1 315 ? -18.412 -3.877 -5.541 1.00 95.19 315 LEU A N 1
ATOM 2531 C CA . LEU A 1 315 ? -19.134 -4.354 -4.371 1.00 95.19 315 LEU A CA 1
ATOM 2532 C C . LEU A 1 315 ? -20.637 -4.249 -4.649 1.00 95.19 315 LEU A C 1
ATOM 2534 O O . LEU A 1 315 ? -21.171 -3.147 -4.781 1.00 95.19 315 LEU A O 1
ATOM 2538 N N . HIS A 1 316 ? -21.313 -5.387 -4.778 1.00 95.75 316 HIS A N 1
ATOM 2539 C CA . HIS A 1 316 ? -22.747 -5.470 -5.060 1.00 95.75 316 HIS A CA 1
ATOM 2540 C C . HIS A 1 316 ? -23.386 -6.550 -4.193 1.00 95.75 316 HIS A C 1
ATOM 2542 O O . HIS A 1 316 ? -23.026 -7.722 -4.281 1.00 95.75 316 HIS A O 1
ATOM 2548 N N . ILE A 1 317 ? -24.340 -6.149 -3.358 1.00 94.88 317 ILE A N 1
ATOM 2549 C CA . ILE A 1 317 ? -25.101 -7.045 -2.485 1.00 94.88 317 ILE A CA 1
ATOM 2550 C C . ILE A 1 317 ? -26.573 -6.871 -2.835 1.00 94.88 317 ILE A C 1
ATOM 2552 O O . ILE A 1 317 ? -27.159 -5.819 -2.577 1.00 94.88 317 ILE A O 1
ATOM 2556 N N . GLU A 1 318 ? -27.170 -7.903 -3.423 1.00 91.56 318 GLU A N 1
ATOM 2557 C CA . GLU A 1 318 ? -28.579 -7.904 -3.808 1.00 91.56 318 GLU A CA 1
ATOM 2558 C C . GLU A 1 318 ? -29.222 -9.241 -3.449 1.00 91.56 318 GLU A C 1
ATOM 2560 O O . GLU A 1 318 ? -29.000 -10.269 -4.092 1.00 91.56 318 GLU A O 1
ATOM 2565 N N . GLY A 1 319 ? -30.023 -9.232 -2.382 1.00 89.94 319 GLY A N 1
ATOM 2566 C CA . GLY A 1 319 ? -30.637 -10.446 -1.853 1.00 89.94 319 GLY A CA 1
ATOM 2567 C C . GLY A 1 319 ? -29.578 -11.480 -1.468 1.00 89.94 319 GLY A C 1
ATOM 2568 O O . GLY A 1 319 ? -28.787 -11.249 -0.558 1.00 89.94 319 GLY A O 1
ATOM 2569 N N . LEU A 1 320 ? -29.576 -12.619 -2.164 1.00 94.94 320 LEU A N 1
ATOM 2570 C CA . LEU A 1 320 ? -28.628 -13.719 -1.952 1.00 94.94 320 LEU A CA 1
ATOM 2571 C C . LEU A 1 320 ? -27.440 -13.689 -2.932 1.00 94.94 320 LEU A C 1
ATOM 2573 O O . LEU A 1 320 ? -26.598 -14.585 -2.908 1.00 94.94 320 LEU A O 1
ATOM 2577 N N . ARG A 1 321 ? -27.353 -12.674 -3.804 1.00 97.06 321 ARG A N 1
ATOM 2578 C CA . ARG A 1 321 ? -26.222 -12.487 -4.717 1.00 97.06 321 ARG A CA 1
ATOM 2579 C C . ARG A 1 321 ? -25.217 -11.536 -4.089 1.00 97.06 321 ARG A C 1
ATOM 2581 O O . ARG A 1 321 ? -25.506 -10.350 -3.925 1.00 97.06 321 ARG A O 1
ATOM 2588 N N . LEU A 1 322 ? -24.034 -12.056 -3.775 1.00 98.31 322 LEU A N 1
ATOM 2589 C CA . LEU A 1 322 ? -22.936 -11.289 -3.196 1.00 98.31 322 LEU A CA 1
ATOM 2590 C C . LEU A 1 322 ? -21.789 -11.211 -4.208 1.00 98.31 322 LEU A C 1
ATOM 2592 O O . LEU A 1 322 ? -21.221 -12.231 -4.589 1.00 98.31 322 LEU A O 1
ATOM 2596 N N . ILE A 1 323 ? -21.452 -10.009 -4.653 1.00 98.62 323 ILE A N 1
ATOM 2597 C CA . ILE A 1 323 ? -20.273 -9.737 -5.476 1.00 98.62 323 ILE A CA 1
ATOM 2598 C C . ILE A 1 323 ? -19.372 -8.817 -4.660 1.00 98.62 323 ILE A C 1
ATOM 2600 O O . ILE A 1 323 ? -19.757 -7.698 -4.321 1.00 98.62 323 ILE A O 1
ATOM 2604 N N . ILE A 1 324 ? -18.200 -9.320 -4.298 1.00 98.44 324 ILE A N 1
ATOM 2605 C CA . ILE A 1 324 ? -17.279 -8.716 -3.343 1.00 98.44 324 ILE A CA 1
ATOM 2606 C C . ILE A 1 324 ? -15.947 -8.533 -4.060 1.00 98.44 324 ILE A C 1
ATOM 2608 O O . ILE A 1 324 ? -15.038 -9.339 -3.926 1.00 98.44 324 ILE A O 1
ATOM 2612 N N . ASP A 1 325 ? -15.850 -7.479 -4.860 1.00 97.38 325 ASP A N 1
ATOM 2613 C CA . ASP A 1 325 ? -14.605 -7.075 -5.514 1.00 97.38 325 ASP A CA 1
ATOM 2614 C C . ASP A 1 325 ? -14.571 -5.548 -5.650 1.00 97.38 325 ASP A C 1
ATOM 2616 O O . ASP A 1 325 ? -14.615 -4.984 -6.736 1.00 97.38 325 ASP A O 1
ATOM 2620 N N . GLU A 1 326 ? -14.577 -4.836 -4.523 1.00 95.62 326 GLU A N 1
ATOM 2621 C CA . GLU A 1 326 ? -14.473 -3.367 -4.531 1.00 95.62 326 GLU A CA 1
ATOM 2622 C C . GLU A 1 326 ? -13.121 -2.889 -5.089 1.00 95.62 326 GLU A C 1
ATOM 2624 O O . GLU A 1 326 ? -13.030 -1.826 -5.712 1.00 95.62 326 GLU A O 1
ATOM 2629 N N . GLY A 1 327 ? -12.082 -3.706 -4.896 1.00 89.75 327 GLY A N 1
ATOM 2630 C CA . GLY A 1 327 ? -10.711 -3.400 -5.268 1.00 89.75 327 GLY A CA 1
ATOM 2631 C C . GLY A 1 327 ? -10.521 -3.393 -6.775 1.00 89.75 327 GLY A C 1
ATOM 2632 O O . GLY A 1 327 ? -9.911 -2.470 -7.317 1.00 89.75 327 GLY A O 1
ATOM 2633 N N . GLY A 1 328 ? -11.010 -4.427 -7.466 1.00 90.75 328 GLY A N 1
ATOM 2634 C CA . GLY A 1 328 ? -10.779 -4.634 -8.892 1.00 90.75 328 GLY A CA 1
ATOM 2635 C C . GLY A 1 328 ? -9.293 -4.612 -9.252 1.00 90.75 328 GLY A C 1
ATOM 2636 O O . GLY A 1 328 ? -8.932 -4.226 -10.363 1.00 90.75 328 GLY A O 1
ATOM 2637 N N . GLY A 1 329 ? -8.407 -4.920 -8.301 1.00 89.81 329 GLY A N 1
ATOM 2638 C CA . GLY A 1 329 ? -6.954 -4.804 -8.442 1.00 89.81 329 GLY A CA 1
ATOM 2639 C C . GLY A 1 329 ? -6.440 -3.406 -8.791 1.00 89.81 329 GLY A C 1
ATOM 2640 O O . GLY A 1 329 ? -5.384 -3.290 -9.414 1.00 89.81 329 GLY A O 1
ATOM 2641 N N . PHE A 1 330 ? -7.178 -2.352 -8.434 1.00 86.12 330 PHE A N 1
ATOM 2642 C CA . PHE A 1 330 ? -6.721 -0.970 -8.537 1.00 86.12 330 PHE A CA 1
ATOM 2643 C C . PHE A 1 330 ? -6.097 -0.510 -7.218 1.00 86.12 330 PHE A C 1
ATOM 2645 O O . PHE A 1 330 ? -6.672 -0.675 -6.146 1.00 86.12 330 PHE A O 1
ATOM 2652 N N . GLU A 1 331 ? -4.944 0.150 -7.307 1.00 84.44 331 GLU A N 1
ATOM 2653 C CA . GLU A 1 331 ? -4.147 0.582 -6.149 1.00 84.44 331 GLU A CA 1
ATOM 2654 C C . GLU A 1 331 ? -4.923 1.454 -5.152 1.00 84.44 331 GLU A C 1
ATOM 2656 O O . GLU A 1 331 ? -4.782 1.302 -3.938 1.00 84.44 331 GLU A O 1
ATOM 2661 N N . ASN A 1 332 ? -5.783 2.335 -5.664 1.00 82.50 332 ASN A N 1
ATOM 2662 C CA . ASN A 1 332 ? -6.513 3.313 -4.857 1.00 82.50 332 ASN A CA 1
ATOM 2663 C C . ASN A 1 332 ? -7.848 2.791 -4.307 1.00 82.50 332 ASN A C 1
ATOM 2665 O O . ASN A 1 332 ? -8.492 3.498 -3.535 1.00 82.50 332 ASN A O 1
ATOM 2669 N N . ASN A 1 333 ? -8.273 1.589 -4.697 1.00 87.19 333 ASN A N 1
ATOM 2670 C CA . ASN A 1 333 ? -9.530 1.012 -4.235 1.00 87.19 333 ASN A CA 1
ATOM 2671 C C . ASN A 1 333 ? -9.283 0.084 -3.040 1.00 87.19 333 ASN A C 1
ATOM 2673 O O . ASN A 1 333 ? -8.200 -0.491 -2.893 1.00 87.19 333 ASN A O 1
ATOM 2677 N N . ALA A 1 334 ? -10.285 -0.050 -2.178 1.00 90.31 334 ALA A N 1
ATOM 2678 C CA . ALA A 1 334 ? -10.221 -0.922 -1.012 1.00 90.31 334 ALA A CA 1
ATOM 2679 C C . ALA A 1 334 ? -10.400 -2.397 -1.405 1.00 90.31 334 ALA A C 1
ATOM 2681 O O . ALA A 1 334 ? -11.178 -2.707 -2.305 1.00 90.31 334 ALA A O 1
ATOM 2682 N N . VAL A 1 335 ? -9.729 -3.309 -0.703 1.00 95.50 335 VAL A N 1
ATOM 2683 C CA . VAL A 1 335 ? -10.098 -4.732 -0.698 1.00 95.50 335 VAL A CA 1
ATOM 2684 C C . VAL A 1 335 ? -11.131 -4.922 0.405 1.00 95.50 335 VAL A C 1
ATOM 2686 O O . VAL A 1 335 ? -10.912 -4.529 1.553 1.00 95.50 335 VAL A O 1
ATOM 2689 N N . ALA A 1 336 ? -12.263 -5.525 0.052 1.00 97.31 336 ALA A N 1
ATOM 2690 C CA . ALA A 1 336 ? -13.390 -5.708 0.952 1.00 97.31 336 ALA A CA 1
ATOM 2691 C C . ALA A 1 336 ? -13.638 -7.186 1.271 1.00 97.31 336 ALA A C 1
ATOM 2693 O O . ALA A 1 336 ? -13.352 -8.082 0.473 1.00 97.31 336 ALA A O 1
ATOM 2694 N N . ALA A 1 337 ? -14.239 -7.419 2.431 1.00 98.69 337 ALA A N 1
ATOM 2695 C CA . ALA A 1 337 ? -14.815 -8.683 2.843 1.00 98.69 337 ALA A CA 1
ATOM 2696 C C . ALA A 1 337 ? -16.262 -8.488 3.301 1.00 98.69 337 ALA A C 1
ATOM 2698 O O . ALA A 1 337 ? -16.633 -7.414 3.776 1.00 98.69 337 ALA A O 1
ATOM 2699 N N . VAL A 1 338 ? -17.068 -9.543 3.209 1.00 98.44 338 VAL A N 1
ATOM 2700 C CA . VAL A 1 338 ? -18.400 -9.612 3.827 1.00 98.44 338 VAL A CA 1
ATOM 2701 C C . VAL A 1 338 ? -18.397 -10.684 4.908 1.00 98.44 338 VAL A C 1
ATOM 2703 O O . VAL A 1 338 ? -17.921 -11.797 4.679 1.00 98.44 338 VAL A O 1
ATOM 2706 N N . VAL A 1 339 ? -18.948 -10.345 6.075 1.00 98.25 339 VAL A N 1
ATOM 2707 C CA . VAL A 1 339 ? -19.025 -11.214 7.256 1.00 98.25 339 VAL A CA 1
ATOM 2708 C C . VAL A 1 339 ? -20.468 -11.660 7.495 1.00 98.25 339 VAL A C 1
ATOM 2710 O O . VAL A 1 339 ? -21.342 -10.859 7.841 1.00 98.25 339 VAL A O 1
ATOM 2713 N N . LEU A 1 340 ? -20.720 -12.957 7.339 1.00 96.94 340 LEU A N 1
ATOM 2714 C CA . LEU A 1 340 ? -21.982 -13.609 7.685 1.00 96.94 340 LEU A CA 1
ATOM 2715 C C . LEU A 1 340 ? -21.978 -14.039 9.163 1.00 96.94 340 LEU A C 1
ATOM 2717 O O . LEU A 1 340 ? -20.918 -14.404 9.680 1.00 96.94 340 LEU A O 1
ATOM 2721 N N . PRO A 1 341 ? -23.139 -14.005 9.845 1.00 95.38 341 PRO A N 1
ATOM 2722 C CA . PRO A 1 341 ? -24.484 -13.810 9.285 1.00 95.38 341 PRO A CA 1
ATOM 2723 C C . PRO A 1 341 ? -24.892 -12.346 9.038 1.00 95.38 341 PRO A C 1
ATOM 2725 O O . PRO A 1 341 ? -25.843 -12.104 8.303 1.00 95.38 341 PRO A O 1
ATOM 2728 N N . SER A 1 342 ? -24.158 -11.374 9.585 1.00 94.00 342 SER A N 1
ATOM 2729 C CA . SER A 1 342 ? -24.549 -9.950 9.633 1.00 94.00 342 SER A CA 1
ATOM 2730 C C . SER A 1 342 ? -24.588 -9.189 8.296 1.00 94.00 342 SER A C 1
ATOM 2732 O O . SER A 1 342 ? -25.069 -8.058 8.251 1.00 94.00 342 SER A O 1
ATOM 2734 N N . LEU A 1 343 ? -24.011 -9.751 7.226 1.00 94.19 343 LEU A N 1
ATOM 2735 C CA . LEU A 1 343 ? -23.673 -9.047 5.977 1.00 94.19 343 LEU A CA 1
ATOM 2736 C C . LEU A 1 343 ? -22.798 -7.795 6.170 1.00 94.19 343 LEU A C 1
ATOM 2738 O O . LEU A 1 343 ? -22.744 -6.927 5.296 1.00 94.19 343 LEU A O 1
ATOM 2742 N N . LYS A 1 344 ? -22.089 -7.683 7.298 1.00 96.00 344 LYS A N 1
ATOM 2743 C CA . LYS A 1 344 ? -21.207 -6.546 7.547 1.00 96.00 344 LYS A CA 1
ATOM 2744 C C . LYS A 1 344 ? -20.065 -6.545 6.536 1.00 96.00 344 LYS A C 1
ATOM 2746 O O . LYS A 1 344 ? -19.364 -7.541 6.381 1.00 96.00 344 LYS A O 1
ATOM 2751 N N . ILE A 1 345 ? -19.887 -5.409 5.870 1.00 97.44 345 ILE A N 1
ATOM 2752 C CA . ILE A 1 345 ? -18.755 -5.161 4.980 1.00 97.44 345 ILE A CA 1
ATOM 2753 C C . ILE A 1 345 ? -17.588 -4.648 5.820 1.00 97.44 345 ILE A C 1
ATOM 2755 O O . ILE A 1 345 ? -17.775 -3.758 6.651 1.00 97.44 345 ILE A O 1
ATOM 2759 N N . VAL A 1 346 ? -16.405 -5.200 5.578 1.00 96.00 346 VAL A N 1
ATOM 2760 C CA . VAL A 1 346 ? -15.139 -4.809 6.206 1.00 96.00 346 VAL A CA 1
ATOM 2761 C C . VAL A 1 346 ? -14.140 -4.504 5.107 1.00 96.00 346 VAL A C 1
ATOM 2763 O O . VAL A 1 346 ? -14.080 -5.239 4.124 1.00 96.00 346 VAL A O 1
ATOM 2766 N N . ARG A 1 347 ? -13.361 -3.441 5.256 1.00 96.81 347 ARG A N 1
ATOM 2767 C CA . ARG A 1 347 ? -12.346 -3.017 4.285 1.00 96.81 347 ARG A CA 1
ATOM 2768 C C . ARG A 1 347 ? -10.963 -3.006 4.904 1.00 96.81 347 ARG A C 1
ATOM 2770 O O . ARG A 1 347 ? -10.810 -2.872 6.116 1.00 96.81 347 ARG A O 1
ATOM 2777 N N . ASP A 1 348 ? -9.944 -3.070 4.059 1.00 84.12 348 ASP A N 1
ATOM 2778 C CA . ASP A 1 348 ? -8.565 -2.777 4.453 1.00 84.12 348 ASP A CA 1
ATOM 2779 C C . ASP A 1 348 ? -8.378 -1.336 4.951 1.00 84.12 348 ASP A C 1
ATOM 2781 O O . ASP A 1 348 ? -7.485 -1.070 5.748 1.00 84.12 348 ASP A O 1
ATOM 2785 N N . THR A 1 349 ? -9.226 -0.411 4.502 1.00 84.44 349 THR A N 1
ATOM 2786 C CA . THR A 1 349 ? -9.190 1.007 4.883 1.00 84.44 349 THR A CA 1
ATOM 2787 C C . THR A 1 349 ? -9.963 1.332 6.161 1.00 84.44 349 THR A C 1
ATOM 2789 O O . THR A 1 349 ? -9.967 2.488 6.576 1.00 84.44 349 THR A O 1
ATOM 2792 N N . ASP A 1 350 ? -10.659 0.362 6.761 1.00 77.00 350 ASP A N 1
ATOM 2793 C CA . ASP A 1 350 ? -11.379 0.595 8.014 1.00 77.00 350 ASP A CA 1
ATOM 2794 C C . ASP A 1 350 ? -10.385 0.807 9.168 1.00 77.00 350 ASP A C 1
ATOM 2796 O O . ASP A 1 350 ? -9.331 0.172 9.225 1.00 77.00 350 ASP A O 1
ATOM 2800 N N . ILE A 1 351 ? -10.732 1.683 10.110 1.00 73.44 351 ILE A N 1
ATOM 2801 C CA . ILE A 1 351 ? -9.941 1.952 11.315 1.00 73.44 351 ILE A CA 1
ATOM 2802 C C . ILE A 1 351 ? -10.743 1.422 12.507 1.00 73.44 351 ILE A C 1
ATOM 2804 O O . ILE A 1 351 ? -11.697 2.055 12.956 1.00 73.44 351 ILE A O 1
ATOM 2808 N N . LEU A 1 352 ? -10.405 0.220 12.984 1.00 68.06 352 LEU A N 1
ATOM 2809 C CA . LEU A 1 352 ? -11.098 -0.445 14.093 1.00 68.06 352 LEU A CA 1
ATOM 2810 C C . LEU A 1 352 ? -10.191 -0.517 15.333 1.00 68.06 352 LEU A C 1
ATOM 2812 O O . LEU A 1 352 ? -9.060 -0.993 15.260 1.00 68.06 352 LEU A O 1
ATOM 2816 N N . ALA A 1 353 ? -10.681 -0.058 16.489 1.00 44.78 353 ALA A N 1
ATOM 2817 C CA . ALA A 1 353 ? -9.951 -0.130 17.758 1.00 44.78 353 ALA A CA 1
ATOM 2818 C C . ALA A 1 353 ? -9.970 -1.564 18.332 1.00 44.78 353 ALA A C 1
ATOM 2820 O O . ALA A 1 353 ? -11.041 -2.147 18.498 1.00 44.78 353 ALA A O 1
ATOM 2821 N N . LYS A 1 354 ? -8.801 -2.138 18.662 1.00 37.94 354 LYS A N 1
ATOM 2822 C CA . LYS A 1 354 ? -8.694 -3.488 19.255 1.00 37.94 354 LYS A CA 1
ATOM 2823 C C . LYS A 1 354 ? -9.185 -3.503 20.707 1.00 37.94 354 LYS A C 1
ATOM 2825 O O . LYS A 1 354 ? -8.611 -2.823 21.554 1.00 37.94 354 LYS A O 1
ATOM 2830 N N . GLN A 1 355 ? -10.207 -4.307 21.013 1.00 31.31 355 GLN A N 1
ATOM 2831 C CA . GLN A 1 355 ? -10.554 -4.636 22.401 1.00 31.31 355 GLN A CA 1
ATOM 2832 C C . GLN A 1 355 ? -9.557 -5.663 22.979 1.00 31.31 355 GLN A C 1
ATOM 2834 O O . GLN A 1 355 ? -9.139 -6.573 22.258 1.00 31.31 355 GLN A O 1
ATOM 2839 N N . PRO A 1 356 ? -9.155 -5.547 24.259 1.00 30.44 356 PRO A N 1
ATOM 2840 C CA . PRO A 1 356 ? -8.265 -6.517 24.894 1.00 30.44 356 PRO A CA 1
ATOM 2841 C C . PRO A 1 356 ? -8.984 -7.858 25.169 1.00 30.44 356 PRO A C 1
ATOM 2843 O O . PRO A 1 356 ? -10.180 -7.861 25.457 1.00 30.44 356 PRO A O 1
ATOM 2846 N N . PRO A 1 357 ? -8.280 -9.005 25.112 1.00 32.56 357 PRO A N 1
ATOM 2847 C CA . PRO A 1 357 ? -8.877 -10.328 25.302 1.00 32.56 357 PRO A CA 1
ATOM 2848 C C . PRO A 1 357 ? -9.197 -10.614 26.781 1.00 32.56 357 PRO A C 1
ATOM 2850 O O . PRO A 1 357 ? -8.307 -10.588 27.633 1.00 32.56 357 PRO A O 1
ATOM 2853 N N . GLU A 1 358 ? -10.459 -10.925 27.089 1.00 34.03 358 GLU A N 1
ATOM 2854 C CA . GLU A 1 358 ? -10.886 -11.383 28.418 1.00 34.03 358 GLU A CA 1
ATOM 2855 C C . GLU A 1 358 ? -10.410 -12.821 28.704 1.00 34.03 358 GLU A C 1
ATOM 2857 O O . GLU A 1 358 ? -10.608 -13.743 27.910 1.00 34.03 358 GLU A O 1
ATOM 2862 N N . PHE A 1 359 ? -9.788 -13.013 29.873 1.00 31.80 359 PHE A N 1
ATOM 2863 C CA . PHE A 1 359 ? -9.450 -14.318 30.445 1.00 31.80 359 PHE A CA 1
ATOM 2864 C C . PHE A 1 359 ? -10.666 -14.935 31.160 1.00 31.80 359 PHE A C 1
ATOM 2866 O O . PHE A 1 359 ? -11.452 -14.255 31.810 1.00 31.80 359 PHE A O 1
ATOM 2873 N N . CYS A 1 360 ? -10.780 -16.256 31.050 1.00 36.62 360 CYS A N 1
ATOM 2874 C CA . CYS A 1 360 ? -11.907 -17.089 31.466 1.00 36.62 360 CYS A CA 1
ATOM 2875 C C . CYS A 1 360 ? -12.111 -17.213 33.001 1.00 36.62 360 CYS A C 1
ATOM 2877 O O . CYS A 1 360 ? -11.166 -17.546 33.717 1.00 36.62 360 CYS A O 1
ATOM 2879 N N . GLY A 1 361 ? -13.368 -17.091 33.473 1.00 28.94 361 GLY A N 1
ATOM 2880 C CA . GLY A 1 361 ? -13.910 -17.626 34.750 1.00 28.94 361 GLY A CA 1
ATOM 2881 C C . GLY A 1 361 ? -15.052 -16.777 35.366 1.00 28.94 361 GLY A C 1
ATOM 2882 O O . GLY A 1 361 ? -15.154 -15.611 34.998 1.00 28.94 361 GLY A O 1
ATOM 2883 N N . PRO A 1 362 ? -15.878 -17.254 36.336 1.00 34.41 362 PRO A N 1
ATOM 2884 C CA . PRO A 1 362 ? -16.428 -18.589 36.612 1.00 34.41 362 PRO A CA 1
ATOM 2885 C C . PRO A 1 362 ? -17.958 -18.694 36.289 1.00 34.41 362 PRO A C 1
ATOM 2887 O O . PRO A 1 362 ? -18.519 -17.896 35.541 1.00 34.41 362 PRO A O 1
ATOM 2890 N N . SER A 1 363 ? -18.617 -19.770 36.752 1.00 41.59 363 SER A N 1
ATOM 2891 C CA . SER A 1 363 ? -19.882 -20.334 36.229 1.00 41.59 363 SER A CA 1
ATOM 2892 C C . SER A 1 363 ? -21.204 -19.623 36.595 1.00 41.59 363 SER A C 1
ATOM 2894 O O . SER A 1 363 ? -21.321 -18.904 37.580 1.00 41.59 363 SER A O 1
ATOM 2896 N N . ALA A 1 364 ? -22.250 -19.938 35.821 1.00 38.22 364 ALA A N 1
ATOM 2897 C CA . ALA A 1 364 ? -23.562 -19.287 35.755 1.00 38.22 364 ALA A CA 1
ATOM 2898 C C . ALA A 1 364 ? -24.443 -19.262 37.023 1.00 38.22 364 ALA A C 1
ATOM 2900 O O . ALA A 1 364 ? -25.512 -18.667 36.976 1.00 38.22 364 ALA A O 1
ATOM 2901 N N . ARG A 1 365 ? -24.029 -19.850 38.151 1.00 39.06 365 ARG A N 1
ATOM 2902 C CA . ARG A 1 365 ? -24.828 -19.832 39.394 1.00 39.06 365 ARG A CA 1
ATOM 2903 C C . ARG A 1 365 ? -24.559 -18.641 40.315 1.00 39.06 365 ARG A C 1
ATOM 2905 O O . ARG A 1 365 ? -25.333 -18.423 41.240 1.00 39.06 365 ARG A O 1
ATOM 2912 N N . GLU A 1 366 ? -23.520 -17.854 40.046 1.00 37.81 366 GLU A N 1
ATOM 2913 C CA . GLU A 1 366 ? -23.285 -16.577 40.739 1.00 37.81 366 GLU A CA 1
ATOM 2914 C C . GLU A 1 366 ? -23.971 -15.393 40.025 1.00 37.81 366 GLU A C 1
ATOM 2916 O O . GLU A 1 366 ? -24.322 -14.412 40.675 1.00 37.81 366 GLU A O 1
ATOM 2921 N N . ARG A 1 367 ? -24.318 -15.548 38.734 1.00 43.56 367 ARG A N 1
ATOM 2922 C CA . ARG A 1 367 ? -24.972 -14.520 37.897 1.00 43.56 367 ARG A CA 1
ATOM 2923 C C . ARG A 1 367 ? -26.394 -14.138 38.332 1.00 43.56 367 ARG A C 1
ATOM 2925 O O . ARG A 1 367 ? -26.831 -13.027 38.070 1.00 43.56 367 ARG A O 1
ATOM 2932 N N . GLU A 1 368 ? -27.119 -15.026 39.012 1.00 38.84 368 GLU A N 1
ATOM 2933 C CA . GLU A 1 368 ? -28.518 -14.771 39.406 1.00 38.84 368 GLU A CA 1
ATOM 2934 C C . GLU A 1 368 ? -28.663 -14.030 40.745 1.00 38.84 368 GLU A C 1
ATOM 2936 O O . GLU A 1 368 ? -29.750 -13.562 41.070 1.00 38.84 368 GLU A O 1
ATOM 2941 N N . ARG A 1 369 ? -27.585 -13.884 41.532 1.00 35.69 369 ARG A N 1
ATOM 2942 C CA . ARG A 1 369 ? -27.602 -13.043 42.748 1.00 35.69 369 ARG A CA 1
ATOM 2943 C C . ARG A 1 369 ? -27.063 -11.633 42.519 1.00 35.69 369 ARG A C 1
ATOM 2945 O O . ARG A 1 369 ? -27.305 -10.765 43.354 1.00 35.69 369 ARG A O 1
ATOM 2952 N N . GLU A 1 370 ? -26.375 -11.395 41.405 1.00 37.25 370 GLU A N 1
ATOM 2953 C CA . GLU A 1 370 ? -25.848 -10.073 41.040 1.00 37.25 370 GLU A CA 1
ATOM 2954 C C . GLU A 1 370 ? -26.900 -9.195 40.340 1.00 37.25 370 GLU A C 1
ATOM 2956 O O . GLU A 1 370 ? -26.914 -7.983 40.554 1.00 37.25 370 GLU A O 1
ATOM 2961 N N . SER A 1 371 ? -27.882 -9.785 39.644 1.00 36.03 371 SER A N 1
ATOM 2962 C CA . SER A 1 371 ? -28.925 -9.033 38.921 1.00 36.03 371 SER A CA 1
ATOM 2963 C C . SER A 1 371 ? -29.883 -8.230 39.813 1.00 36.03 371 SER A C 1
ATOM 2965 O O . SER A 1 371 ? -30.571 -7.335 39.328 1.00 36.03 371 SER A O 1
ATOM 2967 N N . GLU A 1 372 ? -29.947 -8.521 41.116 1.00 35.62 372 GLU A N 1
ATOM 2968 C CA . GLU A 1 372 ? -30.742 -7.736 42.077 1.00 35.62 372 GLU A CA 1
ATOM 2969 C C . GLU A 1 372 ? -29.920 -6.647 42.796 1.00 35.62 372 GLU A C 1
ATOM 2971 O O . GLU A 1 372 ? -30.498 -5.767 43.435 1.00 35.62 372 GLU A O 1
ATOM 2976 N N . MET A 1 373 ? -28.587 -6.644 42.649 1.00 35.09 373 MET A N 1
ATOM 2977 C CA . MET A 1 373 ? -27.684 -5.621 43.205 1.00 35.09 373 MET A CA 1
ATOM 2978 C C . MET A 1 373 ? -27.083 -4.676 42.143 1.00 35.09 373 MET A C 1
ATOM 2980 O O . MET A 1 373 ? -26.556 -3.622 42.498 1.00 35.09 373 MET A O 1
ATOM 2984 N N . GLU A 1 374 ? -27.209 -4.988 40.849 1.00 36.88 374 GLU A N 1
ATOM 2985 C CA . GLU A 1 374 ? -26.617 -4.215 39.741 1.00 36.88 374 GLU A CA 1
ATOM 2986 C C . GLU A 1 374 ? -27.276 -2.859 39.434 1.00 36.88 374 GLU A C 1
ATOM 2988 O O . GLU A 1 374 ? -26.700 -2.062 38.701 1.00 36.88 374 GLU A O 1
ATOM 2993 N N . ASN A 1 375 ? -28.404 -2.501 40.055 1.00 36.16 375 ASN A N 1
ATOM 2994 C CA . ASN A 1 375 ? -28.997 -1.166 39.870 1.00 36.16 375 ASN A CA 1
ATOM 2995 C C . ASN A 1 375 ? -28.388 -0.062 40.761 1.00 36.16 375 ASN A C 1
ATOM 2997 O O . ASN A 1 375 ? -28.959 1.026 40.849 1.00 36.16 375 ASN A O 1
ATOM 3001 N N . GLN A 1 376 ? -27.252 -0.306 41.434 1.00 37.56 376 GLN A N 1
ATOM 3002 C CA . GLN A 1 376 ? -26.599 0.716 42.272 1.00 37.56 376 GLN A CA 1
ATOM 3003 C C . GLN A 1 376 ? -25.066 0.846 42.170 1.00 37.56 376 GLN A C 1
ATOM 3005 O O . GLN A 1 376 ? -24.526 1.698 42.869 1.00 37.56 376 GLN A O 1
ATOM 3010 N N . ASN A 1 377 ? -24.349 0.118 41.300 1.00 37.03 377 ASN A N 1
ATOM 3011 C CA . ASN A 1 377 ? -22.868 0.146 41.291 1.00 37.03 377 ASN A CA 1
ATOM 3012 C C . ASN A 1 377 ? -22.189 0.425 39.927 1.00 37.03 377 ASN A C 1
ATOM 3014 O O . ASN A 1 377 ? -21.052 0.012 39.706 1.00 37.03 377 ASN A O 1
ATOM 3018 N N . ASP A 1 378 ? -22.814 1.202 39.037 1.00 38.06 378 ASP A N 1
ATOM 3019 C CA . ASP A 1 378 ? -22.201 1.667 37.773 1.00 38.06 378 ASP A CA 1
ATOM 3020 C C . ASP A 1 378 ? -21.244 2.874 37.950 1.00 38.06 378 ASP A C 1
ATOM 3022 O O . ASP A 1 378 ? -21.372 3.908 37.301 1.00 38.06 378 ASP A O 1
ATOM 3026 N N . LEU A 1 379 ? -20.297 2.786 38.892 1.00 37.81 379 LEU A N 1
ATOM 3027 C CA . LEU A 1 379 ? -19.294 3.842 39.132 1.00 37.81 379 LEU A CA 1
ATOM 3028 C C . LEU A 1 379 ? -17.865 3.320 39.385 1.00 37.81 379 LEU A C 1
ATOM 3030 O O . LEU A 1 379 ? -17.011 4.094 39.813 1.00 37.81 379 LEU A O 1
ATOM 3034 N N . SER A 1 380 ? -17.559 2.038 39.133 1.00 37.50 380 SER A N 1
ATOM 3035 C CA . SER A 1 380 ? -16.250 1.473 39.523 1.00 37.50 380 SER A CA 1
ATOM 3036 C C . SER A 1 380 ? -15.469 0.675 38.473 1.00 37.50 380 SER A C 1
ATOM 3038 O O . SER A 1 380 ? -14.455 0.078 38.837 1.00 37.50 380 SER A O 1
ATOM 3040 N N . LYS A 1 381 ? -15.849 0.659 37.186 1.00 36.78 381 LYS A N 1
ATOM 3041 C CA . LYS A 1 381 ? -14.938 0.163 36.134 1.00 36.78 381 LYS A CA 1
ATOM 3042 C C . LYS A 1 381 ? -14.094 1.330 35.604 1.00 36.78 381 LYS A C 1
ATOM 3044 O O . LYS A 1 381 ? -14.673 2.277 35.073 1.00 36.78 381 LYS A O 1
ATOM 3049 N N . PRO A 1 382 ? -12.755 1.313 35.762 1.00 35.00 382 PRO A N 1
ATOM 3050 C CA . PRO A 1 382 ? -11.922 2.368 35.206 1.00 35.00 382 PRO A CA 1
ATOM 3051 C C . PRO A 1 382 ? -12.026 2.345 33.671 1.00 35.00 382 PRO A C 1
ATOM 3053 O O . PRO A 1 382 ? -12.086 1.258 33.087 1.00 35.00 382 PRO A O 1
ATOM 3056 N N . PRO A 1 383 ? -12.069 3.514 33.012 1.00 45.47 383 PRO A N 1
ATOM 3057 C CA . PRO A 1 383 ? -12.130 3.595 31.557 1.00 45.47 383 PRO A CA 1
ATOM 3058 C C . PRO A 1 383 ? -10.930 2.876 30.910 1.00 45.47 383 PRO A C 1
ATOM 3060 O O . PRO A 1 383 ? -9.860 2.798 31.527 1.00 45.47 383 PRO A O 1
ATOM 3063 N N . PRO A 1 384 ? -11.085 2.339 29.681 1.00 58.22 384 PRO A N 1
ATOM 3064 C CA . PRO A 1 384 ? -9.989 1.695 28.964 1.00 58.22 384 PRO A CA 1
ATOM 3065 C C . PRO A 1 384 ? -8.799 2.650 28.852 1.00 58.22 384 PRO A C 1
ATOM 3067 O O . PRO A 1 384 ? -8.956 3.843 28.591 1.00 58.22 384 PRO A O 1
ATOM 3070 N N . LYS A 1 385 ? -7.599 2.117 29.095 1.00 74.06 385 LYS A N 1
ATOM 3071 C CA . LYS A 1 385 ? -6.377 2.916 29.145 1.00 74.06 385 LYS A CA 1
ATOM 3072 C C . LYS A 1 385 ? -6.082 3.513 27.755 1.00 74.06 385 LYS A C 1
ATOM 3074 O O . LYS A 1 385 ? -6.107 2.766 26.776 1.00 74.06 385 LYS A O 1
ATOM 3079 N N . PRO A 1 386 ? -5.799 4.822 27.655 1.00 85.88 386 PRO A N 1
ATOM 3080 C CA . PRO A 1 386 ? -5.532 5.487 26.382 1.00 85.88 386 PRO A CA 1
ATOM 3081 C C . PRO A 1 386 ? -4.300 4.909 25.672 1.00 85.88 386 PRO A C 1
ATOM 3083 O O . PRO A 1 386 ? -3.298 4.590 26.317 1.00 85.88 386 PRO A O 1
ATOM 3086 N N . ARG A 1 387 ? -4.361 4.808 24.335 1.00 91.88 387 ARG A N 1
ATOM 3087 C CA . ARG A 1 387 ? -3.239 4.345 23.502 1.00 91.88 387 ARG A CA 1
ATOM 3088 C C . ARG A 1 387 ? -2.048 5.296 23.633 1.00 91.88 387 ARG A C 1
ATOM 3090 O O . ARG A 1 387 ? -2.204 6.511 23.530 1.00 91.88 387 ARG A O 1
ATOM 3097 N N . THR A 1 388 ? -0.848 4.744 23.795 1.00 97.44 388 THR A N 1
ATOM 3098 C CA . THR A 1 388 ? 0.387 5.534 23.782 1.00 97.44 388 THR A CA 1
ATOM 3099 C C . THR A 1 388 ? 0.739 5.978 22.365 1.00 97.44 388 THR A C 1
ATOM 3101 O O . THR A 1 388 ? 0.794 5.156 21.448 1.00 97.44 388 THR A O 1
ATOM 3104 N N . VAL A 1 389 ? 1.019 7.273 22.198 1.00 98.38 389 VAL A N 1
ATOM 3105 C CA . VAL A 1 389 ? 1.533 7.842 20.942 1.00 98.38 389 VAL A CA 1
ATOM 3106 C C . VAL A 1 389 ? 2.902 8.459 21.202 1.00 98.38 389 VAL A C 1
ATOM 3108 O O . VAL A 1 389 ? 3.052 9.269 22.115 1.00 98.38 389 VAL A O 1
ATOM 3111 N N . CYS A 1 390 ? 3.907 8.084 20.416 1.00 98.62 390 CYS A N 1
ATOM 3112 C CA . CYS A 1 390 ? 5.256 8.635 20.489 1.00 98.62 390 CYS A CA 1
ATOM 3113 C C . CYS A 1 390 ? 5.555 9.437 19.224 1.00 98.62 390 CYS A C 1
ATOM 3115 O O . CYS A 1 390 ? 5.660 8.860 18.145 1.00 98.62 390 CYS A O 1
ATOM 3117 N N . CYS A 1 391 ? 5.747 10.746 19.360 1.00 98.75 391 CYS A N 1
ATOM 3118 C CA . CYS A 1 391 ? 6.159 11.618 18.262 1.00 98.75 391 CYS A CA 1
ATOM 3119 C C . CYS A 1 391 ? 7.660 11.897 18.385 1.00 98.75 391 CYS A C 1
ATOM 3121 O O . CYS A 1 391 ? 8.078 12.536 19.351 1.00 98.75 391 CYS A O 1
ATOM 3123 N N . ILE A 1 392 ? 8.463 11.399 17.444 1.00 98.88 392 ILE A N 1
ATOM 3124 C CA . ILE A 1 392 ? 9.933 11.451 17.461 1.00 98.88 392 ILE A CA 1
ATOM 3125 C C . ILE A 1 392 ? 10.413 12.514 16.473 1.00 98.88 392 ILE A C 1
ATOM 3127 O O . ILE A 1 392 ? 10.058 12.459 15.296 1.00 98.88 392 ILE A O 1
ATOM 3131 N N . GLY A 1 393 ? 11.219 13.458 16.960 1.00 98.62 393 GLY A N 1
ATOM 3132 C CA . GLY A 1 393 ? 11.782 14.547 16.162 1.00 98.62 393 GLY A CA 1
ATOM 3133 C C . GLY A 1 393 ? 12.864 14.139 15.166 1.00 98.62 393 GLY A C 1
ATOM 3134 O O . GLY A 1 393 ? 13.193 12.960 15.028 1.00 98.62 393 GLY A O 1
ATOM 3135 N N . ASP A 1 394 ? 13.435 15.145 14.507 1.00 98.75 394 ASP A N 1
ATOM 3136 C CA . ASP A 1 394 ? 14.422 15.004 13.435 1.00 98.75 394 ASP A CA 1
ATOM 3137 C C . ASP A 1 394 ? 15.676 14.238 13.897 1.00 98.75 394 ASP A C 1
ATOM 3139 O O . ASP A 1 394 ? 16.248 14.497 14.964 1.00 98.75 394 ASP A O 1
ATOM 3143 N N . ILE A 1 395 ? 16.123 13.280 13.077 1.00 98.75 395 ILE A N 1
ATOM 3144 C CA . ILE A 1 395 ? 17.182 12.320 13.441 1.00 98.75 395 ILE A CA 1
ATOM 3145 C C . ILE A 1 395 ? 18.516 12.666 12.780 1.00 98.75 395 ILE A C 1
ATOM 3147 O O . ILE A 1 395 ? 19.566 12.508 13.411 1.00 98.75 395 ILE A O 1
ATOM 3151 N N . HIS A 1 396 ? 18.490 13.112 11.522 1.00 98.56 396 HIS A N 1
ATOM 3152 C CA . HIS A 1 396 ? 19.645 13.601 10.771 1.00 98.56 396 HIS A CA 1
ATOM 3153 C C . HIS A 1 396 ? 20.885 12.696 10.867 1.00 98.56 396 HIS A C 1
ATOM 3155 O O . HIS A 1 396 ? 21.949 13.122 11.308 1.00 98.56 396 HIS A O 1
ATOM 3161 N N . GLY A 1 397 ? 20.761 11.410 10.531 1.00 97.75 397 GLY A N 1
ATOM 3162 C CA . GLY A 1 397 ? 21.896 10.481 10.461 1.00 97.75 397 GLY A CA 1
ATOM 3163 C C . GLY A 1 397 ? 22.564 10.134 11.802 1.00 97.75 397 GLY A C 1
ATOM 3164 O O . GLY A 1 397 ? 23.616 9.492 11.812 1.00 97.75 397 GLY A O 1
ATOM 3165 N N . TYR A 1 398 ? 21.999 10.531 12.948 1.00 97.69 398 TYR A N 1
ATOM 3166 C CA . TYR A 1 398 ? 22.554 10.221 14.270 1.00 97.69 398 TYR A CA 1
ATOM 3167 C C . TYR A 1 398 ? 22.009 8.903 14.841 1.00 97.69 398 TYR A C 1
ATOM 3169 O O . TYR A 1 398 ? 21.267 8.881 15.826 1.00 97.69 398 TYR A O 1
ATOM 3177 N N . ILE A 1 399 ? 22.440 7.772 14.274 1.00 98.38 399 ILE A N 1
ATOM 3178 C CA . ILE A 1 399 ? 22.001 6.429 14.700 1.00 98.38 399 ILE A CA 1
ATOM 3179 C C . ILE A 1 399 ? 22.194 6.156 16.201 1.00 98.38 399 ILE A C 1
ATOM 3181 O O . ILE A 1 399 ? 21.378 5.485 16.835 1.00 98.38 399 ILE A O 1
ATOM 3185 N N . THR A 1 400 ? 23.260 6.678 16.808 1.00 94.62 400 THR A N 1
ATOM 3186 C CA . THR A 1 400 ? 23.523 6.487 18.241 1.00 94.62 400 THR A CA 1
ATOM 3187 C C . THR A 1 400 ? 22.494 7.203 19.110 1.00 94.62 400 THR A C 1
ATOM 3189 O O . THR A 1 400 ? 22.081 6.640 20.124 1.00 94.62 400 THR A O 1
ATOM 3192 N N . LYS A 1 401 ? 22.042 8.395 18.699 1.00 97.94 401 LYS A N 1
ATOM 3193 C CA . LYS A 1 401 ? 20.971 9.144 19.369 1.00 97.94 401 LYS A CA 1
ATOM 3194 C C . LYS A 1 401 ? 19.642 8.416 19.210 1.00 97.94 401 LYS A C 1
ATOM 3196 O O . LYS A 1 401 ? 18.981 8.147 20.206 1.00 97.94 401 LYS A O 1
ATOM 3201 N N . LEU A 1 402 ? 19.317 7.977 17.992 1.00 98.56 402 LEU A N 1
ATOM 3202 C CA . LEU A 1 402 ? 18.100 7.208 17.716 1.00 98.56 402 LEU A CA 1
ATOM 3203 C C . LEU A 1 402 ? 18.009 5.936 18.575 1.00 98.56 402 LEU A C 1
ATOM 3205 O O . LEU A 1 402 ? 16.998 5.707 19.232 1.00 98.56 402 LEU A O 1
ATOM 3209 N N . ARG A 1 403 ? 19.077 5.129 18.635 1.00 98.12 403 ARG A N 1
ATOM 3210 C CA . ARG A 1 403 ? 19.098 3.896 19.446 1.00 98.12 403 ARG A CA 1
ATOM 3211 C C . ARG A 1 403 ? 18.952 4.169 20.942 1.00 98.12 403 ARG A C 1
ATOM 3213 O O . ARG A 1 403 ? 18.276 3.408 21.630 1.00 98.12 403 ARG A O 1
ATOM 3220 N N . LYS A 1 404 ? 19.588 5.228 21.451 1.00 97.00 404 LYS A N 1
ATOM 3221 C CA . LYS A 1 404 ? 19.471 5.623 22.862 1.00 97.00 404 LYS A CA 1
ATOM 3222 C C . LYS A 1 404 ? 18.072 6.131 23.188 1.00 97.00 404 LYS A C 1
ATOM 3224 O O . LYS A 1 404 ? 17.487 5.651 24.151 1.00 97.00 404 LYS A O 1
ATOM 3229 N N . LEU A 1 405 ? 17.516 7.019 22.362 1.00 98.38 405 LEU A N 1
ATOM 3230 C CA . LEU A 1 405 ? 16.144 7.500 22.512 1.00 98.38 405 LEU A CA 1
ATOM 3231 C C . LEU A 1 405 ? 15.153 6.336 22.484 1.00 98.38 405 LEU A C 1
ATOM 3233 O O . LEU A 1 405 ? 14.311 6.238 23.369 1.00 98.38 405 LEU A O 1
ATOM 3237 N N . TRP A 1 406 ? 15.300 5.415 21.528 1.00 98.50 406 TRP A N 1
ATOM 3238 C CA . TRP A 1 406 ? 14.467 4.217 21.456 1.00 98.50 406 TRP A CA 1
ATOM 3239 C C . TRP A 1 406 ? 14.560 3.373 22.730 1.00 98.50 406 TRP A C 1
ATOM 3241 O O . TRP A 1 406 ? 13.539 2.992 23.292 1.00 98.50 406 TRP A O 1
ATOM 3251 N N . SER A 1 407 ? 15.777 3.123 23.228 1.00 97.00 407 SER A N 1
ATOM 3252 C CA . SER A 1 407 ? 15.980 2.397 24.488 1.00 97.00 407 SER A CA 1
ATOM 3253 C C . SER A 1 407 ? 15.364 3.129 25.683 1.00 97.00 407 SER A C 1
ATOM 3255 O O . SER A 1 407 ? 14.873 2.472 26.601 1.00 97.00 407 SER A O 1
ATOM 3257 N N . ASN A 1 408 ? 15.401 4.462 25.703 1.00 96.38 408 ASN A N 1
ATOM 3258 C CA . ASN A 1 408 ? 14.808 5.262 26.770 1.00 96.38 408 ASN A CA 1
ATOM 3259 C C . ASN A 1 408 ? 13.279 5.218 26.713 1.00 96.38 408 ASN A C 1
ATOM 3261 O O . ASN A 1 408 ? 12.646 5.066 27.753 1.00 96.38 408 ASN A O 1
ATOM 3265 N N . LEU A 1 409 ? 12.686 5.263 25.518 1.00 97.56 409 LEU A N 1
ATOM 3266 C CA . LEU A 1 409 ? 11.248 5.061 25.324 1.00 97.56 409 LEU A CA 1
ATOM 3267 C C . LEU A 1 409 ? 10.813 3.666 25.788 1.00 97.56 409 LEU A C 1
ATOM 3269 O O . LEU A 1 409 ? 9.872 3.560 26.567 1.00 97.56 409 LEU A O 1
ATOM 3273 N N . GLU A 1 410 ? 11.540 2.620 25.388 1.00 96.00 410 GLU A N 1
ATOM 3274 C CA . GLU A 1 410 ? 11.279 1.228 25.786 1.00 96.00 410 GLU A CA 1
ATOM 3275 C C . GLU A 1 410 ? 11.410 1.011 27.304 1.00 96.00 410 GLU A C 1
ATOM 3277 O O . GLU A 1 410 ? 10.695 0.198 27.879 1.00 96.00 410 GLU A O 1
ATOM 3282 N N . THR A 1 411 ? 12.304 1.752 27.968 1.00 94.19 411 THR A N 1
ATOM 3283 C CA . THR A 1 411 ? 12.478 1.691 29.432 1.00 94.19 411 THR A CA 1
ATOM 3284 C C . THR A 1 411 ? 11.390 2.476 30.166 1.00 94.19 411 THR A C 1
ATOM 3286 O O . THR A 1 411 ? 10.930 2.074 31.231 1.00 94.19 411 THR A O 1
ATOM 3289 N N . LEU A 1 412 ? 10.999 3.629 29.623 1.00 94.50 412 LEU A N 1
ATOM 3290 C CA . LEU A 1 412 ? 10.049 4.531 30.257 1.00 94.50 412 LEU A CA 1
ATOM 3291 C C . LEU A 1 412 ? 8.603 4.043 30.141 1.00 94.50 412 LEU A C 1
ATOM 3293 O O . LEU A 1 412 ? 7.818 4.219 31.075 1.00 94.50 412 LEU A O 1
ATOM 3297 N N . ILE A 1 413 ? 8.234 3.537 28.968 1.00 95.25 413 ILE A N 1
ATOM 3298 C CA . ILE A 1 413 ? 6.860 3.178 28.635 1.00 95.25 413 ILE A CA 1
ATOM 3299 C C . ILE A 1 413 ? 6.633 1.728 29.073 1.00 95.25 413 ILE A C 1
ATOM 3301 O O . ILE A 1 413 ? 7.424 0.858 28.705 1.00 95.25 413 ILE A O 1
ATOM 3305 N N . PRO A 1 414 ? 5.561 1.426 29.832 1.00 94.38 414 PRO A N 1
ATOM 3306 C CA . PRO A 1 414 ? 5.270 0.057 30.232 1.00 94.38 414 PRO A CA 1
ATOM 3307 C C . PRO A 1 414 ? 5.211 -0.882 29.015 1.00 94.38 414 PRO A C 1
ATOM 3309 O O . PRO A 1 414 ? 4.586 -0.524 28.015 1.00 94.38 414 PRO A O 1
ATOM 3312 N N . PRO A 1 415 ? 5.791 -2.098 29.079 1.00 93.06 415 PRO A N 1
ATOM 3313 C CA . PRO A 1 415 ? 5.901 -2.974 27.911 1.00 93.06 415 PRO A CA 1
ATOM 3314 C C . PRO A 1 415 ? 4.593 -3.227 27.138 1.00 93.06 415 PRO A C 1
ATOM 3316 O O . PRO A 1 415 ? 4.649 -3.209 25.909 1.00 93.06 415 PRO A O 1
ATOM 3319 N N . PRO A 1 416 ? 3.416 -3.412 27.778 1.00 91.69 416 PRO A N 1
ATOM 3320 C CA . PRO A 1 416 ? 2.158 -3.577 27.043 1.00 91.69 416 PRO A CA 1
ATOM 3321 C C . PRO A 1 416 ? 1.763 -2.336 26.229 1.00 91.69 416 PRO A C 1
ATOM 3323 O O . PRO A 1 416 ? 1.298 -2.457 25.095 1.00 91.69 416 PRO A O 1
ATOM 3326 N N . ASP A 1 417 ? 1.989 -1.148 26.793 1.00 93.94 417 ASP A N 1
ATOM 3327 C CA . ASP A 1 417 ? 1.681 0.120 26.134 1.00 93.94 417 ASP A CA 1
ATOM 3328 C C . ASP A 1 417 ? 2.682 0.380 25.002 1.00 93.94 417 ASP A C 1
ATOM 3330 O O . ASP A 1 417 ? 2.300 0.754 23.896 1.00 93.94 417 ASP A O 1
ATOM 3334 N N . PHE A 1 418 ? 3.970 0.110 25.251 1.00 95.62 418 PHE A N 1
ATOM 3335 C CA . PHE A 1 418 ? 5.019 0.272 24.252 1.00 95.62 418 PHE A CA 1
ATOM 3336 C C . PHE A 1 418 ? 4.780 -0.651 23.059 1.00 95.62 418 PHE A C 1
ATOM 3338 O O . PHE A 1 418 ? 4.841 -0.197 21.923 1.00 95.62 418 PHE A O 1
ATOM 3345 N N . GLN A 1 419 ? 4.444 -1.926 23.282 1.00 92.88 419 GLN A N 1
ATOM 3346 C CA . GLN A 1 419 ? 4.228 -2.889 22.195 1.00 92.88 419 GLN A CA 1
ATOM 3347 C C . GLN A 1 419 ? 3.045 -2.560 21.280 1.00 92.88 419 GLN A C 1
ATOM 3349 O O . GLN A 1 419 ? 3.009 -3.075 20.168 1.00 92.88 419 GLN A O 1
ATOM 3354 N N . THR A 1 420 ? 2.098 -1.731 21.719 1.00 92.94 420 THR A N 1
ATOM 3355 C CA . THR A 1 420 ? 0.897 -1.357 20.947 1.00 92.94 420 THR A CA 1
ATOM 3356 C C . THR A 1 420 ? 0.875 0.123 20.547 1.00 92.94 420 THR A C 1
ATOM 3358 O O . THR A 1 420 ? -0.101 0.618 19.963 1.00 92.94 420 THR A O 1
ATOM 3361 N N . ALA A 1 421 ? 1.965 0.839 20.836 1.00 95.62 421 ALA A N 1
ATOM 3362 C CA . ALA A 1 421 ? 2.082 2.267 20.602 1.00 95.62 421 ALA A CA 1
ATOM 3363 C C . ALA A 1 421 ? 1.941 2.631 19.115 1.00 95.62 421 ALA A C 1
ATOM 3365 O O . ALA A 1 421 ? 2.323 1.875 18.215 1.00 95.62 421 ALA A O 1
ATOM 3366 N N . LEU A 1 422 ? 1.404 3.824 18.870 1.00 98.25 422 LEU A N 1
ATOM 3367 C CA . LEU A 1 422 ? 1.572 4.525 17.602 1.00 98.25 422 LEU A CA 1
ATOM 3368 C C . LEU A 1 422 ? 2.875 5.324 17.675 1.00 98.25 422 LEU A C 1
ATOM 3370 O O . LEU A 1 422 ? 3.031 6.171 18.551 1.00 98.25 422 LEU A O 1
ATOM 3374 N N . VAL A 1 423 ? 3.809 5.073 16.766 1.00 98.75 423 VAL A N 1
ATOM 3375 C CA . VAL A 1 423 ? 5.097 5.765 16.715 1.00 98.75 423 VAL A CA 1
ATOM 3376 C C . VAL A 1 423 ? 5.181 6.570 15.425 1.00 98.75 423 VAL A C 1
ATOM 3378 O O . VAL A 1 423 ? 5.231 6.007 14.334 1.00 98.75 423 VAL A O 1
ATOM 3381 N N . ILE A 1 424 ? 5.205 7.894 15.559 1.00 98.81 424 ILE A N 1
ATOM 3382 C CA . ILE A 1 424 ? 5.253 8.850 14.454 1.00 98.81 424 ILE A CA 1
ATOM 3383 C C . ILE A 1 424 ? 6.644 9.477 14.417 1.00 98.81 424 ILE A C 1
ATOM 3385 O O . ILE A 1 424 ? 7.019 10.253 15.295 1.00 98.81 424 ILE A O 1
ATOM 3389 N N . PHE A 1 425 ? 7.406 9.164 13.378 1.00 98.94 425 PHE A N 1
ATOM 3390 C CA . PHE A 1 425 ? 8.683 9.796 13.084 1.00 98.94 425 PHE A CA 1
ATOM 3391 C C . PHE A 1 425 ? 8.458 11.029 12.215 1.00 98.94 425 PHE A C 1
ATOM 3393 O O . PHE A 1 425 ? 7.936 10.916 11.106 1.00 98.94 425 PHE A O 1
ATOM 3400 N N . LEU A 1 426 ? 8.874 12.198 12.699 1.00 98.88 426 LEU A N 1
ATOM 3401 C CA . LEU A 1 426 ? 8.469 13.490 12.141 1.00 98.88 426 LEU A CA 1
ATOM 3402 C C . LEU A 1 426 ? 9.259 13.935 10.902 1.00 98.88 426 LEU A C 1
ATOM 3404 O O . LEU A 1 426 ? 8.975 15.011 10.383 1.00 98.88 426 LEU A O 1
ATOM 3408 N N . GLY A 1 427 ? 10.173 13.102 10.402 1.00 98.50 427 GLY A N 1
ATOM 3409 C CA . GLY A 1 427 ? 10.966 13.336 9.193 1.00 98.50 427 GLY A CA 1
ATOM 3410 C C . GLY A 1 427 ? 12.424 13.675 9.493 1.00 98.50 427 GLY A C 1
ATOM 3411 O O . GLY A 1 427 ? 12.882 13.552 10.628 1.00 98.50 427 GLY A O 1
ATOM 3412 N N . ASP A 1 428 ? 13.144 14.064 8.448 1.00 98.81 428 ASP A N 1
ATOM 3413 C CA . ASP A 1 428 ? 14.558 14.429 8.430 1.00 98.81 428 ASP A CA 1
ATOM 3414 C C . ASP A 1 428 ? 15.450 13.332 9.036 1.00 98.81 428 ASP A C 1
ATOM 3416 O O . ASP A 1 428 ? 16.110 13.477 10.070 1.00 98.81 428 ASP A O 1
ATOM 3420 N N . TYR A 1 429 ? 15.467 12.182 8.362 1.00 98.88 429 TYR A N 1
ATOM 3421 C CA . TYR A 1 429 ? 16.266 11.010 8.728 1.00 98.88 429 TYR A CA 1
ATOM 3422 C C . TYR A 1 429 ? 17.705 11.116 8.242 1.00 98.88 429 TYR A C 1
ATOM 3424 O O . TYR A 1 429 ? 18.615 10.580 8.882 1.00 98.88 429 TYR A O 1
ATOM 3432 N N . CYS A 1 430 ? 17.904 11.783 7.105 1.00 98.69 430 CYS A N 1
ATOM 3433 C CA . CYS A 1 430 ? 19.193 11.932 6.445 1.00 98.69 430 CYS A CA 1
ATOM 3434 C C . CYS A 1 430 ? 19.887 13.268 6.743 1.00 98.69 430 CYS A C 1
ATOM 3436 O O . CYS A 1 430 ? 19.318 14.191 7.321 1.00 98.69 430 CYS A O 1
ATOM 3438 N N . ASP A 1 431 ? 21.132 13.363 6.280 1.00 98.38 431 ASP A N 1
ATOM 3439 C CA . ASP A 1 431 ? 22.004 14.541 6.277 1.00 98.38 431 ASP A CA 1
ATOM 3440 C C . ASP A 1 431 ? 22.505 14.989 7.650 1.00 98.38 431 ASP A C 1
ATOM 3442 O O . ASP A 1 431 ? 21.993 14.589 8.690 1.00 98.38 431 ASP A O 1
ATOM 3446 N N . ARG A 1 432 ? 23.524 15.861 7.636 1.00 95.56 432 ARG A N 1
ATOM 3447 C CA . ARG A 1 432 ? 24.224 16.435 8.803 1.00 95.56 432 ARG A CA 1
ATOM 3448 C C . ARG A 1 432 ? 24.981 15.410 9.648 1.00 95.56 432 ARG A C 1
ATOM 3450 O O . ARG A 1 432 ? 26.200 15.553 9.794 1.00 95.56 432 ARG A O 1
ATOM 3457 N N . GLY A 1 433 ? 24.308 14.425 10.233 1.00 96.12 433 GLY A N 1
ATOM 3458 C CA . GLY A 1 433 ? 24.937 13.354 11.000 1.00 96.12 433 GLY A CA 1
ATOM 3459 C C . GLY A 1 433 ? 25.585 12.300 10.100 1.00 96.12 433 GLY A C 1
ATOM 3460 O O . GLY A 1 433 ? 25.347 12.273 8.892 1.00 96.12 433 GLY A O 1
ATOM 3461 N N . PRO A 1 434 ? 26.462 11.463 10.671 1.00 96.50 434 PRO A N 1
ATOM 3462 C CA . PRO A 1 434 ? 27.398 10.655 9.893 1.00 96.50 434 PRO A CA 1
ATOM 3463 C C . PRO A 1 434 ? 26.812 9.364 9.306 1.00 96.50 434 PRO A C 1
ATOM 3465 O O . PRO A 1 434 ? 27.472 8.748 8.477 1.00 96.50 434 PRO A O 1
ATOM 3468 N N . ASP A 1 435 ? 25.636 8.909 9.749 1.00 97.50 435 ASP A N 1
ATOM 3469 C CA . ASP A 1 435 ? 25.209 7.524 9.524 1.00 97.50 435 ASP A CA 1
ATOM 3470 C C . ASP A 1 435 ? 23.732 7.383 9.120 1.00 97.50 435 ASP A C 1
ATOM 3472 O O . ASP A 1 435 ? 22.935 6.692 9.760 1.00 97.50 435 ASP A O 1
ATOM 3476 N N . THR A 1 436 ? 23.357 8.060 8.030 1.00 98.75 436 THR A N 1
ATOM 3477 C CA . THR A 1 436 ? 22.019 7.967 7.420 1.00 98.75 436 THR A CA 1
ATOM 3478 C C . THR A 1 436 ? 21.647 6.527 7.072 1.00 98.75 436 THR A C 1
ATOM 3480 O O . THR A 1 436 ? 20.512 6.110 7.307 1.00 98.75 436 THR A O 1
ATOM 3483 N N . ARG A 1 437 ? 22.592 5.753 6.524 1.00 98.31 437 ARG A N 1
ATOM 3484 C CA . ARG A 1 437 ? 22.363 4.355 6.147 1.00 98.31 437 ARG A CA 1
ATOM 3485 C C . ARG A 1 437 ? 21.823 3.535 7.320 1.00 98.31 437 ARG A C 1
ATOM 3487 O O . ARG A 1 437 ? 20.730 2.989 7.201 1.00 98.31 437 ARG A O 1
ATOM 3494 N N . HIS A 1 438 ? 22.518 3.518 8.460 1.00 98.19 438 HIS A N 1
ATOM 3495 C CA . HIS A 1 438 ? 22.067 2.711 9.595 1.00 98.19 438 HIS A CA 1
ATOM 3496 C C . HIS A 1 438 ? 20.842 3.293 10.313 1.00 98.19 438 HIS A C 1
ATOM 3498 O O . HIS A 1 438 ? 20.138 2.542 10.992 1.00 98.19 438 HIS A O 1
ATOM 3504 N N . VAL A 1 439 ? 20.563 4.599 10.182 1.00 98.81 439 VAL A N 1
ATOM 3505 C CA . VAL A 1 439 ? 19.268 5.172 10.597 1.00 98.81 439 VAL A CA 1
ATOM 3506 C C . VAL A 1 439 ? 18.142 4.525 9.801 1.00 98.81 439 VAL A C 1
ATOM 3508 O O . VAL A 1 439 ? 17.221 3.986 10.407 1.00 98.81 439 VAL A O 1
ATOM 3511 N N . ILE A 1 440 ? 18.234 4.505 8.471 1.00 98.81 440 ILE A N 1
ATOM 3512 C CA . ILE A 1 440 ? 17.196 3.904 7.625 1.00 98.81 440 ILE A CA 1
ATOM 3513 C C . ILE A 1 440 ? 17.100 2.385 7.859 1.00 98.81 440 ILE A C 1
ATOM 3515 O O . ILE A 1 440 ? 15.9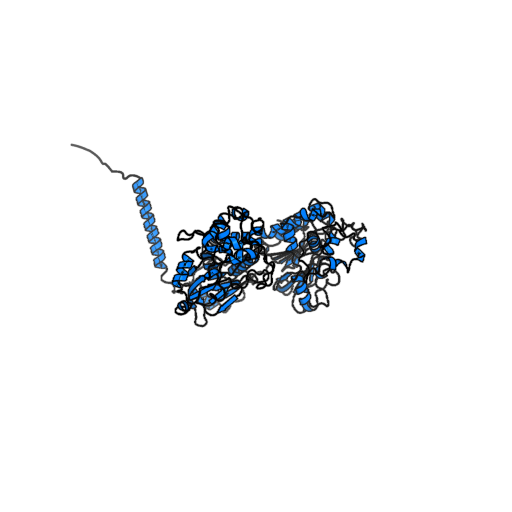88 1.892 8.032 1.00 98.81 440 ILE A O 1
ATOM 3519 N N . ASP A 1 441 ? 18.224 1.666 7.995 1.00 97.81 441 ASP A N 1
ATOM 3520 C CA . ASP A 1 441 ? 18.224 0.236 8.369 1.00 97.81 441 ASP A CA 1
ATOM 3521 C C . ASP A 1 441 ? 17.442 -0.006 9.675 1.00 97.81 441 ASP A C 1
ATOM 3523 O O . ASP A 1 441 ? 16.644 -0.939 9.790 1.00 97.81 441 ASP A O 1
ATOM 3527 N N . PHE A 1 442 ? 17.664 0.847 10.684 1.00 98.50 442 PHE A N 1
ATOM 3528 C CA . PHE A 1 442 ? 16.977 0.745 11.969 1.00 98.50 442 PHE A CA 1
ATOM 3529 C C . PHE A 1 442 ? 15.469 0.947 11.814 1.00 98.50 442 PHE A C 1
ATOM 3531 O O . PHE A 1 442 ? 14.708 0.147 12.354 1.00 98.50 442 PHE A O 1
ATOM 3538 N N . LEU A 1 443 ? 15.045 1.978 11.074 1.00 98.69 443 LEU A N 1
ATOM 3539 C CA . LEU A 1 443 ? 13.630 2.296 10.854 1.00 98.69 443 LEU A CA 1
ATOM 3540 C C . LEU A 1 443 ? 12.913 1.177 10.082 1.00 98.69 443 LEU A C 1
ATOM 3542 O O . LEU A 1 443 ? 11.830 0.759 10.490 1.00 98.69 443 LEU A O 1
ATOM 3546 N N . ILE A 1 444 ? 13.542 0.633 9.034 1.00 97.75 444 ILE A N 1
ATOM 3547 C CA . ILE A 1 444 ? 13.025 -0.511 8.260 1.00 97.75 444 ILE A CA 1
ATOM 3548 C C . ILE A 1 444 ? 12.863 -1.759 9.141 1.00 97.75 444 ILE A C 1
ATOM 3550 O O . ILE A 1 444 ? 11.915 -2.526 8.970 1.00 97.75 444 ILE A O 1
ATOM 3554 N N . GLY A 1 445 ? 13.753 -1.964 10.115 1.00 94.50 445 GLY A N 1
ATOM 3555 C CA . GLY A 1 445 ? 13.683 -3.101 11.033 1.00 94.50 445 GLY A CA 1
ATOM 3556 C C . GLY A 1 445 ? 12.561 -3.021 12.077 1.00 94.50 445 GLY A C 1
ATOM 3557 O O . GLY A 1 445 ? 12.187 -4.055 12.641 1.00 94.50 445 GLY A O 1
ATOM 3558 N N . LEU A 1 446 ? 12.008 -1.831 12.349 1.00 95.75 446 LEU A N 1
ATOM 3559 C CA . LEU A 1 446 ? 11.043 -1.624 13.435 1.00 95.75 446 LEU A CA 1
ATOM 3560 C C . LEU A 1 446 ? 9.751 -2.443 13.288 1.00 95.75 446 LEU A C 1
ATOM 3562 O O . LEU A 1 446 ? 9.412 -3.130 14.254 1.00 95.75 446 LEU A O 1
ATOM 3566 N N . PRO A 1 447 ? 9.060 -2.479 12.128 1.00 89.44 447 PRO A N 1
ATOM 3567 C CA . PRO A 1 447 ? 7.835 -3.269 11.981 1.00 89.44 447 PRO A CA 1
ATOM 3568 C C . PRO A 1 447 ? 8.041 -4.766 12.234 1.00 89.44 447 PRO A C 1
ATOM 3570 O O . PRO A 1 447 ? 7.167 -5.426 12.786 1.00 89.44 447 PRO A O 1
ATOM 3573 N N . SER A 1 448 ? 9.211 -5.307 11.877 1.00 87.56 448 SER A N 1
ATOM 3574 C CA . SER A 1 448 ? 9.537 -6.715 12.147 1.00 87.56 448 SER A CA 1
ATOM 3575 C C . SER A 1 448 ? 9.832 -6.963 13.627 1.00 87.56 448 SER A C 1
ATOM 3577 O O . SER A 1 448 ? 9.493 -8.017 14.161 1.00 87.56 448 SER A O 1
ATOM 3579 N N . LYS A 1 449 ? 10.468 -5.997 14.303 1.00 90.75 449 LYS A N 1
ATOM 3580 C CA . LYS A 1 449 ? 10.824 -6.098 15.723 1.00 90.75 449 LYS A CA 1
ATOM 3581 C C . LYS A 1 449 ? 9.626 -5.863 16.652 1.00 90.75 449 LYS A C 1
ATOM 3583 O O . LYS A 1 449 ? 9.550 -6.491 17.704 1.00 90.75 449 LYS A O 1
ATOM 3588 N N . TYR A 1 450 ? 8.700 -4.992 16.258 1.00 91.38 450 TYR A N 1
ATOM 3589 C CA . TYR A 1 450 ? 7.506 -4.626 17.019 1.00 91.38 450 TYR A CA 1
ATOM 3590 C C . TYR A 1 450 ? 6.256 -4.736 16.130 1.00 91.38 450 TYR A C 1
ATOM 3592 O O . TYR A 1 450 ? 5.698 -3.721 15.715 1.00 91.38 450 TYR A O 1
ATOM 3600 N N . PRO A 1 451 ? 5.785 -5.962 15.838 1.00 86.94 451 PRO A N 1
ATOM 3601 C CA . PRO A 1 451 ? 4.699 -6.191 14.878 1.00 86.94 451 PRO A CA 1
ATOM 3602 C C . PRO A 1 451 ? 3.337 -5.638 15.325 1.00 86.94 451 PRO A C 1
ATOM 3604 O O . PRO A 1 451 ? 2.439 -5.492 14.502 1.00 86.94 451 PRO A O 1
ATOM 3607 N N . ASN A 1 452 ? 3.183 -5.332 16.616 1.00 90.62 452 ASN A N 1
ATOM 3608 C CA . ASN A 1 452 ? 1.957 -4.778 17.194 1.00 90.62 452 ASN A CA 1
ATOM 3609 C C . ASN A 1 452 ? 1.980 -3.241 17.305 1.00 90.62 452 ASN A C 1
ATOM 3611 O O . ASN A 1 452 ? 0.960 -2.646 17.656 1.00 90.62 452 ASN A O 1
ATOM 3615 N N . GLN A 1 453 ? 3.114 -2.598 17.003 1.00 92.25 453 GLN A N 1
ATOM 3616 C CA . GLN A 1 453 ? 3.202 -1.143 16.902 1.00 92.25 453 GLN A CA 1
ATOM 3617 C C . GLN A 1 453 ? 2.725 -0.682 15.522 1.00 92.25 453 GLN A C 1
ATOM 3619 O O . GLN A 1 453 ? 2.915 -1.361 14.511 1.00 92.25 453 GLN A O 1
ATOM 3624 N N . THR A 1 454 ? 2.162 0.523 15.466 1.00 95.81 454 THR A N 1
ATOM 3625 C CA . THR A 1 454 ? 1.946 1.228 14.197 1.00 95.81 454 THR A CA 1
ATOM 3626 C C . THR A 1 454 ? 3.083 2.220 14.012 1.00 95.81 454 THR A C 1
ATOM 3628 O O . THR A 1 454 ? 3.315 3.044 14.891 1.00 95.81 454 THR A O 1
ATOM 3631 N N . HIS A 1 455 ? 3.780 2.157 12.878 1.00 98.00 455 HIS A N 1
ATOM 3632 C CA . HIS A 1 455 ? 4.883 3.064 12.564 1.00 98.00 455 HIS A CA 1
ATOM 3633 C C . HIS A 1 455 ? 4.485 3.992 11.423 1.00 98.00 455 HIS A C 1
ATOM 3635 O O . HIS A 1 455 ? 4.087 3.527 10.355 1.00 98.00 455 HIS A O 1
ATOM 3641 N N . VAL A 1 456 ? 4.622 5.294 11.645 1.00 98.56 456 VAL A N 1
ATOM 3642 C CA . VAL A 1 456 ? 4.388 6.334 10.644 1.00 98.56 456 VAL A CA 1
ATOM 3643 C C . VAL A 1 456 ? 5.696 7.067 10.408 1.00 98.56 456 VAL A C 1
ATOM 3645 O O . VAL A 1 456 ? 6.326 7.539 11.353 1.00 98.56 456 VAL A O 1
ATOM 3648 N N . PHE A 1 457 ? 6.092 7.179 9.144 1.00 98.88 457 PHE A N 1
ATOM 3649 C CA . PHE A 1 457 ? 7.320 7.851 8.735 1.00 98.88 457 PHE A CA 1
ATOM 3650 C C . PHE A 1 457 ? 6.965 9.043 7.845 1.00 98.88 457 PHE A C 1
ATOM 3652 O O . PHE A 1 457 ? 6.572 8.871 6.686 1.00 98.88 457 PHE A O 1
ATOM 3659 N N . LEU A 1 458 ? 7.043 10.254 8.401 1.00 98.81 458 LEU A N 1
ATOM 3660 C CA . LEU A 1 458 ? 6.831 11.471 7.630 1.00 98.81 458 LEU A CA 1
ATOM 3661 C C . LEU A 1 458 ? 8.029 11.760 6.721 1.00 98.81 458 LEU A C 1
ATOM 3663 O O . LEU A 1 458 ? 9.180 11.579 7.100 1.00 98.81 458 LEU A O 1
ATOM 3667 N N . SER A 1 459 ? 7.769 12.297 5.535 1.00 98.75 459 SER A N 1
ATOM 3668 C CA . SER A 1 459 ? 8.824 12.878 4.709 1.00 98.75 459 SER A CA 1
ATOM 3669 C C . SER A 1 459 ? 9.251 14.213 5.300 1.00 98.75 459 SER A C 1
ATOM 3671 O O . SER A 1 459 ? 8.470 15.165 5.293 1.00 98.75 459 SER A O 1
ATOM 3673 N N . GLY A 1 460 ? 10.506 14.313 5.726 1.00 98.75 460 GLY A N 1
ATOM 3674 C CA . GLY A 1 460 ? 11.148 15.598 5.951 1.00 98.75 460 GLY A CA 1
ATOM 3675 C C . GLY A 1 460 ? 11.469 16.318 4.642 1.00 98.75 460 GLY A C 1
ATOM 3676 O O . GLY A 1 460 ? 11.341 15.746 3.547 1.00 98.75 460 GLY A O 1
ATOM 3677 N N . ASN A 1 461 ? 11.898 17.582 4.717 1.00 98.75 461 ASN A N 1
ATOM 3678 C CA . ASN A 1 461 ? 12.384 18.267 3.516 1.00 98.75 461 ASN A CA 1
ATOM 3679 C C . ASN A 1 461 ? 13.745 17.735 3.064 1.00 98.75 461 ASN A C 1
ATOM 3681 O O . ASN A 1 461 ? 14.042 17.828 1.870 1.00 98.75 461 ASN A O 1
ATOM 3685 N N . HIS A 1 462 ? 14.562 17.207 3.978 1.00 98.81 462 HIS A N 1
ATOM 3686 C CA . HIS A 1 462 ? 15.806 16.529 3.628 1.00 98.81 462 HIS A CA 1
ATOM 3687 C C . HIS A 1 462 ? 15.519 15.191 2.937 1.00 98.81 462 HIS A C 1
ATOM 3689 O O . HIS A 1 462 ? 16.047 14.943 1.851 1.00 98.81 462 HIS A O 1
ATOM 3695 N N . ASP A 1 463 ? 14.594 14.390 3.473 1.00 98.81 463 ASP A N 1
ATOM 3696 C CA . ASP A 1 463 ? 14.261 13.079 2.897 1.00 98.81 463 ASP A CA 1
ATOM 3697 C C . ASP A 1 463 ? 13.580 13.204 1.532 1.00 98.81 463 ASP A C 1
ATOM 3699 O O . ASP A 1 463 ? 13.884 12.433 0.625 1.00 98.81 463 ASP A O 1
ATOM 3703 N N . LEU A 1 464 ? 12.716 14.212 1.344 1.00 98.75 464 LEU A N 1
ATOM 3704 C CA . LEU A 1 464 ? 12.126 14.521 0.037 1.00 98.75 464 LEU A CA 1
ATOM 3705 C C . LEU A 1 464 ? 13.217 14.795 -1.005 1.00 98.75 464 LEU A C 1
ATOM 3707 O O . LEU A 1 464 ? 13.125 14.367 -2.157 1.00 98.75 464 LEU A O 1
ATOM 3711 N N . ALA A 1 465 ? 14.235 15.556 -0.611 1.00 98.81 465 ALA A N 1
ATOM 3712 C CA . ALA A 1 465 ? 15.321 15.943 -1.490 1.00 98.81 465 ALA A CA 1
ATOM 3713 C C . ALA A 1 465 ? 16.251 14.754 -1.792 1.00 98.81 465 ALA A C 1
ATOM 3715 O O . ALA A 1 465 ? 16.673 14.582 -2.936 1.00 98.81 465 ALA A O 1
ATOM 3716 N N . PHE A 1 466 ? 16.481 13.876 -0.814 1.00 98.81 466 PHE A N 1
ATOM 3717 C CA . PHE A 1 466 ? 17.180 12.613 -1.026 1.00 98.81 466 PHE A CA 1
ATOM 3718 C C . PHE A 1 466 ? 16.391 11.675 -1.957 1.00 98.81 466 PHE A C 1
ATOM 3720 O O . PHE A 1 466 ? 16.943 11.181 -2.940 1.00 98.81 466 PHE A O 1
ATOM 3727 N N . ALA A 1 467 ? 15.085 11.505 -1.728 1.00 98.62 467 ALA A N 1
ATOM 3728 C CA . ALA A 1 467 ? 14.183 10.724 -2.576 1.00 98.62 467 ALA A CA 1
ATOM 3729 C C . ALA A 1 467 ? 14.148 11.241 -4.026 1.00 98.62 467 ALA A C 1
ATOM 3731 O O . ALA A 1 467 ? 14.170 10.452 -4.974 1.00 98.62 467 ALA A O 1
ATOM 3732 N N . ALA A 1 468 ? 14.154 12.567 -4.207 1.00 98.19 468 ALA A N 1
ATOM 3733 C CA . ALA A 1 468 ? 14.284 13.200 -5.517 1.00 98.19 468 ALA A CA 1
ATOM 3734 C C . ALA A 1 468 ? 15.584 12.806 -6.219 1.00 98.19 468 ALA A C 1
ATOM 3736 O O . ALA A 1 468 ? 15.568 12.514 -7.411 1.00 98.19 468 ALA A O 1
ATOM 3737 N N . PHE A 1 469 ? 16.701 12.804 -5.490 1.00 98.56 469 PHE A N 1
ATOM 3738 C CA . PHE A 1 469 ? 18.006 12.485 -6.054 1.00 98.56 469 PHE A CA 1
ATOM 3739 C C . PHE A 1 469 ? 18.124 11.010 -6.469 1.00 98.56 469 PHE A C 1
ATOM 3741 O O . PHE A 1 469 ? 18.666 10.719 -7.531 1.00 98.56 469 PHE A O 1
ATOM 3748 N N . VAL A 1 470 ? 17.583 10.077 -5.676 1.00 97.81 470 VAL A N 1
ATOM 3749 C CA . VAL A 1 470 ? 17.611 8.637 -6.007 1.00 97.81 470 VAL A CA 1
ATOM 3750 C C . VAL A 1 470 ? 16.509 8.194 -6.977 1.00 97.81 470 VAL A C 1
ATOM 3752 O O . VAL A 1 470 ? 16.438 7.009 -7.304 1.00 97.81 470 VAL A O 1
ATOM 3755 N N . GLY A 1 471 ? 15.672 9.126 -7.444 1.00 96.38 471 GLY A N 1
ATOM 3756 C CA . GLY A 1 471 ? 14.680 8.888 -8.494 1.00 96.38 471 GLY A CA 1
ATOM 3757 C C . GLY A 1 471 ? 13.446 8.107 -8.041 1.00 96.38 471 GLY A C 1
ATOM 3758 O O . GLY A 1 471 ? 12.900 7.342 -8.828 1.00 96.38 471 GLY A O 1
ATOM 3759 N N . VAL A 1 472 ? 13.017 8.262 -6.782 1.00 96.56 472 VAL A N 1
ATOM 3760 C CA . VAL A 1 472 ? 11.872 7.510 -6.219 1.00 96.56 472 VAL A CA 1
ATOM 3761 C C . VAL A 1 472 ? 10.643 8.374 -5.932 1.00 96.56 472 VAL A C 1
ATOM 3763 O O . VAL A 1 472 ? 9.662 7.898 -5.364 1.00 96.56 472 VAL A O 1
ATOM 3766 N N . LEU A 1 473 ? 10.671 9.652 -6.324 1.00 95.38 473 LEU A N 1
ATOM 3767 C CA . LEU A 1 473 ? 9.493 10.511 -6.240 1.00 95.38 473 LEU A CA 1
ATOM 3768 C C . LEU A 1 473 ? 8.435 10.117 -7.276 1.00 95.38 473 LEU A C 1
ATOM 3770 O O . LEU A 1 473 ? 8.786 9.770 -8.405 1.00 95.38 473 LEU A O 1
ATOM 3774 N N . PRO A 1 474 ? 7.136 10.249 -6.946 1.00 91.62 474 PRO A N 1
ATOM 3775 C CA . PRO A 1 474 ? 6.088 10.061 -7.933 1.00 91.62 474 PRO A CA 1
ATOM 3776 C C . PRO A 1 474 ? 6.214 11.118 -9.043 1.00 91.62 474 PRO A C 1
ATOM 3778 O O . PRO A 1 474 ? 6.504 12.289 -8.749 1.00 91.62 474 PRO A O 1
ATOM 3781 N N . PRO A 1 475 ? 5.976 10.738 -10.311 1.00 88.50 475 PRO A N 1
ATOM 3782 C CA . PRO A 1 475 ? 6.052 11.671 -11.422 1.00 88.50 475 PRO A CA 1
ATOM 3783 C C . PRO A 1 475 ? 5.018 12.797 -11.252 1.00 88.50 475 PRO A C 1
ATOM 3785 O O . PRO A 1 475 ? 3.919 12.554 -10.733 1.00 88.50 475 PRO A O 1
ATOM 3788 N N . PRO A 1 476 ? 5.319 14.028 -11.701 1.00 89.06 476 PRO A N 1
ATOM 3789 C CA . PRO A 1 476 ? 4.395 15.140 -11.547 1.00 89.06 476 PRO A CA 1
ATOM 3790 C C . PRO A 1 476 ? 3.071 14.881 -12.284 1.00 89.06 476 PRO A C 1
ATOM 3792 O O . PRO A 1 476 ? 3.035 14.483 -13.453 1.00 89.06 476 PRO A O 1
ATOM 3795 N N . ARG A 1 477 ? 1.943 15.122 -11.605 1.00 79.25 477 ARG A N 1
ATOM 3796 C CA . ARG A 1 477 ? 0.607 14.870 -12.172 1.00 79.25 477 ARG A CA 1
ATOM 3797 C C . ARG A 1 477 ? 0.357 15.747 -13.403 1.00 79.25 477 ARG A C 1
ATOM 3799 O O . ARG A 1 477 ? 0.540 16.958 -13.355 1.00 79.25 477 ARG A O 1
ATOM 3806 N N . GLY A 1 478 ? -0.148 15.157 -14.486 1.00 72.38 478 GLY A N 1
ATOM 3807 C CA . GLY A 1 478 ? -0.473 15.893 -15.716 1.00 72.38 478 GLY A CA 1
ATOM 3808 C C . GLY A 1 478 ? 0.658 15.969 -16.747 1.00 72.38 478 GLY A C 1
ATOM 3809 O O . GLY A 1 478 ? 0.530 16.715 -17.712 1.00 72.38 478 GLY A O 1
ATOM 3810 N N . GLY A 1 479 ? 1.733 15.190 -16.577 1.00 72.44 479 GLY A N 1
ATOM 3811 C CA . GLY A 1 479 ? 2.741 14.956 -17.620 1.00 72.44 479 GLY A CA 1
ATOM 3812 C C . GLY A 1 479 ? 3.814 16.039 -17.757 1.00 72.44 479 GLY A C 1
ATOM 3813 O O . GLY A 1 479 ? 4.606 15.987 -18.694 1.00 72.44 479 GLY A O 1
ATOM 3814 N N . SER A 1 480 ? 3.865 17.013 -16.845 1.00 81.94 480 SER A N 1
ATOM 3815 C CA . SER A 1 480 ? 4.997 17.938 -16.742 1.00 81.94 480 SER A CA 1
ATOM 3816 C C . SER A 1 480 ? 6.243 17.206 -16.238 1.00 81.94 480 SER A C 1
ATOM 3818 O O . SER A 1 480 ? 6.146 16.446 -15.277 1.00 81.94 480 SER A O 1
ATOM 3820 N N . GLY A 1 481 ? 7.407 17.472 -16.831 1.00 89.06 481 GLY A N 1
ATOM 3821 C CA . GLY A 1 481 ? 8.681 16.962 -16.316 1.00 89.06 481 GLY A CA 1
ATOM 3822 C C . GLY A 1 481 ? 9.092 17.651 -15.014 1.00 89.06 481 GLY A C 1
ATOM 3823 O O . GLY A 1 481 ? 8.668 18.776 -14.727 1.00 89.06 481 GLY A O 1
ATOM 3824 N N . PHE A 1 482 ? 9.968 17.011 -14.238 1.00 94.00 482 PHE A N 1
ATOM 3825 C CA . PHE A 1 482 ? 10.482 17.599 -12.997 1.00 94.00 482 PHE A CA 1
ATOM 3826 C C . PHE A 1 482 ? 11.250 18.912 -13.214 1.00 94.00 482 PHE A C 1
ATOM 3828 O O . PHE A 1 482 ? 11.344 19.737 -12.301 1.00 94.00 482 PHE A O 1
ATOM 3835 N N . SER A 1 483 ? 11.747 19.143 -14.429 1.00 92.94 483 SER A N 1
ATOM 3836 C CA . SER A 1 483 ? 12.472 20.353 -14.813 1.00 92.94 483 SER A CA 1
ATOM 3837 C C . SER A 1 483 ? 11.669 21.650 -14.696 1.00 92.94 483 SER A C 1
ATOM 3839 O O . SER A 1 483 ? 12.245 22.722 -14.491 1.00 92.94 483 SER A O 1
ATOM 3841 N N . GLU A 1 484 ? 10.337 21.574 -14.717 1.00 93.62 484 GLU A N 1
ATOM 3842 C CA . GLU A 1 484 ? 9.457 22.724 -14.477 1.00 93.62 484 GLU A CA 1
ATOM 3843 C C . GLU A 1 484 ? 9.683 23.349 -13.091 1.00 93.62 484 GLU A C 1
ATOM 3845 O O . GLU A 1 484 ? 9.602 24.569 -12.928 1.00 93.62 484 GLU A O 1
ATOM 3850 N N . THR A 1 485 ? 10.049 22.525 -12.104 1.00 96.06 485 THR A N 1
ATOM 3851 C CA . THR A 1 485 ? 10.277 22.958 -10.717 1.00 96.06 485 THR A CA 1
ATOM 3852 C C . THR A 1 485 ? 11.525 23.827 -10.555 1.00 96.06 485 THR A C 1
ATOM 3854 O O . THR A 1 485 ? 11.705 24.488 -9.538 1.00 96.06 485 THR A O 1
ATOM 3857 N N . TRP A 1 486 ? 12.402 23.893 -11.556 1.00 97.00 486 TRP A N 1
ATOM 3858 C CA . TRP A 1 486 ? 13.659 24.631 -11.443 1.00 97.00 486 TRP A CA 1
ATOM 3859 C C . TRP A 1 486 ? 13.479 26.145 -11.563 1.00 97.00 486 TRP A C 1
ATOM 3861 O O . TRP A 1 486 ? 14.251 26.908 -10.980 1.00 97.00 486 TRP A O 1
ATOM 3871 N N . ARG A 1 487 ? 12.473 26.588 -12.328 1.00 94.94 487 ARG A N 1
ATOM 3872 C CA . ARG A 1 487 ? 12.368 27.974 -12.815 1.00 94.94 487 ARG A CA 1
ATOM 3873 C C . ARG A 1 487 ? 12.318 29.009 -11.701 1.00 94.94 487 ARG A C 1
ATOM 3875 O O . ARG A 1 487 ? 13.022 30.011 -11.782 1.00 94.94 487 ARG A O 1
ATOM 3882 N N . GLU A 1 488 ? 11.514 28.761 -10.671 1.00 96.31 488 GLU A N 1
ATOM 3883 C CA . GLU A 1 488 ? 11.311 29.706 -9.565 1.00 96.31 488 GLU A CA 1
ATOM 3884 C C . GLU A 1 488 ? 12.621 30.010 -8.821 1.00 96.31 488 GLU A C 1
ATOM 3886 O O . GLU A 1 488 ? 12.859 31.144 -8.410 1.00 96.31 488 GLU A O 1
ATOM 3891 N N . TYR A 1 489 ? 13.513 29.020 -8.716 1.00 96.25 489 TYR A N 1
ATOM 3892 C CA . TYR A 1 489 ? 14.756 29.123 -7.951 1.00 96.25 489 TYR A CA 1
ATOM 3893 C C . TYR A 1 489 ? 16.010 29.214 -8.823 1.00 96.25 489 TYR A C 1
ATOM 3895 O O . TYR A 1 489 ? 17.113 29.182 -8.280 1.00 96.25 489 TYR A O 1
ATOM 3903 N N . ALA A 1 490 ? 15.881 29.371 -10.145 1.00 95.56 490 ALA A N 1
ATOM 3904 C CA . ALA A 1 490 ? 17.005 29.332 -11.088 1.00 95.56 490 ALA A CA 1
ATOM 3905 C C . ALA A 1 490 ? 18.143 30.308 -10.727 1.00 95.56 490 ALA A C 1
ATOM 3907 O O . ALA A 1 490 ? 19.318 29.980 -10.871 1.00 95.56 490 ALA A O 1
ATOM 3908 N N . ALA A 1 491 ? 17.816 31.476 -10.161 1.00 96.06 491 ALA A N 1
ATOM 3909 C CA . ALA A 1 491 ? 18.806 32.453 -9.697 1.00 96.06 491 ALA A CA 1
ATOM 3910 C C . ALA A 1 491 ? 19.713 31.940 -8.554 1.00 96.06 491 ALA A C 1
ATOM 3912 O O . ALA A 1 491 ? 20.773 32.510 -8.303 1.00 96.06 491 ALA A O 1
ATOM 3913 N N . SER A 1 492 ? 19.317 30.873 -7.852 1.00 95.25 492 SER A N 1
ATOM 3914 C CA . SER A 1 492 ? 20.109 30.250 -6.782 1.00 95.25 492 SER A CA 1
ATOM 3915 C C . SER A 1 492 ? 21.076 29.179 -7.288 1.00 95.25 492 SER A C 1
ATOM 3917 O O . SER A 1 492 ? 21.963 28.782 -6.532 1.00 95.25 492 SER A O 1
ATOM 3919 N N . GLU A 1 493 ? 20.943 28.737 -8.545 1.00 96.00 493 GLU A N 1
ATOM 3920 C CA . GLU A 1 493 ? 21.696 27.606 -9.097 1.00 96.00 493 GLU A CA 1
ATOM 3921 C C . GLU A 1 493 ? 23.209 27.802 -8.999 1.00 96.00 493 GLU A C 1
ATOM 3923 O O . GLU A 1 493 ? 23.927 26.889 -8.597 1.00 96.00 493 GLU A O 1
ATOM 3928 N N . GLU A 1 494 ? 23.704 29.000 -9.314 1.00 94.06 494 GLU A N 1
ATOM 3929 C CA . GLU A 1 494 ? 25.137 29.282 -9.265 1.00 94.06 494 GLU A CA 1
ATOM 3930 C C . GLU A 1 494 ? 25.685 29.226 -7.832 1.00 94.06 494 GLU A C 1
ATOM 3932 O O . GLU A 1 494 ? 26.737 28.633 -7.585 1.00 94.06 494 GLU A O 1
ATOM 3937 N N . ARG A 1 495 ? 24.971 29.833 -6.878 1.00 94.81 495 ARG A N 1
ATOM 3938 C CA . ARG A 1 495 ? 25.385 29.895 -5.469 1.00 94.81 495 ARG A CA 1
ATOM 3939 C C . ARG A 1 495 ? 25.365 28.513 -4.819 1.00 94.81 495 ARG A C 1
ATOM 3941 O O . ARG A 1 495 ? 26.271 28.179 -4.055 1.00 94.81 495 ARG A O 1
ATOM 3948 N N . GLU A 1 496 ? 24.310 27.749 -5.083 1.00 96.06 496 GLU A N 1
ATOM 3949 C CA . GLU A 1 496 ? 24.070 26.428 -4.494 1.00 96.06 496 GLU A CA 1
ATOM 3950 C C . GLU A 1 496 ? 24.791 25.305 -5.250 1.00 96.06 496 GLU A C 1
ATOM 3952 O O . GLU A 1 496 ? 24.920 24.209 -4.714 1.00 96.06 496 GLU A O 1
ATOM 3957 N N . GLY A 1 497 ? 25.270 25.586 -6.466 1.00 96.44 497 GLY A N 1
ATOM 3958 C CA . GLY A 1 497 ? 26.010 24.652 -7.306 1.00 96.44 497 GLY A CA 1
ATOM 3959 C C . GLY A 1 497 ? 25.220 23.385 -7.591 1.00 96.44 497 GLY A C 1
ATOM 3960 O O . GLY A 1 497 ? 25.721 22.298 -7.326 1.00 96.44 497 GLY A O 1
ATOM 3961 N N . TRP A 1 498 ? 23.979 23.523 -8.068 1.00 97.94 498 TRP A N 1
ATOM 3962 C CA . TRP A 1 498 ? 23.076 22.385 -8.274 1.00 97.94 498 TRP A CA 1
ATOM 3963 C C . TRP A 1 498 ? 23.731 21.252 -9.067 1.00 97.94 498 TRP A C 1
ATOM 3965 O O . TRP A 1 498 ? 24.518 21.500 -9.982 1.00 97.94 498 TRP A O 1
ATOM 3975 N N . PHE A 1 499 ? 23.352 20.017 -8.745 1.00 97.56 499 PHE A N 1
ATOM 3976 C CA . PHE A 1 499 ? 23.802 18.817 -9.440 1.00 97.56 499 PHE A CA 1
ATOM 3977 C C . PHE A 1 499 ? 23.459 18.868 -10.943 1.00 97.56 499 PHE A C 1
ATOM 3979 O O . PHE A 1 499 ? 22.368 19.316 -11.329 1.00 97.56 499 PHE A O 1
ATOM 3986 N N . LYS A 1 500 ? 24.429 18.471 -11.780 1.00 95.12 500 LYS A N 1
ATOM 3987 C CA . LYS A 1 500 ? 24.445 18.648 -13.248 1.00 95.12 500 LYS A CA 1
ATOM 3988 C C . LYS A 1 500 ? 25.157 17.505 -13.996 1.00 95.12 500 LYS A C 1
ATOM 3990 O O . LYS A 1 500 ? 25.642 17.720 -15.101 1.00 95.12 500 LYS A O 1
ATOM 3995 N N . GLU A 1 501 ? 25.291 16.322 -13.399 1.00 93.00 501 GLU A N 1
ATOM 3996 C CA . GLU A 1 501 ? 25.914 15.188 -14.099 1.00 93.00 501 GLU A CA 1
ATOM 3997 C C . GLU A 1 501 ? 24.992 14.691 -15.222 1.00 93.00 501 GLU A C 1
ATOM 3999 O O . GLU A 1 501 ? 23.872 14.258 -14.948 1.00 93.00 501 GLU A O 1
ATOM 4004 N N . GLU A 1 502 ? 25.442 14.804 -16.477 1.00 87.00 502 GLU A N 1
ATOM 4005 C CA . GLU A 1 502 ? 24.647 14.480 -17.671 1.00 87.00 502 GLU A CA 1
ATOM 4006 C C . GLU A 1 502 ? 24.070 13.059 -17.621 1.00 87.00 502 GLU A C 1
ATOM 4008 O O . GLU A 1 502 ? 24.756 12.101 -17.262 1.00 87.00 502 GLU A O 1
ATOM 4013 N N . GLY A 1 503 ? 22.798 12.929 -18.004 1.00 87.12 503 GLY A N 1
ATOM 4014 C CA . GLY A 1 503 ? 22.058 11.666 -17.988 1.00 87.12 503 GLY A CA 1
ATOM 4015 C C . GLY A 1 503 ? 21.394 11.326 -16.650 1.00 87.12 503 GLY A C 1
ATOM 4016 O O . GLY A 1 503 ? 20.654 10.344 -16.591 1.00 87.12 503 GLY A O 1
ATOM 4017 N N . PHE A 1 504 ? 21.622 12.119 -15.597 1.00 90.00 504 PHE A N 1
ATOM 4018 C CA . PHE A 1 504 ? 21.017 11.909 -14.278 1.00 90.00 504 PHE A CA 1
ATOM 4019 C C . PHE A 1 504 ? 20.146 13.073 -13.791 1.00 90.00 504 PHE A C 1
ATOM 4021 O O . PHE A 1 504 ? 19.234 12.848 -12.999 1.00 90.00 504 PHE A O 1
ATOM 4028 N N . TYR A 1 505 ? 20.411 14.317 -14.202 1.00 91.56 505 TYR A N 1
ATOM 4029 C CA . TYR A 1 505 ? 19.764 15.497 -13.605 1.00 91.56 505 TYR A CA 1
ATOM 4030 C C . TYR A 1 505 ? 18.564 16.031 -14.397 1.00 91.56 505 TYR A C 1
ATOM 4032 O O . TYR A 1 505 ? 17.796 16.832 -13.863 1.00 91.56 505 TYR A O 1
ATOM 4040 N N . GLU A 1 506 ? 18.414 15.636 -15.661 1.00 91.50 506 GLU A N 1
ATOM 4041 C CA . GLU A 1 506 ? 17.475 16.217 -16.625 1.00 91.50 506 GLU A CA 1
ATOM 4042 C C . GLU A 1 506 ? 16.010 16.011 -16.218 1.00 91.50 506 GLU A C 1
ATOM 4044 O O . GLU A 1 506 ? 15.175 16.886 -16.455 1.00 91.50 506 GLU A O 1
ATOM 4049 N N . ASP A 1 507 ? 15.726 14.894 -15.549 1.00 90.19 507 ASP A N 1
ATOM 4050 C CA . ASP A 1 507 ? 14.417 14.557 -14.985 1.00 90.19 507 ASP A CA 1
ATOM 4051 C C . ASP A 1 507 ? 14.455 14.485 -13.449 1.00 90.19 507 ASP A C 1
ATOM 4053 O O . ASP A 1 507 ? 13.814 13.654 -12.817 1.00 90.19 507 ASP A O 1
ATOM 4057 N N . MET A 1 508 ? 15.247 15.355 -12.817 1.00 96.31 508 MET A N 1
ATOM 4058 C CA . MET A 1 508 ? 15.357 15.418 -11.359 1.00 96.31 508 MET A CA 1
ATOM 4059 C C . MET A 1 508 ? 14.602 16.624 -10.796 1.00 96.31 508 MET A C 1
ATOM 4061 O O . MET A 1 508 ? 14.775 17.761 -11.248 1.00 96.31 508 MET A O 1
ATOM 4065 N N . HIS A 1 509 ? 13.795 16.402 -9.755 1.00 97.94 509 HIS A N 1
ATOM 4066 C CA . HIS A 1 509 ? 13.120 17.485 -9.033 1.00 97.94 509 HIS A CA 1
ATOM 4067 C C . HIS A 1 509 ? 14.138 18.498 -8.485 1.00 97.94 509 HIS A C 1
ATOM 4069 O O . HIS A 1 509 ? 15.232 18.114 -8.056 1.00 97.94 509 HIS A O 1
ATOM 4075 N N . LEU A 1 510 ? 13.769 19.787 -8.444 1.00 98.25 510 LEU A N 1
ATOM 4076 C CA . LEU A 1 510 ? 14.622 20.882 -7.959 1.00 98.25 510 LEU A CA 1
ATOM 4077 C C . LEU A 1 510 ? 15.368 20.513 -6.672 1.00 98.25 510 LEU A C 1
ATOM 4079 O O . LEU A 1 510 ? 16.573 20.729 -6.563 1.00 98.25 510 LEU A O 1
ATOM 4083 N N . GLN A 1 511 ? 14.653 19.958 -5.695 1.00 98.50 511 GLN A N 1
ATOM 4084 C CA . GLN A 1 511 ? 15.245 19.668 -4.391 1.00 98.50 511 GLN A CA 1
ATOM 4085 C C . GLN A 1 511 ? 16.333 18.591 -4.456 1.00 98.50 511 GLN A C 1
ATOM 4087 O O . GLN A 1 511 ? 17.351 18.767 -3.800 1.00 98.50 511 GLN A O 1
ATOM 4092 N N . GLY A 1 512 ? 16.215 17.572 -5.315 1.00 98.31 512 GLY A N 1
ATOM 4093 C CA . GLY A 1 512 ? 17.293 16.594 -5.526 1.00 98.31 512 GLY A CA 1
ATOM 4094 C C . GLY A 1 512 ? 18.549 17.243 -6.106 1.00 98.31 512 GLY A C 1
ATOM 4095 O O . GLY A 1 512 ? 19.662 17.010 -5.632 1.00 98.31 512 GLY A O 1
ATOM 4096 N N . ARG A 1 513 ? 18.363 18.173 -7.052 1.00 98.31 513 ARG A N 1
ATOM 4097 C CA . ARG A 1 513 ? 19.475 18.935 -7.636 1.00 98.31 513 ARG A CA 1
ATOM 4098 C C . ARG A 1 513 ? 20.166 19.842 -6.616 1.00 98.31 513 ARG A C 1
ATOM 4100 O O . ARG A 1 513 ? 21.389 19.969 -6.637 1.00 98.31 513 ARG A O 1
ATOM 4107 N N . ARG A 1 514 ? 19.402 20.464 -5.714 1.00 98.50 514 ARG A N 1
ATOM 4108 C CA . ARG A 1 514 ? 19.926 21.285 -4.605 1.00 98.50 514 ARG A CA 1
ATOM 4109 C C . ARG A 1 514 ? 20.627 20.438 -3.546 1.00 98.50 514 ARG A C 1
ATOM 4111 O O . ARG A 1 514 ? 21.647 20.861 -3.005 1.00 98.50 514 ARG A O 1
ATOM 4118 N N . TRP A 1 515 ? 20.090 19.255 -3.270 1.00 98.62 515 TRP A N 1
ATOM 4119 C CA . TRP A 1 515 ? 20.566 18.330 -2.248 1.00 98.62 515 TRP A CA 1
ATOM 4120 C C . TRP A 1 515 ? 21.920 17.716 -2.587 1.00 98.62 515 TRP A C 1
ATOM 4122 O O . TRP A 1 515 ? 22.814 17.734 -1.749 1.00 98.62 515 TRP A O 1
ATOM 4132 N N . ALA A 1 516 ? 22.126 17.288 -3.831 1.00 98.12 516 ALA A N 1
ATOM 4133 C CA . ALA A 1 516 ? 23.427 16.809 -4.306 1.00 98.12 516 ALA A CA 1
ATOM 4134 C C . ALA A 1 516 ? 24.342 17.926 -4.844 1.00 98.12 516 ALA A C 1
ATOM 4136 O O . ALA A 1 516 ? 25.419 17.656 -5.375 1.00 98.12 516 ALA A O 1
ATOM 4137 N N . GLY A 1 517 ? 23.918 19.190 -4.733 1.00 97.38 517 GLY A N 1
ATOM 4138 C CA . GLY A 1 517 ? 24.690 20.336 -5.202 1.00 97.38 517 GLY A CA 1
ATOM 4139 C C . GLY A 1 517 ? 25.992 20.547 -4.424 1.00 97.38 517 GLY A C 1
ATOM 4140 O O . GLY A 1 517 ? 26.165 20.059 -3.309 1.00 97.38 517 GLY A O 1
ATOM 4141 N N . THR A 1 518 ? 26.919 21.305 -5.001 1.00 96.38 518 THR A N 1
ATOM 4142 C CA . THR A 1 518 ? 28.161 21.731 -4.344 1.00 96.38 518 THR A CA 1
ATOM 4143 C C . THR A 1 518 ? 28.085 23.216 -4.023 1.00 96.38 518 THR A C 1
ATOM 4145 O O . THR A 1 518 ? 28.314 24.070 -4.886 1.00 96.38 518 THR A O 1
ATOM 4148 N N . ILE A 1 519 ? 27.759 23.538 -2.772 1.00 94.00 519 ILE A N 1
ATOM 4149 C CA . ILE A 1 519 ? 27.548 24.928 -2.366 1.00 94.00 519 ILE A CA 1
ATOM 4150 C C . ILE A 1 519 ? 28.859 25.724 -2.415 1.00 94.00 519 ILE A C 1
ATOM 4152 O O . ILE A 1 519 ? 29.891 25.306 -1.893 1.00 94.00 519 ILE A O 1
ATOM 4156 N N . ARG A 1 520 ? 28.831 26.905 -3.045 1.00 89.12 520 ARG A N 1
ATOM 4157 C CA . ARG A 1 520 ? 30.039 27.740 -3.203 1.00 89.12 520 ARG A CA 1
ATOM 4158 C C . ARG A 1 520 ? 30.418 28.498 -1.934 1.00 89.12 520 ARG A C 1
ATOM 4160 O O . ARG A 1 520 ? 31.581 28.840 -1.733 1.00 89.12 520 ARG A O 1
ATOM 4167 N N . VAL A 1 521 ? 29.435 28.788 -1.087 1.00 83.81 521 VAL A N 1
ATOM 4168 C CA . VAL A 1 521 ? 29.649 29.452 0.201 1.00 83.81 521 VAL A CA 1
ATOM 4169 C C . VAL A 1 521 ? 29.925 28.382 1.245 1.00 83.81 521 VAL A C 1
ATOM 4171 O O . VAL A 1 521 ? 29.062 27.556 1.514 1.00 83.81 521 VAL A O 1
ATOM 4174 N N . ARG A 1 522 ? 31.118 28.404 1.846 1.00 78.62 522 ARG A N 1
ATOM 4175 C CA . ARG A 1 522 ? 31.537 27.368 2.804 1.00 78.62 522 ARG A CA 1
ATOM 4176 C C . ARG A 1 522 ? 30.825 27.451 4.151 1.00 78.62 522 ARG A C 1
ATOM 4178 O O . ARG A 1 522 ? 30.592 26.422 4.767 1.00 78.62 522 ARG A O 1
ATOM 4185 N N . PHE A 1 523 ? 30.464 28.653 4.600 1.00 84.88 523 PHE A N 1
ATOM 4186 C CA . PHE A 1 523 ? 29.948 28.882 5.950 1.00 84.88 523 PHE A CA 1
ATOM 4187 C C . PHE A 1 523 ? 28.462 29.249 5.963 1.00 84.88 523 PHE A C 1
ATOM 4189 O O . PHE A 1 523 ? 28.023 30.175 5.275 1.00 84.88 523 PHE A O 1
ATOM 4196 N N . ASN A 1 524 ? 27.693 28.557 6.799 1.00 79.88 524 ASN A N 1
ATOM 4197 C CA . ASN A 1 524 ? 26.307 28.868 7.101 1.00 79.88 524 ASN A CA 1
ATOM 4198 C C . ASN A 1 524 ? 26.240 29.819 8.304 1.00 79.88 524 ASN A C 1
ATOM 4200 O O . ASN A 1 524 ? 26.278 29.395 9.457 1.00 79.88 524 ASN A O 1
ATOM 4204 N N . ALA A 1 525 ? 26.080 31.116 8.036 1.00 76.00 525 ALA A N 1
ATOM 4205 C CA . ALA A 1 525 ? 26.010 32.138 9.082 1.00 76.00 525 ALA A CA 1
ATOM 4206 C C . ALA A 1 525 ? 24.824 31.971 10.052 1.00 76.00 525 ALA A C 1
ATOM 4208 O O . ALA A 1 525 ? 24.893 32.457 11.175 1.00 76.00 525 ALA A O 1
ATOM 4209 N N . VAL A 1 526 ? 23.748 31.292 9.635 1.00 73.25 526 VAL A N 1
ATOM 4210 C CA . VAL A 1 526 ? 22.560 31.072 10.476 1.00 73.25 526 VAL A CA 1
ATOM 4211 C C . VAL A 1 526 ? 22.791 29.932 11.465 1.00 73.25 526 VAL A C 1
ATOM 4213 O O . VAL A 1 526 ? 22.410 30.054 12.623 1.00 73.25 526 VAL A O 1
ATOM 4216 N N . LYS A 1 527 ? 23.413 28.835 11.016 1.00 70.06 527 LYS A N 1
ATOM 4217 C CA . LYS A 1 527 ? 23.716 27.669 11.865 1.00 70.06 527 LYS A CA 1
ATOM 4218 C C . LYS A 1 527 ? 25.037 27.809 12.631 1.00 70.06 527 LYS A C 1
ATOM 4220 O O . LYS A 1 527 ? 25.257 27.089 13.595 1.00 70.06 527 LYS A O 1
ATOM 4225 N N . GLY A 1 528 ? 25.918 28.713 12.201 1.00 78.06 528 GLY A N 1
ATOM 4226 C CA . GLY A 1 528 ? 27.258 28.867 12.768 1.00 78.06 528 GLY A CA 1
ATOM 4227 C C . GLY A 1 528 ? 28.221 27.734 12.390 1.00 78.06 528 GLY A C 1
ATOM 4228 O O . GLY A 1 528 ? 29.219 27.537 13.077 1.00 78.06 528 GLY A O 1
ATOM 4229 N N . THR A 1 529 ? 27.931 26.985 11.322 1.00 81.44 529 THR A N 1
ATOM 4230 C CA . THR A 1 529 ? 28.689 25.798 10.891 1.00 81.44 529 THR A CA 1
ATOM 4231 C C . THR A 1 529 ? 29.075 25.885 9.419 1.00 81.44 529 THR A C 1
ATOM 4233 O O . THR A 1 529 ? 28.461 26.620 8.645 1.00 81.44 529 THR A O 1
ATOM 4236 N N . GLU A 1 530 ? 30.079 25.117 9.000 1.00 88.44 530 GLU A N 1
ATOM 4237 C CA . GLU A 1 530 ? 30.342 24.909 7.574 1.00 88.44 530 GLU A CA 1
ATOM 4238 C C . GLU A 1 530 ? 29.311 23.957 6.960 1.00 88.44 530 GLU A C 1
ATOM 4240 O O . GLU A 1 530 ? 28.822 23.047 7.635 1.00 88.44 530 GLU A O 1
ATOM 4245 N N . TYR A 1 531 ? 28.973 24.181 5.689 1.00 90.31 531 TYR A N 1
ATOM 4246 C CA . TYR A 1 531 ? 28.106 23.270 4.951 1.00 90.31 531 TYR A CA 1
ATOM 4247 C C . TYR A 1 531 ? 28.830 21.958 4.654 1.00 90.31 531 TYR A C 1
ATOM 4249 O O . TYR A 1 531 ? 29.976 21.961 4.196 1.00 90.31 531 TYR A O 1
ATOM 4257 N N . LYS A 1 532 ? 28.135 20.832 4.822 1.00 92.50 532 LYS A N 1
ATOM 4258 C CA . LYS A 1 532 ? 28.665 19.508 4.461 1.00 92.50 532 LYS A CA 1
ATOM 4259 C C . LYS A 1 532 ? 28.278 19.159 3.022 1.00 92.50 532 LYS A C 1
ATOM 4261 O O . LYS A 1 532 ? 27.308 18.450 2.775 1.00 92.50 532 LYS A O 1
ATOM 4266 N N . GLY A 1 533 ? 29.017 19.707 2.059 1.00 94.25 533 GLY A N 1
ATOM 4267 C CA . GLY A 1 533 ? 28.836 19.445 0.624 1.00 94.25 533 GLY A CA 1
ATOM 4268 C C . GLY A 1 533 ? 27.786 20.334 -0.051 1.00 94.25 533 GLY A C 1
ATOM 4269 O O . GLY A 1 533 ? 28.129 21.107 -0.947 1.00 94.25 533 GLY A O 1
ATOM 4270 N N . SER A 1 534 ? 26.527 20.270 0.387 1.00 97.31 534 SER A N 1
ATOM 4271 C CA . SER A 1 534 ? 25.404 20.998 -0.227 1.00 97.31 534 SER A CA 1
ATOM 4272 C C . SER A 1 534 ? 24.691 21.939 0.743 1.00 97.31 534 SER A C 1
ATOM 4274 O O . SER A 1 534 ? 24.973 21.950 1.940 1.00 97.31 534 SER A O 1
ATOM 4276 N N . ILE A 1 535 ? 23.705 22.701 0.247 1.00 95.88 535 ILE A N 1
ATOM 4277 C CA . ILE A 1 535 ? 22.826 23.521 1.101 1.00 95.88 535 ILE A CA 1
ATOM 4278 C C . ILE A 1 535 ? 22.005 22.682 2.103 1.00 95.88 535 ILE A C 1
ATOM 4280 O O . ILE A 1 535 ? 21.513 23.218 3.096 1.00 95.88 535 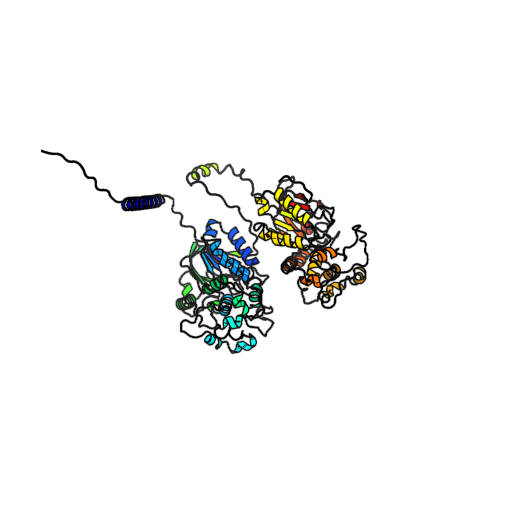ILE A O 1
ATOM 4284 N N . TYR A 1 536 ? 21.886 21.376 1.850 1.00 97.00 536 TYR A N 1
ATOM 4285 C CA . TYR A 1 536 ? 21.220 20.394 2.704 1.00 97.00 536 TYR A CA 1
ATOM 4286 C C . TYR A 1 536 ? 22.173 19.682 3.673 1.00 97.00 536 TYR A C 1
ATOM 4288 O O . TYR A 1 536 ? 21.711 18.877 4.469 1.00 97.00 536 TYR A O 1
ATOM 4296 N N . ASP A 1 537 ? 23.479 19.968 3.649 1.00 97.00 537 ASP A N 1
ATOM 4297 C CA . ASP A 1 537 ? 24.475 19.214 4.425 1.00 97.00 537 ASP A CA 1
ATOM 4298 C C . ASP A 1 537 ? 24.499 17.707 4.066 1.00 97.00 537 ASP A C 1
ATOM 4300 O O . ASP A 1 537 ? 24.746 16.853 4.920 1.00 97.00 537 ASP A O 1
ATOM 4304 N N . ALA A 1 538 ? 24.232 17.386 2.793 1.00 98.31 538 ALA A N 1
ATOM 4305 C CA . ALA A 1 538 ? 24.028 16.023 2.296 1.00 98.31 538 ALA A CA 1
ATOM 4306 C C . ALA A 1 538 ? 25.296 15.164 2.205 1.00 98.31 538 ALA A C 1
ATOM 4308 O O . ALA A 1 538 ? 25.199 13.946 2.063 1.00 98.31 538 ALA A O 1
ATOM 4309 N N . GLY A 1 539 ? 26.488 15.762 2.285 1.00 98.00 539 GLY A N 1
ATOM 4310 C CA . GLY A 1 539 ? 27.752 15.052 2.074 1.00 98.00 539 GLY A CA 1
ATOM 4311 C C . GLY A 1 539 ? 27.919 13.833 2.982 1.00 98.00 539 GLY A C 1
ATOM 4312 O O . GLY A 1 539 ? 28.368 12.787 2.524 1.00 98.00 539 GLY A O 1
ATOM 4313 N N . THR A 1 540 ? 27.451 13.914 4.230 1.00 97.88 540 THR A N 1
ATOM 4314 C CA . THR A 1 540 ? 27.505 12.779 5.163 1.00 97.88 540 THR A CA 1
ATOM 4315 C C . THR A 1 540 ? 26.545 11.653 4.792 1.00 97.88 540 THR A C 1
ATOM 4317 O O . THR A 1 540 ? 26.839 10.489 5.053 1.00 97.88 540 THR A O 1
ATOM 4320 N N . THR A 1 541 ? 25.423 11.956 4.131 1.00 98.75 541 THR A N 1
ATOM 4321 C CA . THR A 1 541 ? 24.549 10.921 3.571 1.00 98.75 541 THR A CA 1
ATOM 4322 C C . THR A 1 541 ? 25.287 10.150 2.484 1.00 98.75 541 THR A C 1
ATOM 4324 O O . THR A 1 541 ? 25.334 8.926 2.574 1.00 98.75 541 THR A O 1
ATOM 4327 N N . PHE A 1 542 ? 25.932 10.829 1.527 1.00 98.62 542 PHE A N 1
ATOM 4328 C CA . PHE A 1 542 ? 26.760 10.169 0.505 1.00 98.62 542 PHE A CA 1
ATOM 4329 C C . PHE A 1 542 ? 27.833 9.270 1.141 1.00 98.62 542 PHE A C 1
ATOM 4331 O O . PHE A 1 542 ? 27.921 8.082 0.821 1.00 98.62 542 PHE A O 1
ATOM 4338 N N . GLU A 1 543 ? 28.581 9.808 2.106 1.00 98.25 543 GLU A N 1
ATOM 4339 C CA . GLU A 1 543 ? 29.638 9.079 2.815 1.00 98.25 543 GLU A CA 1
ATOM 4340 C C . GLU A 1 543 ? 29.103 7.836 3.545 1.00 98.25 543 GLU A C 1
ATOM 4342 O O . GLU A 1 543 ? 29.735 6.780 3.490 1.00 98.25 543 GLU A O 1
ATOM 4347 N N . SER A 1 544 ? 27.912 7.908 4.154 1.00 98.50 544 SER A N 1
ATOM 4348 C CA . SER A 1 544 ? 27.294 6.765 4.852 1.00 98.50 544 SER A CA 1
ATOM 4349 C C . SER A 1 544 ? 26.938 5.589 3.926 1.00 98.50 544 SER A C 1
ATOM 4351 O O . SER A 1 544 ? 26.872 4.441 4.369 1.00 98.50 544 SER A O 1
ATOM 4353 N N . TYR A 1 545 ? 26.762 5.848 2.625 1.00 98.12 545 TYR A N 1
ATOM 4354 C CA . TYR A 1 545 ? 26.586 4.819 1.591 1.00 98.12 545 TYR A CA 1
ATOM 4355 C C . TYR A 1 545 ? 27.894 4.457 0.872 1.00 98.12 545 TYR A C 1
ATOM 4357 O O . TYR A 1 545 ? 27.879 3.656 -0.061 1.00 98.12 545 TYR A O 1
ATOM 4365 N N . GLY A 1 546 ? 29.034 4.988 1.321 1.00 97.62 546 GLY A N 1
ATOM 4366 C CA . GLY A 1 546 ? 30.356 4.651 0.794 1.00 97.62 546 GLY A CA 1
ATOM 4367 C C . GLY A 1 546 ? 30.701 5.335 -0.528 1.00 97.62 546 GLY A C 1
ATOM 4368 O O . GLY A 1 546 ? 31.528 4.815 -1.276 1.00 97.62 546 GLY A O 1
ATOM 4369 N N . VAL A 1 547 ? 30.083 6.479 -0.829 1.00 97.38 547 VAL A N 1
ATOM 4370 C CA . VAL A 1 547 ? 30.317 7.235 -2.068 1.00 97.38 547 VAL A CA 1
ATOM 4371 C C . VAL A 1 547 ? 30.684 8.688 -1.778 1.00 97.38 547 VAL A C 1
ATOM 4373 O O . VAL A 1 547 ? 30.359 9.240 -0.730 1.00 97.38 547 VAL A O 1
ATOM 4376 N N . GLN A 1 548 ? 31.387 9.321 -2.716 1.00 96.81 548 GLN A N 1
ATOM 4377 C CA . GLN A 1 548 ? 31.761 10.729 -2.600 1.00 96.81 548 GLN A CA 1
ATOM 4378 C C . GLN A 1 548 ? 30.538 11.639 -2.796 1.00 96.81 548 GLN A C 1
ATOM 4380 O O . GLN A 1 548 ? 29.688 11.368 -3.647 1.00 96.81 548 GLN A O 1
ATOM 4385 N N . HIS A 1 549 ? 30.480 12.745 -2.042 1.00 97.38 549 HIS A N 1
ATOM 4386 C CA . HIS A 1 549 ? 29.459 13.788 -2.207 1.00 97.38 549 HIS A CA 1
ATOM 4387 C C . HIS A 1 549 ? 29.309 14.227 -3.667 1.00 97.38 549 HIS A C 1
ATOM 4389 O O . HIS A 1 549 ? 30.302 14.537 -4.329 1.00 97.38 549 HIS A O 1
ATOM 4395 N N . GLY A 1 550 ? 28.061 14.296 -4.133 1.00 93.00 550 GLY A N 1
ATOM 4396 C CA . GLY A 1 550 ? 27.717 14.761 -5.474 1.00 93.00 550 GLY A CA 1
ATOM 4397 C C . GLY A 1 550 ? 27.957 13.743 -6.592 1.00 93.00 550 GLY A C 1
ATOM 4398 O O . GLY A 1 550 ? 27.878 14.132 -7.749 1.00 93.00 550 GLY A O 1
ATOM 4399 N N . SER A 1 551 ? 28.246 12.473 -6.281 1.00 96.19 551 SER A N 1
ATOM 4400 C CA . SER A 1 551 ? 28.371 11.403 -7.285 1.00 96.19 551 SER A CA 1
ATOM 4401 C C . SER A 1 551 ? 27.020 10.759 -7.619 1.00 96.19 551 SER A C 1
ATOM 4403 O O . SER A 1 551 ? 26.297 10.330 -6.714 1.00 96.19 551 SER A O 1
ATOM 4405 N N . ALA A 1 552 ? 26.708 10.577 -8.908 1.00 95.38 552 ALA A N 1
ATOM 4406 C CA . ALA A 1 552 ? 25.562 9.767 -9.335 1.00 95.38 552 ALA A CA 1
ATOM 4407 C C . ALA A 1 552 ? 25.629 8.301 -8.858 1.00 95.38 552 ALA A C 1
ATOM 4409 O O . ALA A 1 552 ? 24.596 7.629 -8.783 1.00 95.38 552 ALA A O 1
ATOM 4410 N N . ASP A 1 553 ? 26.807 7.799 -8.464 1.00 95.88 553 ASP A N 1
ATOM 4411 C CA . ASP A 1 553 ? 26.972 6.439 -7.933 1.00 95.88 553 ASP A CA 1
ATOM 4412 C C . ASP A 1 553 ? 26.113 6.171 -6.699 1.00 95.88 553 ASP A C 1
ATOM 4414 O O . ASP A 1 553 ? 25.733 5.020 -6.466 1.00 95.88 553 ASP A O 1
ATOM 4418 N N . LEU A 1 554 ? 25.746 7.212 -5.941 1.00 97.44 554 LEU A N 1
ATOM 4419 C CA . LEU A 1 554 ? 24.838 7.069 -4.808 1.00 97.44 554 LEU A CA 1
ATOM 4420 C C . LEU A 1 554 ? 23.505 6.430 -5.227 1.00 97.44 554 LEU A C 1
ATOM 4422 O O . LEU A 1 554 ? 22.976 5.602 -4.491 1.00 97.44 554 LEU A O 1
ATOM 4426 N N . ILE A 1 555 ? 22.997 6.721 -6.431 1.00 95.62 555 ILE A N 1
ATOM 4427 C CA . ILE A 1 555 ? 21.759 6.115 -6.950 1.00 95.62 555 ILE A CA 1
ATOM 4428 C C . ILE A 1 555 ? 21.878 4.585 -6.989 1.00 95.62 555 ILE A C 1
ATOM 4430 O O . ILE A 1 555 ? 20.896 3.885 -6.747 1.00 95.62 555 ILE A O 1
ATOM 4434 N N . ARG A 1 556 ? 23.069 4.044 -7.265 1.00 92.25 556 ARG A N 1
ATOM 4435 C CA . ARG A 1 556 ? 23.331 2.595 -7.251 1.00 92.25 556 ARG A CA 1
ATOM 4436 C C . ARG A 1 556 ? 23.695 2.072 -5.863 1.00 92.25 556 ARG A C 1
ATOM 4438 O O . ARG A 1 556 ? 23.373 0.930 -5.558 1.00 92.25 556 ARG A O 1
ATOM 4445 N N . ALA A 1 557 ? 24.362 2.884 -5.046 1.00 92.94 557 ALA A N 1
ATOM 4446 C CA . ALA A 1 557 ? 24.816 2.494 -3.715 1.00 92.94 557 ALA A CA 1
ATOM 4447 C C . ALA A 1 557 ? 23.672 2.374 -2.693 1.00 92.94 557 ALA A C 1
ATOM 4449 O O . ALA A 1 557 ? 23.773 1.582 -1.756 1.00 92.94 557 ALA A O 1
ATOM 4450 N N . VAL A 1 558 ? 22.587 3.139 -2.862 1.00 96.31 558 VAL A N 1
ATOM 4451 C CA . VAL A 1 558 ? 21.408 3.064 -1.988 1.00 96.31 558 VAL A CA 1
ATOM 4452 C C . VAL A 1 558 ? 20.624 1.771 -2.274 1.00 96.31 558 VAL A C 1
ATOM 4454 O O . VAL A 1 558 ? 20.145 1.599 -3.401 1.00 96.31 558 VAL A O 1
ATOM 4457 N N . PRO A 1 559 ? 20.442 0.876 -1.279 1.00 95.12 559 PRO A N 1
ATOM 4458 C CA . PRO A 1 559 ? 19.700 -0.372 -1.450 1.00 95.12 559 PRO A CA 1
ATOM 4459 C C . PRO A 1 559 ? 18.243 -0.151 -1.868 1.00 95.12 559 PRO A C 1
ATOM 4461 O O . PRO A 1 559 ? 17.620 0.849 -1.505 1.00 95.12 559 PRO A O 1
ATOM 4464 N N . ASN A 1 560 ? 17.658 -1.127 -2.567 1.00 91.88 560 ASN A N 1
ATOM 4465 C CA . ASN A 1 560 ? 16.259 -1.054 -3.005 1.00 91.88 560 ASN A CA 1
ATOM 4466 C C . ASN A 1 560 ? 15.275 -0.926 -1.833 1.00 91.88 560 ASN A C 1
ATOM 4468 O O . ASN A 1 560 ? 14.283 -0.217 -1.954 1.00 91.88 560 ASN A O 1
ATOM 4472 N N . GLU A 1 561 ? 15.565 -1.541 -0.687 1.00 90.12 561 GLU A N 1
ATOM 4473 C CA . GLU A 1 561 ? 14.740 -1.407 0.521 1.00 90.12 561 GLU A CA 1
ATOM 4474 C C . GLU A 1 561 ? 14.728 0.034 1.053 1.00 90.12 561 GLU A C 1
ATOM 4476 O O . GLU A 1 561 ? 13.688 0.530 1.474 1.00 90.12 561 GLU A O 1
ATOM 4481 N N . HIS A 1 562 ? 15.850 0.752 0.948 1.00 98.12 562 HIS A N 1
ATOM 4482 C CA . HIS A 1 562 ? 15.949 2.153 1.363 1.00 98.12 562 HIS A CA 1
ATOM 4483 C C . HIS A 1 562 ? 15.248 3.070 0.363 1.00 98.12 562 HIS A C 1
ATOM 4485 O O . HIS A 1 562 ? 14.552 4.002 0.753 1.00 98.12 562 HIS A O 1
ATOM 4491 N N . LYS A 1 563 ? 15.384 2.778 -0.936 1.00 95.81 563 LYS A N 1
ATOM 4492 C CA . LYS A 1 563 ? 14.613 3.446 -1.993 1.00 95.81 563 LYS A CA 1
ATOM 4493 C C . LYS A 1 563 ? 13.115 3.278 -1.777 1.00 95.81 563 LYS A C 1
ATOM 4495 O O . LYS A 1 563 ? 12.386 4.257 -1.876 1.00 95.81 563 LYS A O 1
ATOM 4500 N N . LYS A 1 564 ? 12.675 2.065 -1.436 1.00 93.00 564 LYS A N 1
ATOM 4501 C CA . LYS A 1 564 ? 11.285 1.775 -1.085 1.00 93.00 564 LYS A CA 1
ATOM 4502 C C . LYS A 1 564 ? 10.851 2.545 0.161 1.00 93.00 564 LYS A C 1
ATOM 4504 O O . LYS A 1 564 ? 9.821 3.200 0.113 1.00 93.00 564 LYS A O 1
ATOM 4509 N N . PHE A 1 565 ? 11.655 2.542 1.225 1.00 97.94 565 PHE A N 1
ATOM 4510 C CA . PHE A 1 565 ? 11.377 3.325 2.431 1.00 97.94 565 PHE A CA 1
ATOM 4511 C C . PHE A 1 565 ? 11.161 4.813 2.109 1.00 97.94 565 PHE A C 1
ATOM 4513 O O . PHE A 1 565 ? 10.147 5.377 2.502 1.00 97.94 565 PHE A O 1
ATOM 4520 N N . LEU A 1 566 ? 12.060 5.424 1.328 1.00 98.31 566 LEU A N 1
ATOM 4521 C CA . LEU A 1 566 ? 11.942 6.817 0.878 1.00 98.31 566 LEU A CA 1
ATOM 4522 C C . LEU A 1 566 ? 10.701 7.050 -0.001 1.00 98.31 566 LEU A C 1
ATOM 4524 O O . LEU A 1 566 ? 10.037 8.076 0.131 1.00 98.31 566 LEU A O 1
ATOM 4528 N N . ALA A 1 567 ? 10.383 6.101 -0.887 1.00 95.44 567 ALA A N 1
ATOM 4529 C CA . ALA A 1 567 ? 9.201 6.148 -1.744 1.00 95.44 567 ALA A CA 1
ATOM 4530 C C . ALA A 1 567 ? 7.888 6.018 -0.958 1.00 95.44 567 ALA A C 1
ATOM 4532 O O . ALA A 1 567 ? 6.861 6.508 -1.423 1.00 95.44 567 ALA A O 1
ATOM 4533 N N . ASP A 1 568 ? 7.907 5.372 0.208 1.00 95.94 568 ASP A N 1
ATOM 4534 C CA . ASP A 1 568 ? 6.732 5.112 1.044 1.00 95.94 568 ASP A CA 1
ATOM 4535 C C . ASP A 1 568 ? 6.474 6.223 2.081 1.00 95.94 568 ASP A C 1
ATOM 4537 O O . ASP A 1 568 ? 5.415 6.233 2.711 1.00 95.94 568 ASP A O 1
ATOM 4541 N N . LEU A 1 569 ? 7.391 7.189 2.242 1.00 98.12 569 LEU A N 1
ATOM 4542 C CA . LEU A 1 569 ? 7.211 8.307 3.173 1.00 98.12 569 LEU A CA 1
ATOM 4543 C C . LEU A 1 569 ? 5.941 9.109 2.852 1.00 98.12 569 LEU A C 1
ATOM 4545 O O . LEU A 1 569 ? 5.662 9.469 1.697 1.00 98.12 569 LEU A O 1
ATOM 4549 N N . VAL A 1 570 ? 5.183 9.430 3.901 1.00 98.00 570 VAL A N 1
ATOM 4550 C CA . VAL A 1 570 ? 3.947 10.217 3.800 1.00 98.00 570 VAL A CA 1
ATOM 4551 C C . VAL A 1 570 ? 4.232 11.686 4.100 1.00 98.00 570 VAL A C 1
ATOM 4553 O O . VAL A 1 570 ? 5.047 12.009 4.955 1.00 98.00 570 VAL A O 1
ATOM 4556 N N . TRP A 1 571 ? 3.587 12.620 3.401 1.00 98.62 571 TRP A N 1
ATOM 4557 C CA . TRP A 1 571 ? 3.802 14.057 3.661 1.00 98.62 571 TRP A CA 1
ATOM 4558 C C . TRP A 1 571 ? 2.945 14.589 4.814 1.00 98.62 571 TRP A C 1
ATOM 4560 O O . TRP A 1 571 ? 3.236 15.650 5.360 1.00 98.62 571 TRP A O 1
ATOM 4570 N N . VAL A 1 572 ? 1.891 13.859 5.175 1.00 98.62 572 VAL A N 1
ATOM 4571 C CA . VAL A 1 572 ? 1.002 14.150 6.298 1.00 98.62 572 VAL A CA 1
ATOM 4572 C C . VAL A 1 572 ? 0.409 12.846 6.822 1.00 98.62 572 VAL A C 1
ATOM 4574 O O . VAL A 1 572 ? 0.205 11.905 6.052 1.00 98.62 572 VAL A O 1
ATOM 4577 N N . HIS A 1 573 ? 0.117 12.802 8.114 1.00 98.06 573 HIS A N 1
ATOM 4578 C CA . HIS A 1 573 ? -0.635 11.730 8.753 1.00 98.06 573 HIS A CA 1
ATOM 4579 C C . HIS A 1 573 ? -1.706 12.326 9.667 1.00 98.06 573 HIS A C 1
ATOM 4581 O O . HIS A 1 573 ? -1.478 13.359 10.298 1.00 98.06 573 HIS A O 1
ATOM 4587 N N . GLU A 1 574 ? -2.866 11.682 9.711 1.00 97.44 574 GLU A N 1
ATOM 4588 C CA . GLU A 1 574 ? -4.014 12.099 10.508 1.00 97.44 574 GLU A CA 1
ATOM 4589 C C . GLU A 1 574 ? -4.475 10.943 11.388 1.00 97.44 574 GLU A C 1
ATOM 4591 O O . GLU A 1 574 ? -4.558 9.808 10.921 1.00 97.44 574 GLU A O 1
ATOM 4596 N N . GLU A 1 575 ? -4.799 11.263 12.635 1.00 93.06 575 GLU A N 1
ATOM 4597 C CA . GLU A 1 575 ? -5.465 10.377 13.584 1.00 93.06 575 GLU A CA 1
ATOM 4598 C C . GLU A 1 575 ? -6.711 11.074 14.119 1.00 93.06 575 GLU A C 1
ATOM 4600 O O . GLU A 1 575 ? -6.665 12.238 14.530 1.00 93.06 575 GLU A O 1
ATOM 4605 N N . ASP A 1 576 ? -7.831 10.356 14.113 1.00 86.19 576 ASP A N 1
ATOM 4606 C CA . ASP A 1 576 ? -9.121 10.914 14.518 1.00 86.19 576 ASP A CA 1
ATOM 4607 C C . ASP A 1 576 ? -9.260 11.042 16.037 1.00 86.19 576 ASP A C 1
ATOM 4609 O O . ASP A 1 576 ? -9.962 11.938 16.508 1.00 86.19 576 ASP A O 1
ATOM 4613 N N . ASP A 1 577 ? -8.595 10.167 16.797 1.00 88.25 577 ASP A N 1
ATOM 4614 C CA . ASP A 1 577 ? -8.704 10.137 18.253 1.00 88.25 577 ASP A CA 1
ATOM 4615 C C . ASP A 1 577 ? -7.374 9.792 18.938 1.00 88.25 577 ASP A C 1
ATOM 4617 O O . ASP A 1 577 ? -6.910 8.649 18.936 1.00 88.25 577 ASP A O 1
ATOM 4621 N N . VAL A 1 578 ? -6.775 10.803 19.568 1.00 91.25 578 VAL A N 1
ATOM 4622 C CA . VAL A 1 578 ? -5.645 10.665 20.484 1.00 91.25 578 VAL A CA 1
ATOM 4623 C C . VAL A 1 578 ? -5.960 11.321 21.820 1.00 91.25 578 VAL A C 1
ATOM 4625 O O . VAL A 1 578 ? -6.549 12.402 21.902 1.00 91.25 578 VAL A O 1
ATOM 4628 N N . CYS A 1 579 ? -5.518 10.678 22.894 1.00 92.00 579 CYS A N 1
ATOM 4629 C CA . CYS A 1 579 ? -5.724 11.186 24.238 1.00 92.00 579 CYS A CA 1
ATOM 4630 C C . CYS A 1 579 ? -4.603 12.130 24.674 1.00 92.00 579 CYS A C 1
ATOM 4632 O O . CYS A 1 579 ? -3.429 11.938 24.353 1.00 92.00 579 CYS A O 1
ATOM 4634 N N . LEU A 1 580 ? -4.979 13.115 25.480 1.00 91.75 580 LEU A N 1
ATOM 4635 C CA . LEU A 1 580 ? -4.100 14.093 26.099 1.00 91.75 580 LEU A CA 1
ATOM 4636 C C . LEU A 1 580 ? -4.470 14.261 27.574 1.00 91.75 580 LEU A C 1
ATOM 4638 O O . LEU A 1 580 ? -5.612 14.578 27.890 1.00 91.75 580 LEU A O 1
ATOM 4642 N N . GLU A 1 581 ? -3.515 14.085 28.481 1.00 89.69 581 GLU A N 1
ATOM 4643 C CA . GLU A 1 581 ? -3.692 14.408 29.897 1.00 89.69 581 GLU A CA 1
ATOM 4644 C C . GLU A 1 581 ? -3.589 15.925 30.108 1.00 89.69 581 GLU A C 1
ATOM 4646 O O . GLU A 1 581 ? -2.616 16.572 29.722 1.00 89.69 581 GLU A O 1
ATOM 4651 N N . THR A 1 582 ? -4.621 16.493 30.726 1.00 85.12 582 THR A N 1
ATOM 4652 C CA . THR A 1 582 ? -4.735 17.911 31.093 1.00 85.12 582 THR A CA 1
ATOM 4653 C C . THR A 1 582 ? -5.039 18.045 32.584 1.00 85.12 582 THR A C 1
ATOM 4655 O O . THR A 1 582 ? -5.420 17.069 33.231 1.00 85.12 582 THR A O 1
ATOM 4658 N N . GLU A 1 583 ? -4.925 19.255 33.140 1.00 82.12 583 GLU A N 1
ATOM 4659 C CA . GLU A 1 583 ? -5.343 19.518 34.530 1.00 82.12 583 GLU A CA 1
ATOM 4660 C C . GLU A 1 583 ? -6.833 19.198 34.772 1.00 82.12 583 GLU A C 1
ATOM 4662 O O . GLU A 1 583 ? -7.213 18.829 35.880 1.00 82.12 583 GLU A O 1
ATOM 4667 N N . GLU A 1 584 ? -7.666 19.281 33.729 1.00 81.12 584 GLU A N 1
ATOM 4668 C CA . GLU A 1 584 ? -9.105 18.984 33.759 1.00 81.12 584 GLU A CA 1
ATOM 4669 C C . GLU A 1 584 ? -9.424 17.489 33.525 1.00 81.12 584 GLU A C 1
ATOM 4671 O O . GLU A 1 584 ? -10.587 17.090 33.573 1.00 81.12 584 GLU A O 1
ATOM 4676 N N . GLY A 1 585 ? -8.405 16.649 33.295 1.00 86.12 585 GLY A N 1
ATOM 4677 C CA . GLY A 1 585 ? -8.530 15.217 32.997 1.00 86.12 585 GLY A CA 1
ATOM 4678 C C . GLY A 1 585 ? -8.037 14.828 31.598 1.00 86.12 585 GLY A C 1
ATOM 4679 O O . GLY A 1 585 ? -7.278 15.559 30.961 1.00 86.12 585 GLY A O 1
ATOM 4680 N N . ILE A 1 586 ? -8.449 13.653 31.109 1.00 87.94 586 ILE A N 1
ATOM 4681 C CA . ILE A 1 586 ? -8.118 13.179 29.755 1.00 87.94 586 ILE A CA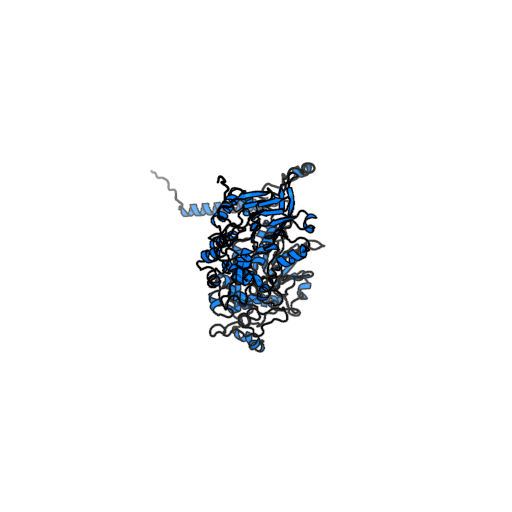 1
ATOM 4682 C C . ILE A 1 586 ? -9.007 13.883 28.722 1.00 87.94 586 ILE A C 1
ATOM 4684 O O . ILE A 1 586 ? -10.233 13.827 28.799 1.00 87.94 586 ILE A O 1
ATOM 4688 N N . LYS A 1 587 ? -8.379 14.503 27.724 1.00 89.00 587 LYS A N 1
ATOM 4689 C CA . LYS A 1 587 ? -9.015 15.130 26.567 1.00 89.00 587 LYS A CA 1
ATOM 4690 C C . LYS A 1 587 ? -8.771 14.296 25.310 1.00 89.00 587 LYS A C 1
ATOM 4692 O O . LYS A 1 587 ? -7.653 13.845 25.084 1.00 89.00 587 LYS A O 1
ATOM 4697 N N . HIS A 1 588 ? -9.803 14.136 24.490 1.00 90.19 588 HIS A N 1
ATOM 4698 C CA . HIS A 1 588 ? -9.715 13.511 23.171 1.00 90.19 588 HIS A CA 1
ATOM 4699 C C . HIS A 1 588 ? -9.512 14.589 22.107 1.00 90.19 588 HIS A C 1
ATOM 4701 O O . HIS A 1 588 ? -10.217 15.605 22.096 1.00 90.19 588 HIS A O 1
ATOM 4707 N N . CYS A 1 589 ? -8.522 14.387 21.249 1.00 90.62 589 CYS A N 1
ATOM 4708 C CA . CYS A 1 589 ? -8.127 15.324 20.208 1.00 90.62 589 CYS A CA 1
ATOM 4709 C C . CYS A 1 589 ? -7.939 14.577 18.889 1.00 90.62 589 CYS A C 1
ATOM 4711 O O . CYS A 1 589 ? -7.478 13.440 18.881 1.00 90.62 589 CYS A O 1
ATOM 4713 N N . LYS A 1 590 ? -8.176 15.262 17.771 1.00 94.00 590 LYS A N 1
ATOM 4714 C CA . LYS A 1 590 ? -7.579 14.855 16.495 1.00 94.00 590 LYS A CA 1
ATOM 4715 C C . LYS A 1 590 ? -6.077 15.112 16.532 1.00 94.00 590 LYS A C 1
ATOM 4717 O O . LYS A 1 590 ? -5.622 15.981 17.281 1.00 94.00 590 LYS A O 1
ATOM 4722 N N . LEU A 1 591 ? -5.307 14.431 15.696 1.00 97.81 591 LEU A N 1
ATOM 4723 C CA . LEU A 1 591 ? -3.888 14.713 15.498 1.00 97.81 591 LEU A CA 1
ATOM 4724 C C . LEU A 1 591 ? -3.562 14.798 14.013 1.00 97.81 591 LEU A C 1
ATOM 4726 O O . LEU A 1 591 ? -3.928 13.927 13.236 1.00 97.81 591 LEU A O 1
ATOM 4730 N N . ILE A 1 592 ? -2.837 15.848 13.638 1.00 98.44 592 ILE A N 1
ATOM 4731 C CA . ILE A 1 592 ? -2.256 16.040 12.313 1.00 98.44 592 ILE A CA 1
ATOM 4732 C C . ILE A 1 592 ? -0.743 16.121 12.487 1.00 98.44 592 ILE A C 1
ATOM 4734 O O . ILE A 1 592 ? -0.221 17.045 13.116 1.00 98.44 592 ILE A O 1
ATOM 4738 N N . ALA A 1 593 ? -0.035 15.151 11.920 1.00 98.81 593 ALA A N 1
ATOM 4739 C CA . ALA A 1 593 ? 1.415 15.120 11.886 1.00 98.81 593 ALA A CA 1
ATOM 4740 C C . ALA A 1 593 ? 1.910 15.550 10.503 1.00 98.81 593 ALA A C 1
ATOM 4742 O O . ALA A 1 593 ? 1.567 14.941 9.489 1.00 98.81 593 ALA A O 1
ATOM 4743 N N . VAL A 1 594 ? 2.720 16.605 10.461 1.00 98.69 594 VAL A N 1
ATOM 4744 C CA . VAL A 1 594 ? 3.302 17.163 9.234 1.00 98.69 594 VAL A CA 1
ATOM 4745 C C . VAL A 1 594 ? 4.655 17.783 9.568 1.00 98.69 594 VAL A C 1
ATOM 4747 O O . VAL A 1 594 ? 4.778 18.472 10.582 1.00 98.69 594 VAL A O 1
ATOM 4750 N N . HIS A 1 595 ? 5.674 17.536 8.742 1.00 98.81 595 HIS A N 1
ATOM 4751 C CA . HIS A 1 595 ? 7.067 17.789 9.120 1.00 98.81 595 HIS A CA 1
ATOM 4752 C C . HIS A 1 595 ? 7.339 19.230 9.587 1.00 98.81 595 HIS A C 1
ATOM 4754 O O . HIS A 1 595 ? 7.867 19.402 10.682 1.00 98.81 595 HIS A O 1
ATOM 4760 N N . ALA A 1 596 ? 6.921 20.263 8.840 1.00 98.44 596 ALA A N 1
ATOM 4761 C CA . ALA A 1 596 ? 7.086 21.659 9.264 1.00 98.44 596 ALA A CA 1
ATOM 4762 C C . ALA A 1 596 ? 5.801 22.271 9.847 1.00 98.44 596 ALA A C 1
ATOM 4764 O O . ALA A 1 596 ? 5.855 22.944 10.878 1.00 98.44 596 ALA A O 1
ATOM 4765 N N . GLY A 1 597 ? 4.648 22.069 9.209 1.00 98.31 597 GLY A N 1
ATOM 4766 C CA . GLY A 1 597 ? 3.368 22.623 9.663 1.00 98.31 597 GLY A CA 1
ATOM 4767 C C . GLY A 1 597 ? 2.393 22.880 8.516 1.00 98.31 597 GLY A C 1
ATOM 4768 O O . GLY A 1 597 ? 2.621 22.443 7.393 1.00 98.31 597 GLY A O 1
ATOM 4769 N N . LEU A 1 598 ? 1.319 23.619 8.789 1.00 98.06 598 LEU A N 1
ATOM 4770 C CA . LEU A 1 598 ? 0.322 24.022 7.792 1.00 98.06 598 LEU A CA 1
ATOM 4771 C C . LEU A 1 598 ? 0.322 25.543 7.631 1.00 98.06 598 LEU A C 1
ATOM 4773 O O . LEU A 1 598 ? 0.500 26.282 8.597 1.00 98.06 598 LEU A O 1
ATOM 4777 N N . GLU A 1 599 ? 0.144 26.018 6.404 1.00 96.25 599 GLU A N 1
ATOM 4778 C CA . GLU A 1 599 ? 0.177 27.442 6.083 1.00 96.25 599 GLU A CA 1
ATOM 4779 C C . GLU A 1 599 ? -1.075 28.164 6.590 1.00 96.25 599 GLU A C 1
ATOM 4781 O O . GLU A 1 599 ? -2.201 27.683 6.437 1.00 96.25 599 GLU A O 1
ATOM 4786 N N . LYS A 1 600 ? -0.884 29.376 7.121 1.00 90.38 600 LYS A N 1
ATOM 4787 C CA . LYS A 1 600 ? -1.992 30.294 7.415 1.00 90.38 600 LYS A CA 1
ATOM 4788 C C . LYS A 1 600 ? -2.629 30.839 6.139 1.00 90.38 600 LYS A C 1
ATOM 4790 O O . LYS A 1 600 ? -1.937 31.129 5.165 1.00 90.38 600 LYS A O 1
ATOM 4795 N N . GLY A 1 601 ? -3.941 31.070 6.186 1.00 85.94 601 GLY A N 1
ATOM 4796 C CA . GLY A 1 601 ? -4.690 31.719 5.104 1.00 85.94 601 GLY A CA 1
ATOM 4797 C C . GLY A 1 601 ? -4.935 30.843 3.870 1.00 85.94 601 GLY A C 1
ATOM 4798 O O . GLY A 1 601 ? -5.434 31.350 2.869 1.00 85.94 601 GLY A O 1
ATOM 4799 N N . LYS A 1 602 ? -4.596 29.550 3.933 1.00 92.12 602 LYS A N 1
ATOM 4800 C CA . LYS A 1 602 ? -4.974 28.534 2.945 1.00 92.12 602 LYS A CA 1
ATOM 4801 C C . LYS A 1 602 ? -5.906 27.523 3.601 1.00 92.12 602 LYS A C 1
ATOM 4803 O O . LYS A 1 602 ? -5.626 27.099 4.720 1.00 92.12 602 LYS A O 1
ATOM 4808 N N . ALA A 1 603 ? -6.942 27.106 2.875 1.00 94.31 603 ALA A N 1
ATOM 4809 C CA . ALA A 1 603 ? -7.902 26.122 3.361 1.00 94.31 603 ALA A CA 1
ATOM 4810 C C . ALA A 1 603 ? -7.187 24.833 3.782 1.00 94.31 603 ALA A C 1
ATOM 4812 O O . ALA A 1 603 ? -6.385 24.284 3.017 1.00 94.31 603 ALA A O 1
ATOM 4813 N N . VAL A 1 604 ? -7.457 24.352 4.994 1.00 95.25 604 VAL A N 1
ATOM 4814 C CA . VAL A 1 604 ? -6.739 23.204 5.565 1.00 95.25 604 VAL A CA 1
ATOM 4815 C C . VAL A 1 604 ? -6.990 21.948 4.739 1.00 95.25 604 VAL A C 1
ATOM 4817 O O . VAL A 1 604 ? -6.043 21.251 4.387 1.00 95.25 604 VAL A O 1
ATOM 4820 N N . GLU A 1 605 ? -8.234 21.711 4.332 1.00 93.69 605 GLU A N 1
ATOM 4821 C CA . GLU A 1 605 ? -8.602 20.554 3.508 1.00 93.69 605 GLU A CA 1
ATOM 4822 C C . GLU A 1 605 ? -7.859 20.527 2.159 1.00 93.69 605 GLU A C 1
ATOM 4824 O O . GLU A 1 605 ? -7.408 19.476 1.701 1.00 93.69 605 GLU A O 1
ATOM 4829 N N . GLU A 1 606 ? -7.661 21.688 1.525 1.00 94.62 606 GLU A N 1
ATOM 4830 C CA . GLU A 1 606 ? -6.905 21.774 0.270 1.00 94.62 606 GLU A CA 1
ATOM 4831 C C . GLU A 1 606 ? -5.425 21.446 0.479 1.00 94.62 606 GLU A C 1
ATOM 4833 O O . GLU A 1 606 ? -4.833 20.724 -0.331 1.00 94.62 606 GLU A O 1
ATOM 4838 N N . GLN A 1 607 ? -4.843 21.926 1.584 1.00 97.19 607 GLN A N 1
ATOM 4839 C CA . GLN A 1 607 ? -3.480 21.576 1.976 1.00 97.19 607 GLN A CA 1
ATOM 4840 C C . GLN A 1 607 ? -3.361 20.067 2.227 1.00 97.19 607 GLN A C 1
ATOM 4842 O O . GLN A 1 607 ? -2.486 19.423 1.653 1.00 97.19 607 GLN A O 1
ATOM 4847 N N . LEU A 1 608 ? -4.266 19.467 3.006 1.00 95.12 608 LEU A N 1
ATOM 4848 C CA . LEU A 1 608 ? -4.244 18.031 3.307 1.00 95.12 608 LEU A CA 1
ATOM 4849 C C . LEU A 1 608 ? -4.399 17.176 2.046 1.00 95.12 608 LEU A C 1
ATOM 4851 O O . LEU A 1 608 ? -3.647 16.220 1.853 1.00 95.12 608 LEU A O 1
ATOM 4855 N N . LYS A 1 609 ? -5.309 17.543 1.138 1.00 93.62 609 LYS A N 1
ATOM 4856 C CA . LYS A 1 609 ? -5.478 16.863 -0.154 1.00 93.62 609 LYS A CA 1
ATOM 4857 C C . LYS A 1 609 ? -4.210 16.923 -1.003 1.00 93.62 609 LYS A C 1
ATOM 4859 O O . LYS A 1 609 ? -3.836 15.921 -1.613 1.00 93.62 609 LYS A O 1
ATOM 4864 N N . PHE A 1 610 ? -3.549 18.078 -1.036 1.00 94.19 610 PHE A N 1
ATOM 4865 C CA . PHE A 1 610 ? -2.270 18.266 -1.719 1.00 94.19 610 PHE A CA 1
ATOM 4866 C C . PHE A 1 610 ? -1.164 17.378 -1.118 1.00 94.19 610 PHE A C 1
ATOM 4868 O O . PHE A 1 610 ? -0.440 16.710 -1.859 1.00 94.19 610 PHE A O 1
ATOM 4875 N N . LEU A 1 611 ? -1.071 17.312 0.214 1.00 96.81 611 LEU A N 1
ATOM 4876 C CA . LEU A 1 611 ? -0.062 16.515 0.918 1.00 96.81 611 LEU A CA 1
ATOM 4877 C C . LEU A 1 611 ? -0.300 15.008 0.752 1.00 96.81 611 LEU A C 1
ATOM 4879 O O . LEU A 1 611 ? 0.622 14.286 0.374 1.00 96.81 611 LEU A O 1
ATOM 4883 N N . LYS A 1 612 ? -1.540 14.533 0.926 1.00 93.88 612 LYS A N 1
ATOM 4884 C CA . LYS A 1 612 ? -1.933 13.131 0.673 1.00 93.88 612 LYS A CA 1
ATOM 4885 C C . LYS A 1 612 ? -1.643 12.702 -0.764 1.00 93.88 612 LYS A C 1
ATOM 4887 O O . LYS A 1 612 ? -1.265 11.564 -1.020 1.00 93.88 612 LYS A O 1
ATOM 4892 N N . ALA A 1 613 ? -1.802 13.624 -1.712 1.00 92.62 613 ALA A N 1
ATOM 4893 C CA . ALA A 1 613 ? -1.527 13.387 -3.121 1.00 92.62 613 ALA A CA 1
ATOM 4894 C C . ALA A 1 613 ? -0.031 13.297 -3.466 1.00 92.62 613 ALA A C 1
ATOM 4896 O O . ALA A 1 613 ? 0.267 12.845 -4.579 1.00 92.62 613 ALA A O 1
ATOM 4897 N N . ARG A 1 614 ? 0.862 13.726 -2.556 1.00 95.38 614 ARG A N 1
ATOM 4898 C CA . ARG A 1 614 ? 2.316 13.862 -2.755 1.00 95.38 614 ARG A CA 1
ATOM 4899 C C . ARG A 1 614 ? 2.638 14.575 -4.062 1.00 95.38 614 ARG A C 1
ATOM 4901 O O . ARG A 1 614 ? 3.304 14.041 -4.946 1.00 95.38 614 ARG A O 1
ATOM 4908 N N . ASP A 1 615 ? 2.062 15.759 -4.226 1.00 93.94 615 ASP A N 1
ATOM 4909 C CA . ASP A 1 615 ? 2.140 16.501 -5.477 1.00 93.94 615 ASP A CA 1
ATOM 4910 C C . ASP A 1 615 ? 3.518 17.159 -5.665 1.00 93.94 615 ASP A C 1
ATOM 4912 O O . ASP A 1 615 ? 3.845 18.198 -5.090 1.00 93.94 615 ASP A O 1
ATOM 4916 N N . THR A 1 616 ? 4.322 16.535 -6.522 1.00 95.19 616 THR A N 1
ATOM 4917 C CA . THR A 1 616 ? 5.717 16.887 -6.817 1.00 95.19 616 THR A CA 1
ATOM 4918 C C . THR A 1 616 ? 5.883 17.989 -7.865 1.00 95.19 616 THR A C 1
ATOM 4920 O O . THR A 1 616 ? 6.993 18.248 -8.328 1.00 95.19 616 THR A O 1
ATOM 4923 N N . ARG A 1 617 ? 4.797 18.671 -8.253 1.00 94.38 617 ARG A N 1
ATOM 4924 C CA . ARG A 1 617 ? 4.868 19.854 -9.132 1.00 94.38 617 ARG A CA 1
ATOM 4925 C C . ARG A 1 617 ? 5.359 21.104 -8.410 1.00 94.38 617 ARG A C 1
ATOM 4927 O O . ARG A 1 617 ? 5.764 22.064 -9.061 1.00 94.38 617 ARG A O 1
ATOM 4934 N N . VAL A 1 618 ? 5.266 21.126 -7.082 1.00 94.19 618 VAL A N 1
ATOM 4935 C CA . VAL A 1 618 ? 5.606 22.302 -6.281 1.00 94.19 618 VAL A CA 1
ATOM 4936 C C . VAL A 1 618 ? 7.107 22.311 -6.002 1.00 94.19 618 VAL A C 1
ATOM 4938 O O . VAL A 1 618 ? 7.609 21.388 -5.363 1.00 94.19 618 VAL A O 1
ATOM 4941 N N . PRO A 1 619 ? 7.833 23.367 -6.409 1.00 95.75 619 PRO A N 1
ATOM 4942 C CA . PRO A 1 619 ? 9.284 23.390 -6.304 1.00 95.75 619 PRO A CA 1
ATOM 4943 C C . PRO A 1 619 ? 9.763 23.321 -4.861 1.00 95.75 619 PRO A C 1
ATOM 4945 O O . PRO A 1 619 ? 10.757 22.654 -4.589 1.00 95.75 619 PRO A O 1
ATOM 4948 N N . LYS A 1 620 ? 9.058 23.969 -3.930 1.00 96.88 620 LYS A N 1
ATOM 4949 C CA . LYS A 1 620 ? 9.345 23.949 -2.496 1.00 96.88 620 LYS A CA 1
ATOM 4950 C C . LYS A 1 620 ? 8.043 23.801 -1.714 1.00 96.88 620 LYS A C 1
ATOM 4952 O O . LYS A 1 620 ? 7.211 24.700 -1.717 1.00 96.88 620 LYS A O 1
ATOM 4957 N N . VAL A 1 621 ? 7.869 22.659 -1.058 1.00 97.25 621 VAL A N 1
ATOM 4958 C CA . VAL A 1 621 ? 6.650 22.350 -0.303 1.00 97.25 621 VAL A CA 1
ATOM 4959 C C . VAL A 1 621 ? 6.705 23.033 1.061 1.00 97.25 621 VAL A C 1
ATOM 4961 O O . VAL A 1 621 ? 7.488 22.641 1.924 1.00 97.25 621 VAL A O 1
ATOM 4964 N N . GLU A 1 622 ? 5.877 24.054 1.276 1.00 97.50 622 GLU A N 1
ATOM 4965 C CA . GLU A 1 622 ? 5.886 24.837 2.521 1.00 97.50 622 GLU A CA 1
ATOM 4966 C C . GLU A 1 622 ? 5.526 24.012 3.758 1.00 97.50 622 GLU A C 1
ATOM 4968 O O . GLU A 1 622 ? 6.119 24.215 4.813 1.00 97.50 622 GLU A O 1
ATOM 4973 N N . ALA A 1 623 ? 4.667 23.004 3.625 1.00 98.19 623 ALA A N 1
ATOM 4974 C CA . ALA A 1 623 ? 4.342 22.115 4.738 1.00 98.19 623 ALA A CA 1
ATOM 4975 C C . ALA A 1 623 ? 5.532 21.270 5.235 1.00 98.19 623 ALA A C 1
ATOM 4977 O O . ALA A 1 623 ? 5.509 20.762 6.355 1.00 98.19 623 ALA A O 1
ATOM 4978 N N . LEU A 1 624 ? 6.583 21.138 4.417 1.00 98.38 624 LEU A N 1
ATOM 4979 C CA . LEU A 1 624 ? 7.824 20.445 4.767 1.00 98.38 624 LEU A CA 1
ATOM 4980 C C . LEU A 1 624 ? 8.993 21.423 4.966 1.00 98.38 624 LEU A C 1
ATOM 4982 O O . LEU A 1 624 ? 9.932 21.122 5.671 1.00 98.38 624 LEU A O 1
ATOM 4986 N N . SER A 1 625 ? 8.994 22.594 4.323 1.00 97.75 625 SER A N 1
ATOM 4987 C CA . SER A 1 625 ? 10.163 23.499 4.291 1.00 97.75 625 SER A CA 1
ATOM 4988 C C . SER A 1 625 ? 9.894 24.906 4.832 1.00 97.75 625 SER A C 1
ATOM 4990 O O . SER A 1 625 ? 10.794 25.758 4.825 1.00 97.75 625 SER A O 1
ATOM 4992 N N . GLY A 1 626 ? 8.653 25.194 5.215 1.00 96.31 626 GLY A N 1
ATOM 4993 C CA . GLY A 1 626 ? 8.210 26.488 5.719 1.00 96.31 626 GLY A CA 1
ATOM 4994 C C . GLY A 1 626 ? 8.824 26.806 7.076 1.00 96.31 626 GLY A C 1
ATOM 4995 O O . GLY A 1 626 ? 9.380 25.946 7.747 1.00 96.31 626 GLY A O 1
ATOM 4996 N N . LYS A 1 627 ? 8.769 28.072 7.487 1.00 94.75 627 LYS A N 1
ATOM 4997 C CA . LYS A 1 627 ? 9.264 28.504 8.806 1.00 94.75 627 LYS A CA 1
ATOM 4998 C C . LYS A 1 627 ? 8.150 29.213 9.562 1.00 94.75 627 LYS A C 1
ATOM 5000 O O . LYS A 1 627 ? 7.212 28.583 10.028 1.00 94.75 627 LYS A O 1
ATOM 5005 N N . LYS A 1 628 ? 8.204 30.546 9.627 1.00 95.38 628 LYS A N 1
ATOM 5006 C CA . LYS A 1 628 ? 7.208 31.361 10.341 1.00 95.38 628 LYS A CA 1
ATOM 5007 C C . LYS A 1 628 ? 5.786 31.189 9.798 1.00 95.38 628 LYS A C 1
ATOM 5009 O O . LYS A 1 628 ? 4.837 31.287 10.559 1.00 95.38 628 LYS A O 1
ATOM 5014 N N . ASN A 1 629 ? 5.642 30.944 8.497 1.00 96.06 629 ASN A N 1
ATOM 5015 C CA . ASN A 1 629 ? 4.351 30.773 7.827 1.00 96.06 629 ASN A CA 1
ATOM 5016 C C . ASN A 1 629 ? 3.602 29.490 8.220 1.00 96.06 629 ASN A C 1
ATOM 5018 O O . ASN A 1 629 ? 2.394 29.441 8.012 1.00 96.06 629 ASN A O 1
ATOM 5022 N N . VAL A 1 630 ? 4.298 28.499 8.789 1.00 97.38 630 VAL A N 1
ATOM 5023 C CA . VAL A 1 630 ? 3.741 27.197 9.206 1.00 97.38 630 VAL A CA 1
ATOM 5024 C C . VAL A 1 630 ? 3.952 26.913 10.702 1.00 97.38 630 VAL A C 1
ATOM 5026 O O . VAL A 1 630 ? 3.820 25.784 11.172 1.00 97.38 630 VAL A O 1
ATOM 5029 N N . TRP A 1 631 ? 4.347 27.939 11.461 1.00 97.25 631 TRP A N 1
ATOM 5030 C CA . TRP A 1 631 ? 4.661 27.804 12.882 1.00 97.25 631 TRP A CA 1
ATOM 5031 C C . TRP A 1 631 ? 3.403 27.586 13.727 1.00 97.25 631 TRP A C 1
ATOM 5033 O O . TRP A 1 631 ? 3.365 26.659 14.530 1.00 97.25 631 TRP A O 1
ATOM 5043 N N . ASP A 1 632 ? 2.374 28.412 13.535 1.00 96.25 632 ASP A N 1
ATOM 5044 C CA . ASP A 1 632 ? 1.140 28.343 14.325 1.00 96.25 632 ASP A CA 1
ATOM 5045 C C . ASP A 1 632 ? 0.107 27.385 13.710 1.00 96.25 632 ASP A C 1
ATOM 5047 O O . ASP A 1 632 ? 0.160 27.069 12.522 1.00 96.25 632 ASP A O 1
ATOM 5051 N N . ILE A 1 633 ? -0.879 26.978 14.514 1.00 95.44 633 ILE A N 1
ATOM 5052 C CA . ILE A 1 633 ? -2.048 26.221 14.046 1.00 95.44 633 ILE A CA 1
ATOM 5053 C C . ILE A 1 633 ? -2.927 27.134 13.160 1.00 95.44 633 ILE A C 1
ATOM 5055 O O . ILE A 1 633 ? -3.223 28.259 13.576 1.00 95.44 633 ILE A O 1
ATOM 5059 N N . PRO A 1 634 ? -3.354 26.694 11.958 1.00 93.19 634 PRO A N 1
ATOM 5060 C CA . PRO A 1 634 ? -4.346 27.410 11.152 1.00 93.19 634 PRO A CA 1
ATOM 5061 C C . PRO A 1 634 ? -5.664 27.638 11.906 1.00 93.19 634 PRO A C 1
ATOM 5063 O O . PRO A 1 634 ? -6.113 26.759 12.635 1.00 93.19 634 PRO A O 1
ATOM 5066 N N . GLU A 1 635 ? -6.319 28.782 11.685 1.00 89.12 635 GLU A N 1
ATOM 5067 C CA . GLU A 1 635 ? -7.549 29.171 12.403 1.00 89.12 635 GLU A CA 1
ATOM 5068 C C . GLU A 1 635 ? -8.661 28.109 12.312 1.00 89.12 635 GLU A C 1
ATOM 5070 O O . GLU A 1 635 ? -9.282 27.796 13.324 1.00 89.12 635 GLU A O 1
ATOM 5075 N N . GLU A 1 636 ? -8.833 27.472 11.148 1.00 89.56 636 GLU A N 1
ATOM 5076 C CA . GLU A 1 636 ? -9.810 26.390 10.911 1.00 89.56 636 GLU A CA 1
ATOM 5077 C C . GLU A 1 636 ? -9.645 25.190 11.864 1.00 89.56 636 GLU A C 1
ATOM 5079 O O . GLU A 1 636 ? -10.617 24.523 12.205 1.00 89.56 636 GLU A O 1
ATOM 5084 N N . LEU A 1 637 ? -8.423 24.919 12.335 1.00 90.31 637 LEU A N 1
ATOM 5085 C CA . LEU A 1 637 ? -8.132 23.809 13.251 1.00 90.31 637 LEU A CA 1
ATOM 5086 C C . LEU A 1 637 ? -8.275 24.189 14.728 1.00 90.31 637 LEU A C 1
ATOM 5088 O O . LEU A 1 637 ? -8.029 23.356 15.598 1.00 90.31 637 LEU A O 1
ATOM 5092 N N . THR A 1 638 ? -8.659 25.432 15.028 1.00 82.31 638 THR A N 1
ATOM 5093 C CA . THR A 1 638 ? -8.914 25.877 16.406 1.00 82.31 638 THR A CA 1
ATOM 5094 C C . THR A 1 638 ? -10.357 25.630 16.854 1.00 82.31 638 THR A C 1
ATOM 5096 O O . THR A 1 638 ? -10.627 25.651 18.054 1.00 82.31 638 THR A O 1
ATOM 5099 N N . GLU A 1 639 ? -11.270 25.336 15.918 1.00 77.75 639 GLU A N 1
ATOM 5100 C CA . GLU A 1 639 ? -12.688 25.061 16.200 1.00 77.75 639 GLU A CA 1
ATOM 5101 C C . GLU A 1 639 ? -12.906 23.719 16.916 1.00 77.75 639 GLU A C 1
ATOM 5103 O O . GLU A 1 639 ? -13.800 23.596 17.755 1.00 77.75 639 GLU A O 1
ATOM 5108 N N . TYR A 1 640 ? -12.059 22.726 16.627 1.00 80.25 640 TYR A N 1
ATOM 5109 C CA . TYR A 1 640 ? -12.076 21.401 17.248 1.00 80.25 640 TYR A CA 1
ATOM 5110 C C . TYR A 1 640 ? -10.698 21.085 17.833 1.00 80.25 640 TYR A C 1
ATOM 5112 O O . TYR A 1 640 ? -9.696 21.420 17.199 1.00 80.25 640 TYR A O 1
ATOM 5120 N N . PRO A 1 641 ? -10.596 20.413 18.997 1.00 87.12 641 PRO A N 1
ATOM 5121 C CA . PRO A 1 641 ? -9.305 20.071 19.587 1.00 87.12 641 PRO A CA 1
ATOM 5122 C C . PRO A 1 641 ? -8.447 19.233 18.629 1.00 87.12 641 PRO A C 1
ATOM 5124 O O . PRO A 1 641 ? -8.669 18.035 18.470 1.00 87.12 641 PRO A O 1
ATOM 5127 N N . THR A 1 642 ? -7.469 19.876 17.993 1.00 94.81 642 THR A N 1
ATOM 5128 C CA . THR A 1 642 ? -6.585 19.251 17.007 1.00 94.81 642 THR A CA 1
ATOM 5129 C C . THR A 1 642 ? -5.136 19.501 17.393 1.00 94.81 642 THR A C 1
ATOM 5131 O O . THR A 1 642 ? -4.676 20.642 17.422 1.00 94.81 642 THR A O 1
ATOM 5134 N N . ILE A 1 643 ? -4.414 18.426 17.696 1.00 97.31 643 ILE A N 1
ATOM 5135 C CA . ILE A 1 643 ? -2.969 18.442 17.886 1.00 97.31 643 ILE A CA 1
ATOM 5136 C C . ILE A 1 643 ? -2.314 18.586 16.518 1.00 97.31 643 ILE A C 1
ATOM 5138 O O . ILE A 1 643 ? -2.543 17.768 15.635 1.00 97.31 643 ILE A O 1
ATOM 5142 N N . VAL A 1 644 ? -1.469 19.600 16.345 1.00 98.06 644 VAL A N 1
ATOM 5143 C CA . VAL A 1 644 ? -0.623 19.729 15.152 1.00 98.06 644 VAL A CA 1
ATOM 5144 C C . VAL A 1 644 ? 0.819 19.503 15.574 1.00 98.06 644 VAL A C 1
ATOM 5146 O O . VAL A 1 644 ? 1.411 20.343 16.262 1.00 98.06 644 VAL A O 1
ATOM 5149 N N . VAL A 1 645 ? 1.384 18.365 15.171 1.00 98.69 645 VAL A N 1
ATOM 5150 C CA . VAL A 1 645 ? 2.737 17.941 15.550 1.00 98.69 645 VAL A CA 1
ATOM 5151 C C . VAL A 1 645 ? 3.709 18.013 14.369 1.00 98.69 645 VAL A C 1
ATOM 5153 O O . VAL A 1 645 ? 3.394 17.579 13.263 1.00 98.69 645 VAL A O 1
ATOM 5156 N N . SER A 1 646 ? 4.886 18.594 14.607 1.00 98.88 646 SER A N 1
ATOM 5157 C CA . SER A 1 646 ? 5.928 18.853 13.602 1.00 98.88 646 SER A CA 1
ATOM 5158 C C . SER A 1 646 ? 7.333 18.707 14.182 1.00 98.88 646 SER A C 1
ATOM 5160 O O . SER A 1 646 ? 7.506 18.814 15.392 1.00 98.88 646 SER A O 1
ATOM 5162 N N . GLY A 1 647 ? 8.322 18.495 13.318 1.00 98.38 647 GLY A N 1
ATOM 5163 C CA . GLY A 1 647 ? 9.757 18.566 13.613 1.00 98.38 647 GLY A CA 1
ATOM 5164 C C . GLY A 1 647 ? 10.361 19.881 13.098 1.00 98.38 647 GLY A C 1
ATOM 5165 O O . GLY A 1 647 ? 9.813 20.948 13.394 1.00 98.38 647 GLY A O 1
ATOM 5166 N N . HIS A 1 648 ? 11.435 19.808 12.300 1.00 98.25 648 HIS A N 1
ATOM 5167 C CA . HIS A 1 648 ? 11.991 20.827 11.375 1.00 98.25 648 HIS A CA 1
ATOM 5168 C C . HIS A 1 648 ? 12.579 22.127 11.954 1.00 98.25 648 HIS A C 1
ATOM 5170 O O . HIS A 1 648 ? 13.541 22.703 11.432 1.00 98.25 648 HIS A O 1
ATOM 5176 N N . HIS A 1 649 ? 11.950 22.707 12.976 1.00 97.19 649 HIS A N 1
ATOM 5177 C CA . HIS A 1 649 ? 12.200 24.103 13.359 1.00 97.19 649 HIS A CA 1
ATOM 5178 C C . HIS A 1 649 ? 13.422 24.304 14.266 1.00 97.19 649 HIS A C 1
ATOM 5180 O O . HIS A 1 649 ? 13.637 25.428 14.739 1.00 97.19 649 HIS A O 1
ATOM 5186 N N . ALA A 1 650 ? 14.216 23.258 14.514 1.00 94.88 650 ALA A N 1
ATOM 5187 C CA . ALA A 1 650 ? 15.349 23.230 15.441 1.00 94.88 650 ALA A CA 1
ATOM 5188 C C . ALA A 1 650 ? 14.983 23.756 16.839 1.00 94.88 650 ALA A C 1
ATOM 5190 O O . ALA A 1 650 ? 15.745 24.498 17.472 1.00 94.88 650 ALA A O 1
ATOM 5191 N N . LYS A 1 651 ? 13.761 23.444 17.283 1.00 94.75 651 LYS A N 1
ATOM 5192 C CA . LYS A 1 651 ? 13.227 23.796 18.594 1.00 94.75 651 LYS A CA 1
ATOM 5193 C C . LYS A 1 651 ? 12.377 22.672 19.163 1.00 94.75 651 LYS A C 1
ATOM 5195 O O . LYS A 1 651 ? 11.634 22.007 18.451 1.00 94.75 651 LYS A O 1
ATOM 5200 N N . LEU A 1 652 ? 12.408 22.570 20.485 1.00 96.88 652 LEU A N 1
ATOM 5201 C CA . LEU A 1 652 ? 11.375 21.907 21.264 1.00 96.88 652 LEU A CA 1
ATOM 5202 C C . LEU A 1 652 ? 10.418 22.979 21.793 1.00 96.88 652 LEU A C 1
ATOM 5204 O O . LEU A 1 652 ? 10.791 23.773 22.657 1.00 96.88 652 LEU A O 1
ATOM 5208 N N . HIS A 1 653 ? 9.212 23.040 21.237 1.00 97.31 653 HIS A N 1
ATOM 5209 C CA . HIS A 1 653 ? 8.184 24.019 21.589 1.00 97.31 653 HIS A CA 1
ATOM 5210 C C . HIS A 1 653 ? 6.839 23.315 21.741 1.00 97.31 653 HIS A C 1
ATOM 5212 O O . HIS A 1 653 ? 6.357 22.676 20.810 1.00 97.31 653 HIS A O 1
ATOM 5218 N N . ILE A 1 654 ? 6.241 23.433 22.923 1.00 95.75 654 ILE A N 1
ATOM 5219 C CA . ILE A 1 654 ? 4.928 22.872 23.244 1.00 95.75 654 ILE A CA 1
ATOM 5220 C C . ILE A 1 654 ? 4.065 24.029 23.728 1.00 95.75 654 ILE A C 1
ATOM 5222 O O . ILE A 1 654 ? 4.337 24.615 24.776 1.00 95.75 654 ILE A O 1
ATOM 5226 N N . GLU A 1 655 ? 3.036 24.365 22.957 1.00 93.06 655 GLU A N 1
ATOM 5227 C CA . GLU A 1 655 ? 2.094 25.433 23.285 1.00 93.06 655 GLU A CA 1
ATOM 5228 C C . GLU A 1 655 ? 0.673 24.978 22.961 1.00 93.06 655 GLU A C 1
ATOM 5230 O O . GLU A 1 655 ? 0.270 24.883 21.800 1.00 93.06 655 GLU A O 1
ATOM 5235 N N . GLY A 1 656 ? -0.087 24.649 24.008 1.00 90.75 656 GLY A N 1
ATOM 5236 C CA . GLY A 1 656 ? -1.418 24.070 23.863 1.00 90.75 656 GLY A CA 1
ATOM 5237 C C . GLY A 1 656 ? -1.381 22.786 23.030 1.00 90.75 656 GLY A C 1
ATOM 5238 O O . GLY A 1 656 ? -0.755 21.804 23.419 1.00 90.75 656 GLY A O 1
ATOM 5239 N N . LEU A 1 657 ? -2.053 22.806 21.876 1.00 95.06 657 LEU A N 1
ATOM 5240 C CA . LEU A 1 657 ? -2.126 21.678 20.941 1.00 95.06 657 LEU A CA 1
ATOM 5241 C C . LEU A 1 657 ? -1.075 21.757 19.815 1.00 95.06 657 LEU A C 1
ATOM 5243 O O . LEU A 1 657 ? -1.043 20.893 18.939 1.00 95.06 657 LEU A O 1
ATOM 5247 N N . ARG A 1 658 ? -0.202 22.775 19.816 1.00 97.19 658 ARG A N 1
ATOM 5248 C CA . ARG A 1 658 ? 0.898 22.891 18.853 1.00 97.19 658 ARG A CA 1
ATOM 5249 C C . ARG A 1 658 ? 2.156 22.266 19.434 1.00 97.19 658 ARG A C 1
ATOM 5251 O O . ARG A 1 658 ? 2.720 22.788 20.396 1.00 97.19 658 ARG A O 1
ATOM 5258 N N . LEU A 1 659 ? 2.612 21.180 18.816 1.00 98.31 659 LEU A N 1
ATOM 5259 C CA . LEU A 1 659 ? 3.821 20.464 19.219 1.00 98.31 659 LEU A CA 1
ATOM 5260 C C . LEU A 1 659 ? 4.879 20.586 18.126 1.00 98.31 659 LEU A C 1
ATOM 5262 O O . LEU A 1 659 ? 4.676 20.138 17.001 1.00 98.31 659 LEU A O 1
ATOM 5266 N N . ILE A 1 660 ? 6.014 21.183 18.458 1.00 98.62 660 ILE A N 1
ATOM 5267 C CA . ILE A 1 660 ? 7.198 21.232 17.606 1.00 98.62 660 ILE A CA 1
ATOM 5268 C C . ILE A 1 660 ? 8.306 20.502 18.358 1.00 98.62 660 ILE A C 1
ATOM 5270 O O . ILE A 1 660 ? 8.716 20.919 19.442 1.00 98.62 660 ILE A O 1
ATOM 5274 N N . ILE A 1 661 ? 8.743 19.377 17.809 1.00 98.44 661 ILE A N 1
ATOM 5275 C CA . ILE A 1 661 ? 9.625 18.408 18.450 1.00 98.44 661 ILE A CA 1
ATOM 5276 C C . ILE A 1 661 ? 10.849 18.250 17.556 1.00 98.44 661 ILE A C 1
ATOM 5278 O O . ILE A 1 661 ? 10.959 17.303 16.793 1.00 98.44 661 ILE A O 1
ATOM 5282 N N . ASP A 1 662 ? 11.767 19.204 17.637 1.00 97.50 662 ASP A N 1
ATOM 5283 C CA . ASP A 1 662 ? 13.065 19.136 16.966 1.00 97.50 662 ASP A CA 1
ATOM 5284 C C . ASP A 1 662 ? 14.127 19.827 17.832 1.00 97.50 662 ASP A C 1
ATOM 5286 O O . ASP A 1 662 ? 14.690 20.861 17.494 1.00 97.50 662 ASP A O 1
ATOM 5290 N N . GLU A 1 663 ? 14.378 19.293 19.027 1.00 96.19 663 GLU A N 1
ATOM 5291 C CA . GLU A 1 663 ? 15.434 19.823 19.907 1.00 96.19 663 GLU A CA 1
ATOM 5292 C C . GLU A 1 663 ? 16.837 19.661 19.292 1.00 96.19 663 GLU A C 1
ATOM 5294 O O . GLU A 1 663 ? 17.748 20.452 19.559 1.00 96.19 663 GLU A O 1
ATOM 5299 N N . GLY A 1 664 ? 16.994 18.639 18.447 1.00 92.00 664 GLY A N 1
ATOM 5300 C CA . GLY A 1 664 ? 18.254 18.259 17.833 1.00 92.00 664 GLY A CA 1
ATOM 5301 C C . GLY A 1 664 ? 18.707 19.267 16.788 1.00 92.00 664 GLY A C 1
ATOM 5302 O O . GLY A 1 664 ? 19.879 19.652 16.770 1.00 92.00 664 GLY A O 1
ATOM 5303 N N . GLY A 1 665 ? 17.806 19.673 15.889 1.00 91.44 665 GLY A N 1
ATOM 5304 C CA . GLY A 1 665 ? 18.127 20.504 14.731 1.00 91.44 665 GLY A CA 1
ATOM 5305 C C . GLY A 1 665 ? 19.269 19.921 13.895 1.00 91.44 665 GLY A C 1
ATOM 5306 O O . GLY A 1 665 ? 20.034 20.666 13.279 1.00 91.44 665 GLY A O 1
ATOM 5307 N N . GLY A 1 666 ? 19.472 18.601 13.943 1.00 91.31 666 GLY A N 1
ATOM 5308 C CA . GLY A 1 666 ? 20.606 17.904 13.332 1.00 91.31 666 GLY A CA 1
ATOM 5309 C C . GLY A 1 666 ? 21.989 18.389 13.774 1.00 91.31 666 GLY A C 1
ATOM 5310 O O . GLY A 1 666 ? 22.937 18.313 12.992 1.00 91.31 666 GLY A O 1
ATOM 5311 N N . LEU A 1 667 ? 22.111 18.921 14.993 1.00 90.75 667 LEU A N 1
ATOM 5312 C CA . LEU A 1 667 ? 23.384 19.299 15.601 1.00 90.75 667 LEU A CA 1
ATOM 5313 C C . LEU A 1 667 ? 23.898 18.179 16.511 1.00 90.75 667 LEU A C 1
ATOM 5315 O O . LEU A 1 667 ? 23.167 17.625 17.328 1.00 90.75 667 LEU A O 1
ATOM 5319 N N . GLU A 1 668 ? 25.196 17.892 16.425 1.00 89.69 668 GLU A N 1
ATOM 5320 C CA . GLU A 1 668 ? 25.833 16.771 17.131 1.00 89.69 668 GLU A CA 1
ATOM 5321 C C . GLU A 1 668 ? 25.669 16.826 18.656 1.00 89.69 668 GLU A C 1
ATOM 5323 O O . GLU A 1 668 ? 25.469 15.797 19.303 1.00 89.69 668 GLU A O 1
ATOM 5328 N N . ASN A 1 669 ? 25.711 18.029 19.227 1.00 91.94 669 ASN A N 1
ATOM 5329 C CA . ASN A 1 669 ? 25.685 18.238 20.675 1.00 91.94 669 ASN A CA 1
ATOM 5330 C C . ASN A 1 669 ? 24.272 18.376 21.256 1.00 91.94 669 ASN A C 1
ATOM 5332 O O . ASN A 1 669 ? 24.126 18.384 22.477 1.00 91.94 669 ASN A O 1
ATOM 5336 N N . ASN A 1 670 ? 23.244 18.467 20.412 1.00 94.44 670 ASN A N 1
ATOM 5337 C CA . ASN A 1 670 ? 21.863 18.591 20.863 1.00 94.44 670 ASN A CA 1
ATOM 5338 C C . ASN A 1 670 ? 21.210 17.210 20.980 1.00 94.44 670 ASN A C 1
ATOM 5340 O O . ASN A 1 670 ? 21.613 16.256 20.309 1.00 94.44 670 ASN A O 1
ATOM 5344 N N . ALA A 1 671 ? 20.214 17.093 21.852 1.00 96.44 671 ALA A N 1
ATOM 5345 C CA . ALA A 1 671 ? 19.477 15.851 22.040 1.00 96.44 671 ALA A CA 1
ATOM 5346 C C . ALA A 1 671 ? 18.444 15.644 20.923 1.00 96.44 671 ALA A C 1
ATOM 5348 O O . ALA A 1 671 ? 17.836 16.605 20.458 1.00 96.44 671 ALA A O 1
ATOM 5349 N N . VAL A 1 672 ? 18.210 14.392 20.528 1.00 97.88 672 VAL A N 1
ATOM 5350 C CA . VAL A 1 672 ? 16.996 14.021 19.786 1.00 97.88 672 VAL A CA 1
ATOM 5351 C C . VAL A 1 672 ? 15.920 13.731 20.823 1.00 97.88 672 VAL A C 1
ATOM 5353 O O . VAL A 1 672 ? 16.134 12.940 21.747 1.00 97.88 672 VAL A O 1
ATOM 5356 N N . ALA A 1 673 ? 14.772 14.384 20.670 1.00 98.06 673 ALA A N 1
ATOM 5357 C CA . ALA A 1 673 ? 13.665 14.305 21.608 1.00 98.06 673 ALA A CA 1
ATOM 5358 C C . ALA A 1 673 ? 12.442 13.620 20.990 1.00 98.06 673 ALA A C 1
ATOM 5360 O O . ALA A 1 673 ? 12.214 13.666 19.780 1.00 98.06 673 ALA A O 1
ATOM 5361 N N . ALA A 1 674 ? 11.632 13.026 21.856 1.00 98.69 674 ALA A N 1
ATOM 5362 C CA . ALA A 1 674 ? 10.298 12.546 21.559 1.00 98.69 674 ALA A CA 1
ATOM 5363 C C . ALA A 1 674 ? 9.301 13.092 22.583 1.00 98.69 674 ALA A C 1
ATOM 5365 O O . ALA A 1 674 ? 9.661 13.330 23.738 1.00 98.69 674 ALA A O 1
ATOM 5366 N N . VAL A 1 675 ? 8.043 13.242 22.178 1.00 98.50 675 VAL A N 1
ATOM 5367 C CA . VAL A 1 675 ? 6.918 13.490 23.090 1.00 98.50 675 VAL A CA 1
ATOM 5368 C C . VAL A 1 675 ? 6.048 12.243 23.152 1.00 98.50 675 VAL A C 1
ATOM 5370 O O . VAL A 1 675 ? 5.711 11.666 22.118 1.00 98.50 675 VAL A O 1
ATOM 5373 N N . VAL A 1 676 ? 5.688 11.836 24.368 1.00 98.19 676 VAL A N 1
ATOM 5374 C CA . VAL A 1 676 ? 4.836 10.679 24.653 1.00 98.19 676 VAL A CA 1
ATOM 5375 C C . VAL A 1 676 ? 3.468 11.161 25.132 1.00 98.19 676 VAL A C 1
ATOM 5377 O O . VAL A 1 676 ? 3.366 11.814 26.174 1.00 98.19 676 VAL A O 1
ATOM 5380 N N . LEU A 1 677 ? 2.425 10.832 24.372 1.00 96.38 677 LEU A N 1
ATOM 5381 C CA . LEU A 1 677 ? 1.020 11.030 24.725 1.00 96.38 677 LEU A CA 1
ATOM 5382 C C . LEU A 1 677 ? 0.468 9.781 25.440 1.00 96.38 677 LEU A C 1
ATOM 5384 O O . LEU A 1 677 ? 0.911 8.667 25.141 1.00 96.38 677 LEU A O 1
ATOM 5388 N N . PRO A 1 678 ? -0.492 9.944 26.369 1.00 94.75 678 PRO A N 1
ATOM 5389 C CA . PRO A 1 678 ? -1.221 11.181 26.675 1.00 94.75 678 PRO A CA 1
ATOM 5390 C C . PRO A 1 678 ? -0.497 12.149 27.625 1.00 94.75 678 PRO A C 1
ATOM 5392 O O . PRO A 1 678 ? -0.889 13.306 27.707 1.00 94.75 678 PRO A O 1
ATOM 5395 N N . SER A 1 679 ? 0.578 11.733 28.298 1.00 94.06 679 SER A N 1
ATOM 5396 C CA . SER A 1 679 ? 1.194 12.501 29.395 1.00 94.06 679 SER A CA 1
ATOM 5397 C C . SER A 1 679 ? 1.999 13.744 28.976 1.00 94.06 679 SER A C 1
ATOM 5399 O O . SER A 1 679 ? 2.598 14.394 29.830 1.00 94.06 679 SER A O 1
ATOM 5401 N N . MET A 1 680 ? 2.132 14.024 27.672 1.00 94.06 680 MET A N 1
ATOM 5402 C CA . MET A 1 680 ? 3.037 15.043 27.103 1.00 94.06 680 MET A CA 1
ATOM 5403 C C . MET A 1 680 ? 4.486 14.936 27.609 1.00 94.06 680 MET A C 1
ATOM 5405 O O . MET A 1 680 ? 5.219 15.925 27.690 1.00 94.06 680 MET A O 1
ATOM 5409 N N . LYS A 1 681 ? 4.928 13.726 27.972 1.00 96.25 681 LYS A N 1
ATOM 5410 C CA . LYS A 1 681 ? 6.255 13.549 28.563 1.00 96.25 681 LYS A CA 1
ATOM 5411 C C . LYS A 1 681 ? 7.311 13.639 27.474 1.00 96.25 681 LYS A C 1
ATOM 5413 O O . LYS A 1 681 ? 7.231 12.941 26.469 1.00 96.25 681 LYS A O 1
ATOM 5418 N N . ILE A 1 682 ? 8.318 14.470 27.709 1.00 98.06 682 ILE A N 1
ATOM 5419 C CA . ILE A 1 682 ? 9.460 14.624 26.811 1.00 98.06 682 ILE A CA 1
ATOM 5420 C C . ILE A 1 682 ? 10.523 13.599 27.197 1.00 98.06 682 ILE A C 1
ATOM 5422 O O . ILE A 1 682 ? 10.891 13.503 28.370 1.00 98.06 682 ILE A O 1
ATOM 5426 N N . VAL A 1 683 ? 11.009 12.854 26.211 1.00 97.94 683 VAL A N 1
ATOM 5427 C CA . VAL A 1 683 ? 12.042 11.821 26.352 1.00 97.94 683 VAL A CA 1
ATOM 5428 C C . VAL A 1 683 ? 13.177 12.151 25.405 1.00 97.94 683 VAL A C 1
ATOM 5430 O O . VAL A 1 683 ? 12.929 12.508 24.257 1.00 97.94 683 VAL A O 1
ATOM 5433 N N . ARG A 1 684 ? 14.418 12.036 25.866 1.00 98.44 684 ARG A N 1
ATOM 5434 C CA . ARG A 1 684 ? 15.617 12.359 25.083 1.00 98.44 684 ARG A CA 1
ATOM 5435 C C . ARG A 1 684 ? 16.540 11.163 24.960 1.00 98.44 684 ARG A C 1
ATOM 5437 O O . ARG A 1 684 ? 16.560 10.286 25.823 1.00 98.44 684 ARG A O 1
ATOM 5444 N N . ASP A 1 685 ? 17.389 11.165 23.939 1.00 96.94 685 ASP A N 1
ATOM 5445 C CA . ASP A 1 685 ? 18.506 10.218 23.838 1.00 96.94 685 ASP A CA 1
ATOM 5446 C C . ASP A 1 685 ? 19.532 10.369 24.976 1.00 96.94 685 ASP A C 1
ATOM 5448 O O . ASP A 1 685 ? 20.256 9.426 25.298 1.00 96.94 685 ASP A O 1
ATOM 5452 N N . THR A 1 686 ? 19.598 11.550 25.593 1.00 97.00 686 THR A N 1
ATOM 5453 C CA . THR A 1 686 ? 20.514 11.868 26.697 1.00 97.00 686 THR A CA 1
ATOM 5454 C C . THR A 1 686 ? 19.975 11.508 28.079 1.00 97.00 686 THR A C 1
ATOM 5456 O O . THR A 1 686 ? 20.716 11.630 29.055 1.00 97.00 686 THR A O 1
ATOM 5459 N N . ASP A 1 687 ? 18.712 11.092 28.189 1.00 94.56 687 ASP A N 1
ATOM 5460 C CA . ASP A 1 687 ? 18.140 10.700 29.476 1.00 94.56 687 ASP A CA 1
ATOM 5461 C C . ASP A 1 687 ? 18.843 9.445 30.008 1.00 94.56 687 ASP A C 1
ATOM 5463 O O . ASP A 1 687 ? 19.160 8.515 29.262 1.00 94.56 687 ASP A O 1
ATOM 5467 N N . ILE A 1 688 ? 19.089 9.418 31.318 1.00 88.38 688 ILE A N 1
ATOM 5468 C CA . ILE A 1 688 ? 19.672 8.271 32.018 1.00 88.38 688 ILE A CA 1
ATOM 5469 C C . ILE A 1 688 ? 18.556 7.638 32.841 1.00 88.38 688 ILE A C 1
ATOM 5471 O O . ILE A 1 688 ? 18.276 8.064 33.962 1.00 88.38 688 ILE A O 1
ATOM 5475 N N . LEU A 1 689 ? 17.891 6.644 32.259 1.00 81.75 689 LEU A N 1
ATOM 5476 C CA . LEU A 1 689 ? 16.840 5.882 32.925 1.00 81.75 689 LEU A CA 1
ATOM 5477 C C . LEU A 1 689 ? 17.436 4.605 33.529 1.00 81.75 689 LEU A C 1
ATOM 5479 O O . LEU A 1 689 ? 18.255 3.932 32.901 1.00 81.75 689 LEU A O 1
ATOM 5483 N N . ALA A 1 690 ? 17.056 4.286 34.767 1.00 63.03 690 ALA A N 1
ATOM 5484 C CA . ALA A 1 690 ? 17.418 3.012 35.378 1.00 63.03 690 ALA A CA 1
ATOM 5485 C C . ALA A 1 690 ? 16.662 1.888 34.652 1.00 63.03 690 ALA A C 1
ATOM 5487 O O . ALA A 1 690 ? 15.445 1.984 34.502 1.00 63.03 690 ALA A O 1
ATOM 5488 N N . LYS A 1 691 ? 17.396 0.877 34.175 1.00 51.38 691 LYS A N 1
ATOM 5489 C CA . LYS A 1 691 ? 16.823 -0.327 33.561 1.00 51.38 691 LYS A CA 1
ATOM 5490 C C . LYS A 1 691 ? 16.247 -1.279 34.594 1.00 51.38 691 LYS A C 1
ATOM 5492 O O . LYS A 1 691 ? 16.861 -1.384 35.682 1.00 51.38 691 LYS A O 1
#

InterPro domains:
  IPR004843 Calcineurin-like, phosphoesterase domain [PF00149] (51-159)
  IPR004843 Calcineurin-like, phosphoesterase domain [PF00149] (388-512)
  IPR029052 Metallo-dependent phosphatase-like [G3DSA:3.60.21.10] (44-353)
  IPR029052 Metallo-dependent phosphatase-like [G3DSA:3.60.21.10] (383-688)
  IPR029052 Metallo-dependent phosphatase-like [SSF56300] (42-328)
  IPR029052 Metallo-dependent phosphatase-like [SSF56300] (386-665)